Protein AF-A0A7S3DQ06-F1 (afdb_monomer)

Foldseek 3Di:
DDPPPDDPDVVCVDPVVVVVVVVVCVQAKDWDFDDDDDDDDDDDPPRRTAIDGNLHDDPLLVVVVVVVVVVVVVLVVVCVVDVDPDDAFEEEEEAADVVVLVLSVCCVVVNDPLSSLVVLLVVLCVLCVVVVVVQVVDPDHLVVDDPVNSNSPVVNVVSCCVNPNPPPDPPVPPVPPPPVPPDDPVLVVVLVVQLVVVVPDPDPCSVVSSVVSVVVVVVVVVVVVVVPDDDDDDDDDDDDDDDPPPCPVVVVVVVVVVVCVVPPPPPPSHHHYHYDYCVVCPPPLLVVCVVRVHLEYEYSADDPVNVVSVVVNQVVVVVPDPPRGRHYHYDDDPPDPRVVVVVVVVVVVVVVVVVVVVCVVVDDDPPPPDCPDPVVVVVCVVVPPDPDPDDDDQDPPPPPPPPPDDDDDDDDPPPPQQEKEFEPVCVVDCVVVVCVVNVHHYDHDHDPAAGIDRDQQEGEHEDELVRLLVCLVVVVVLVNLVVQCVRHPAEYEYEYEDDPVDPPDSDDPVVPDPDDDCSDSVNSVVVSCVVRVRYHYHYD

pLDDT: mean 70.98, std 19.49, range [27.73, 97.25]

Radius of gyration: 39.45 Å; Cα contacts (8 Å, |Δi|>4): 424; chains: 1; bounding box: 87×84×120 Å

Nearest PDB structures (foldseek):
  6sxb-assembly1_F  TM=3.901E-01  e=1.763E-18  Homo sapiens
  2bgw-assembly1_B  TM=8.725E-01  e=1.409E-08  Aeropyrum pernix
  1j24-assembly1_A  TM=8.579E-01  e=1.499E-08  Pyrococcus furiosus DSM 3638
  2bhn-assembly1_B-2  TM=8.561E-01  e=3.146E-08  Aeropyrum pernix
  2bhn-assembly1_A  TM=8.702E-01  e=3.095E-07  Aeropyrum pernix

InterPro domains:
  IPR006166 ERCC4 domain [PF02732] (422-539)
  IPR006166 ERCC4 domain [SM00891] (419-500)
  IPR011335 Restriction endonuclease type II-like [SSF52980] (419-513)
  IPR047520 DNA repair endonuclease XPF, nuclease domain [cd20078] (420-540)

Secondary structure (DSSP, 8-state):
--TT--PPPGGGGSHHHHHHHHHHHHHHEEEEEPPPPPS---S-----EEEEE--PPPHHHHHHHHHHHHHHHHHHHHHHH--S---PPEEEEEESSHHHHHHHHHHHHHHHHHHHHHHHHHHHHHHHHHHHHHHTT-SS-GGGS-HHHHHHHHHHHHHHHHHH-TT----------PPTT---HHHHHHHHHHHHHHTT--SS-HHHHHHHHHHHHHHHHHHHHHHTS---------------SSSSSSSHHHHHHHHHHHT-----SS-EEEEEETGGGSS-HHHHHHHH--SEEEESS--HHHHHHHHHHHHHHTTT-TT-PPEEEE---TTSHHHHHHHHHHHHHHHHHHHHHHHHHHSPPP-------HHHHHHHHHTT------SS--------------------------EEEEEGGGGGSSHHHHHHHTTPEEEEE--SS-SEE-SSSEEEEEEEHHHHHHHHHHSHHHHHHHHHHHH-SSEEEEEEEPPTTS-S-SS-GGG--SS--TTSHHHHHHHHHHH-TTPEEEE-

Solvent-accessible surface area (backbone atoms only — not comparable to full-atom values): 33315 Å² total; per-residue (Å²): 135,74,91,85,72,75,75,78,62,71,65,66,78,35,73,67,40,48,52,50,51,51,53,56,41,53,43,41,40,40,74,48,66,55,77,82,76,79,91,78,80,95,75,78,95,66,77,59,60,44,78,45,79,59,60,64,75,64,67,67,57,59,48,51,54,47,51,54,51,50,53,47,54,53,48,54,57,51,48,78,72,43,94,66,98,65,78,54,57,25,33,38,37,37,28,61,40,68,68,56,41,53,51,52,50,38,36,72,72,60,29,69,69,51,38,51,51,52,53,48,44,53,51,37,50,61,60,40,50,66,51,46,59,49,45,75,74,38,96,58,54,80,81,81,49,57,69,72,59,43,48,49,51,54,47,40,59,52,53,48,34,74,76,62,38,91,79,62,64,83,73,81,64,71,73,68,77,72,60,89,84,72,78,57,72,65,60,55,52,51,52,51,53,53,55,60,67,46,74,80,58,97,62,102,46,62,70,56,55,54,48,47,55,53,50,52,55,52,50,52,52,53,52,50,59,62,69,69,57,94,77,87,81,90,84,88,89,86,88,81,94,85,79,87,81,86,61,72,76,72,42,68,72,50,49,58,58,52,52,51,63,76,63,58,78,75,70,63,95,47,78,42,78,44,81,48,29,55,72,82,44,75,85,51,55,60,59,52,48,68,74,59,57,49,50,34,39,35,30,60,46,87,54,72,71,58,52,54,42,50,52,54,51,48,59,66,54,56,78,78,43,91,87,70,68,68,45,78,44,79,58,73,56,84,98,34,71,65,47,54,49,52,52,49,51,53,52,52,50,52,54,50,51,52,50,51,52,54,48,56,73,67,50,73,79,78,79,75,74,68,86,72,50,78,61,57,63,52,48,43,65,70,66,74,58,81,80,74,87,73,85,87,81,83,77,81,78,80,73,74,84,73,72,92,69,95,74,90,89,83,78,86,74,72,77,80,76,61,60,31,38,31,20,58,80,52,64,80,45,68,62,58,58,51,44,44,75,70,72,39,48,74,42,82,39,87,55,94,70,49,42,34,36,67,49,99,44,35,34,31,35,76,35,46,60,71,54,44,54,55,22,63,76,69,49,51,50,58,59,51,50,51,54,34,53,72,75,23,83,78,37,24,31,42,36,39,45,62,58,89,94,49,78,98,60,97,64,60,78,88,73,63,58,99,63,91,50,79,83,37,67,68,48,49,50,50,53,47,50,69,74,37,79,60,58,41,80,43,82,81

Sequence (540 aa):
MSAGTRSPSLWLLTPAADRLFRKAKERVYRIDFAAPPKASNTTMLTTGAKLVPVLEENPKWKLLRKVLKEVKQEYDKEQDARQDDDFPTSVLVMVKDDRTLNMVKSYLAGGKKETLSLTWLRFLEHKNDRSKSIITNGDEGVASLSEERRLLFEEEGRTRRILFGEGAKRGSKRKKKQKLNEVPSYLKKRRRVASEKGRGRLTHQSDDLEREGILDDAMEEVEHDLNSSPDSQDVETKPIRSRVADRLEKSRQRDDEVTNAMFHVTNPPELRIMLKSYESVLGDYTLLLQEIEPKYIVFYDVEISFIRSVEIYSALKHSSDKNNRIKSYFLIFDASAEEKTYMKALEKEKNAFERLIQHKMTMPPPMLQDNTTSQEMQEAVAQGSAASTYMDGTLPLAFDSTTTRKGQGKASDKGRRRDIAVDIREFRAALPSILHQGGMRLAPVTLTVGDFVLSNVHCVERKSISDLFGSFLSGRLAAQAESMCKYYKEAPCLLIEFDPSKSFCLQNPNELGADIKQDAICSRMAILTMNFSLLRILWA

Organism: NCBI:txid265537

Structure (mmCIF, N/CA/C/O backbone):
data_AF-A0A7S3DQ06-F1
#
_entry.id   AF-A0A7S3DQ06-F1
#
loop_
_atom_site.group_PDB
_atom_site.id
_atom_site.type_symbol
_atom_site.label_atom_id
_atom_site.label_alt_id
_atom_site.label_comp_id
_atom_site.label_asym_id
_atom_site.label_entity_id
_atom_site.label_seq_id
_atom_site.pdbx_PDB_ins_code
_atom_site.Cartn_x
_atom_site.Cartn_y
_atom_site.Cartn_z
_atom_site.occupancy
_atom_site.B_iso_or_equiv
_atom_site.auth_seq_id
_atom_site.auth_comp_id
_atom_site.auth_asym_id
_atom_site.auth_atom_id
_atom_site.pdbx_PDB_model_num
ATOM 1 N N . MET A 1 1 ? 11.378 15.249 -4.406 1.00 34.78 1 MET A N 1
ATOM 2 C CA . MET A 1 1 ? 10.271 16.207 -4.622 1.00 34.78 1 MET A CA 1
ATOM 3 C C . MET A 1 1 ? 9.839 16.781 -3.281 1.00 34.78 1 MET A C 1
ATOM 5 O O . MET A 1 1 ? 9.516 16.014 -2.384 1.00 34.78 1 MET A O 1
ATOM 9 N N . SER A 1 2 ? 9.908 18.104 -3.129 1.00 31.53 2 SER A N 1
ATOM 10 C CA . SER A 1 2 ? 9.477 18.835 -1.928 1.00 31.53 2 SER A CA 1
ATOM 11 C C . SER A 1 2 ? 7.949 18.791 -1.793 1.00 31.53 2 SER A C 1
ATOM 13 O O . SER A 1 2 ? 7.237 18.900 -2.788 1.00 31.53 2 SER A O 1
ATOM 15 N N . ALA A 1 3 ? 7.433 18.643 -0.571 1.00 39.00 3 ALA A N 1
ATOM 16 C CA . ALA A 1 3 ? 6.005 18.518 -0.255 1.00 39.00 3 ALA A CA 1
ATOM 17 C C . ALA A 1 3 ? 5.147 19.770 -0.577 1.00 39.00 3 ALA A C 1
ATOM 19 O O . ALA A 1 3 ? 3.951 19.775 -0.295 1.00 39.00 3 ALA A O 1
ATOM 20 N N . GLY A 1 4 ? 5.737 20.823 -1.158 1.00 41.56 4 GLY A N 1
ATOM 21 C CA . GLY A 1 4 ? 5.089 22.114 -1.413 1.00 41.56 4 GLY A CA 1
ATOM 22 C C . GLY A 1 4 ? 4.282 22.239 -2.712 1.00 41.56 4 GLY A C 1
ATOM 23 O O . GLY A 1 4 ? 3.557 23.215 -2.852 1.00 41.56 4 GLY A O 1
ATOM 24 N N . THR A 1 5 ? 4.366 21.291 -3.654 1.00 43.62 5 THR A N 1
ATOM 25 C CA . THR A 1 5 ? 3.768 21.437 -5.004 1.00 43.62 5 THR A CA 1
ATOM 26 C C . THR A 1 5 ? 2.747 20.359 -5.371 1.00 43.62 5 THR A C 1
ATOM 28 O O . THR A 1 5 ? 2.501 20.105 -6.549 1.00 43.62 5 THR A O 1
ATOM 31 N N . ARG A 1 6 ? 2.108 19.708 -4.392 1.00 51.88 6 ARG A N 1
ATOM 32 C CA . ARG A 1 6 ? 0.923 18.892 -4.694 1.00 51.88 6 ARG A CA 1
ATOM 33 C C . ARG A 1 6 ? -0.265 19.831 -4.863 1.00 51.88 6 ARG A C 1
ATOM 35 O O . ARG A 1 6 ? -0.843 20.269 -3.871 1.00 51.88 6 ARG A O 1
ATOM 42 N N . SER A 1 7 ? -0.602 20.156 -6.110 1.00 62.41 7 SER A N 1
ATOM 43 C CA . SER A 1 7 ? -1.891 20.763 -6.429 1.00 62.41 7 SER A CA 1
ATOM 44 C C . SER A 1 7 ? -2.997 19.913 -5.785 1.00 62.41 7 SER A C 1
ATOM 46 O O . SER A 1 7 ? -2.979 18.682 -5.910 1.00 62.41 7 SER A O 1
ATOM 48 N N . PRO A 1 8 ? -3.921 20.516 -5.015 1.00 72.56 8 PRO A N 1
ATOM 49 C CA . PRO A 1 8 ? -5.024 19.766 -4.438 1.00 72.56 8 PRO A CA 1
ATOM 50 C C . PRO A 1 8 ? -5.833 19.142 -5.577 1.00 72.56 8 PRO A C 1
ATOM 52 O O . PRO A 1 8 ? -6.105 19.793 -6.584 1.00 72.56 8 PRO A O 1
ATOM 55 N N . SER A 1 9 ? -6.196 17.866 -5.435 1.00 77.88 9 SER A N 1
ATOM 56 C CA . SER A 1 9 ? -7.013 17.169 -6.431 1.00 77.88 9 SER A CA 1
ATOM 57 C C . SER A 1 9 ? -8.291 17.964 -6.709 1.00 77.88 9 SER A C 1
ATOM 59 O O . SER A 1 9 ? -8.990 18.303 -5.753 1.00 77.88 9 SER A O 1
ATOM 61 N N . LEU A 1 10 ? -8.629 18.195 -7.982 1.00 83.12 10 LEU A N 1
ATOM 62 C CA . LEU A 1 10 ? -9.809 18.973 -8.403 1.00 83.12 10 LEU A CA 1
ATOM 63 C C . LEU A 1 10 ? -11.123 18.497 -7.756 1.00 83.12 10 LEU A C 1
ATOM 65 O O . LEU A 1 10 ? -12.012 19.303 -7.503 1.00 83.12 10 LEU A O 1
ATOM 69 N N . TRP A 1 11 ? -11.218 17.206 -7.417 1.00 86.06 11 TRP A N 1
ATOM 70 C CA . TRP A 1 11 ? -12.326 16.622 -6.651 1.00 86.06 11 TRP A CA 1
ATOM 71 C C . TRP A 1 11 ? -12.639 17.392 -5.354 1.00 86.06 11 TRP A C 1
ATOM 73 O O . TRP A 1 11 ? -13.809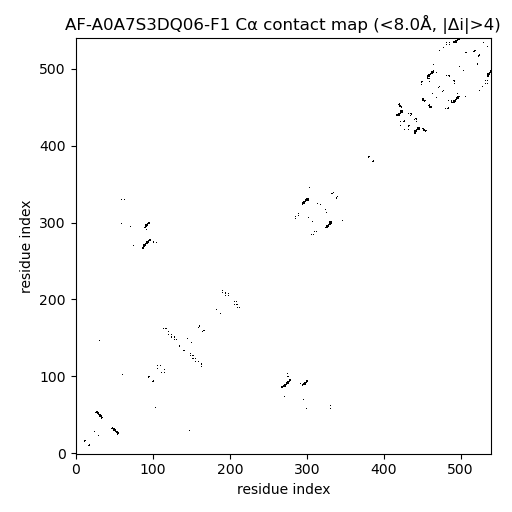 17.542 -5.011 1.00 86.06 11 TRP A O 1
ATOM 83 N N . LEU A 1 12 ? -11.625 17.919 -4.659 1.00 83.31 12 LEU A N 1
ATOM 84 C CA . LEU A 1 12 ? -11.787 18.655 -3.398 1.00 83.31 12 LEU A CA 1
ATOM 85 C C . LEU A 1 12 ? -12.582 19.956 -3.563 1.00 83.31 12 LEU A C 1
ATOM 87 O O . LEU A 1 12 ? -13.128 20.441 -2.582 1.00 83.31 12 LEU A O 1
ATOM 91 N N . LEU A 1 13 ? -12.645 20.505 -4.780 1.00 85.38 13 LEU A N 1
ATOM 92 C CA . LEU A 1 13 ? -13.391 21.724 -5.105 1.00 85.38 13 LEU A CA 1
ATOM 93 C C . LEU A 1 13 ? -14.844 21.432 -5.508 1.00 85.38 13 LEU A C 1
ATOM 95 O O . LEU A 1 13 ? -15.597 22.347 -5.830 1.00 85.38 13 LEU A O 1
ATOM 99 N N . THR A 1 14 ? -15.247 20.158 -5.542 1.00 89.75 14 THR A N 1
ATOM 100 C CA . THR A 1 14 ? -16.617 19.793 -5.905 1.00 89.75 14 THR A CA 1
ATOM 101 C C . THR A 1 14 ? -17.579 20.026 -4.732 1.00 89.75 14 THR A C 1
ATOM 103 O O . THR A 1 14 ? -17.226 19.758 -3.580 1.00 89.75 14 THR A O 1
ATOM 106 N N . PRO A 1 15 ? -18.847 20.403 -4.994 1.00 90.69 15 PRO A N 1
ATOM 107 C CA . PRO A 1 15 ? -19.859 20.538 -3.940 1.00 90.69 15 PRO A CA 1
ATOM 108 C C . PRO A 1 15 ? -20.088 19.246 -3.135 1.00 90.69 15 PRO A C 1
ATOM 110 O O . PRO A 1 15 ? -20.505 19.282 -1.975 1.00 90.69 15 PRO A O 1
ATOM 113 N N . ALA A 1 16 ? -19.822 18.087 -3.746 1.00 89.31 16 ALA A N 1
ATOM 114 C CA . ALA A 1 16 ? -19.892 16.787 -3.089 1.00 89.31 16 ALA A CA 1
ATOM 115 C C . ALA A 1 16 ? -18.789 16.619 -2.031 1.00 89.31 16 ALA A C 1
ATOM 117 O O . ALA A 1 16 ? -19.077 16.159 -0.923 1.00 89.31 16 ALA A O 1
ATOM 118 N N . ALA A 1 17 ? -17.556 17.035 -2.341 1.00 88.75 17 ALA A N 1
ATOM 119 C CA . ALA A 1 17 ? -16.455 17.034 -1.384 1.00 88.75 17 ALA A CA 1
ATOM 120 C C . ALA A 1 17 ? -16.741 17.975 -0.207 1.00 88.75 17 ALA A C 1
ATOM 122 O O . ALA A 1 17 ? -16.604 17.565 0.946 1.00 88.75 17 ALA A O 1
ATOM 123 N N . ASP A 1 18 ? -17.242 19.182 -0.473 1.00 87.88 18 ASP A N 1
ATOM 124 C CA . ASP A 1 18 ? -17.617 20.136 0.577 1.00 87.88 18 ASP A CA 1
ATOM 125 C C . ASP A 1 18 ? -18.683 19.581 1.527 1.00 87.88 18 ASP A C 1
ATOM 127 O O . ASP A 1 18 ? -18.556 19.690 2.750 1.00 87.88 18 ASP A O 1
ATOM 131 N N . ARG A 1 19 ? -19.727 18.937 0.987 1.00 89.06 19 ARG A N 1
ATOM 132 C CA . ARG A 1 19 ? -20.755 18.262 1.795 1.00 89.06 19 ARG A CA 1
ATOM 133 C C . ARG A 1 19 ? -20.156 17.168 2.676 1.00 89.06 19 ARG A C 1
ATOM 135 O O . ARG A 1 19 ? -20.510 17.081 3.853 1.00 89.06 19 ARG A O 1
ATOM 142 N N . LEU A 1 20 ? -19.246 16.366 2.125 1.00 87.94 20 LEU A N 1
ATOM 143 C CA . LEU A 1 20 ? -18.572 15.291 2.847 1.00 87.94 20 LEU A CA 1
ATOM 144 C C . LEU A 1 20 ? -17.702 15.839 3.984 1.00 87.94 20 LEU A C 1
ATOM 146 O O . LEU A 1 20 ? -17.822 15.364 5.112 1.00 87.94 20 LEU A O 1
ATOM 150 N N . PHE A 1 21 ? -16.888 16.869 3.735 1.00 86.69 21 PHE A N 1
ATOM 151 C CA . PHE A 1 21 ? -16.062 17.482 4.779 1.00 86.69 21 PHE A CA 1
ATOM 152 C C . PHE A 1 21 ? -16.885 18.199 5.837 1.00 86.69 21 PHE A C 1
ATOM 154 O O . PHE A 1 21 ? -16.554 18.105 7.016 1.00 86.69 21 PHE A O 1
ATOM 161 N N . ARG A 1 22 ? -17.964 18.887 5.452 1.00 86.44 22 ARG A N 1
ATOM 162 C CA . ARG A 1 22 ? -18.856 19.547 6.410 1.00 86.44 22 ARG A CA 1
ATOM 163 C C . ARG A 1 22 ? -19.505 18.525 7.337 1.00 86.44 22 ARG A C 1
ATOM 165 O O . ARG A 1 22 ? -19.409 18.672 8.550 1.00 86.44 22 ARG A O 1
ATOM 172 N N . LYS A 1 23 ? -20.060 17.442 6.781 1.00 87.50 23 LYS A N 1
ATOM 173 C CA . LYS A 1 23 ? -20.617 16.339 7.576 1.00 87.50 23 LYS A CA 1
ATOM 174 C C . LYS A 1 23 ? -19.553 15.667 8.438 1.00 87.50 23 LYS A C 1
ATOM 176 O O . LYS A 1 23 ? -19.807 15.418 9.605 1.00 87.50 23 LYS A O 1
ATOM 181 N N . ALA A 1 24 ? -18.354 15.424 7.912 1.00 86.31 24 ALA A N 1
ATOM 182 C CA . ALA A 1 24 ? -17.259 14.849 8.691 1.00 86.31 24 ALA A CA 1
ATOM 183 C C . ALA A 1 24 ? -16.821 15.761 9.850 1.00 86.31 24 ALA A C 1
ATOM 185 O O . ALA A 1 24 ? -16.576 15.263 10.944 1.00 86.31 24 ALA A O 1
ATOM 186 N N . LYS A 1 25 ? -16.765 17.085 9.643 1.00 85.81 25 LYS A N 1
ATOM 187 C CA . LYS A 1 25 ? -16.493 18.059 10.710 1.00 85.81 25 LYS A CA 1
ATOM 188 C C . LYS A 1 25 ? -17.586 18.032 11.776 1.00 85.81 25 LYS A C 1
ATOM 190 O O . LYS A 1 25 ? -17.248 17.892 12.943 1.00 85.81 25 LYS A O 1
ATOM 195 N N . GLU A 1 26 ? -18.860 18.068 11.375 1.00 85.94 26 GLU A N 1
ATOM 196 C CA . GLU A 1 26 ? -20.017 18.010 12.287 1.00 85.94 26 GLU A CA 1
ATOM 197 C C . GLU A 1 26 ? -19.991 16.778 13.213 1.00 85.94 26 GLU A C 1
ATOM 199 O O . GLU A 1 26 ? -20.437 16.867 14.355 1.00 85.94 26 GLU A O 1
ATOM 204 N N . ARG A 1 27 ? -19.432 15.646 12.759 1.00 83.50 27 ARG A N 1
ATOM 205 C CA . ARG A 1 27 ? -19.256 14.426 13.576 1.00 83.50 27 ARG A CA 1
ATOM 206 C C . ARG A 1 27 ? -18.183 14.554 14.662 1.00 83.50 27 ARG A C 1
ATOM 208 O O . ARG A 1 27 ? -18.184 13.792 15.628 1.00 83.50 27 ARG A O 1
ATOM 215 N N . VAL A 1 28 ? -17.251 15.492 14.507 1.00 82.69 28 VAL A N 1
ATOM 216 C CA . VAL A 1 28 ? -16.129 15.701 15.432 1.00 82.69 28 VAL A CA 1
ATOM 217 C C . VAL A 1 28 ? -16.403 16.895 16.339 1.00 82.69 28 VAL A C 1
ATOM 219 O O . VAL A 1 28 ? -16.393 16.747 17.562 1.00 82.69 28 VAL A O 1
ATOM 222 N N . TYR A 1 29 ? -16.680 18.061 15.755 1.00 84.56 29 TYR A N 1
ATOM 223 C CA . TYR A 1 29 ? -16.998 19.284 16.480 1.00 84.56 29 TYR A CA 1
ATOM 224 C C . TYR A 1 29 ? -18.008 20.146 15.723 1.00 84.56 29 TYR A C 1
ATOM 226 O O . TYR A 1 29 ? -18.009 20.221 14.493 1.00 84.56 29 TYR A O 1
ATOM 234 N N . ARG A 1 30 ? -18.845 20.851 16.480 1.00 83.44 30 ARG A N 1
ATOM 235 C CA . ARG A 1 30 ? -19.770 21.857 15.960 1.00 83.44 30 ARG A CA 1
ATOM 236 C C . ARG A 1 30 ? -19.399 23.217 16.530 1.00 83.44 30 ARG A C 1
ATOM 238 O O . ARG A 1 30 ? -19.010 23.314 17.690 1.00 83.44 30 ARG A O 1
ATOM 245 N N . ILE A 1 31 ? -19.485 24.252 15.705 1.00 79.50 31 ILE A N 1
ATOM 246 C CA . ILE A 1 31 ? -19.331 25.635 16.153 1.00 79.50 31 ILE A CA 1
ATOM 247 C C . ILE A 1 31 ? -20.743 26.188 16.285 1.00 79.50 31 ILE A C 1
ATOM 249 O O . ILE A 1 31 ? -21.423 26.398 15.282 1.00 79.50 31 ILE A O 1
ATOM 253 N N . ASP A 1 32 ? -21.192 26.353 17.523 1.00 76.56 32 ASP A N 1
ATOM 254 C CA . ASP A 1 32 ? -22.487 26.944 17.818 1.00 76.56 32 ASP A CA 1
ATOM 255 C C . ASP A 1 32 ? -22.301 28.457 17.857 1.00 76.56 32 ASP A C 1
ATOM 257 O O . ASP A 1 32 ? -21.661 28.990 18.762 1.00 76.56 32 ASP A O 1
ATOM 261 N N . PHE A 1 33 ? -22.832 29.145 16.850 1.00 69.12 33 PHE A N 1
ATOM 262 C CA . PHE A 1 33 ? -22.923 30.599 16.855 1.00 69.12 33 PHE A CA 1
ATOM 263 C C . PHE A 1 33 ? -24.105 30.997 17.739 1.00 69.12 33 PHE A C 1
ATOM 265 O O . PHE A 1 33 ? -25.246 30.632 17.449 1.00 69.12 33 PHE A O 1
ATOM 272 N N . ALA A 1 34 ? -23.849 31.723 18.829 1.00 58.25 34 ALA A N 1
ATOM 273 C CA . ALA A 1 34 ? -24.924 32.333 19.601 1.00 58.25 34 ALA A CA 1
ATOM 274 C C . ALA A 1 34 ? -25.775 33.240 18.693 1.00 58.25 34 ALA A C 1
ATOM 276 O O . ALA A 1 34 ? -25.240 33.959 17.845 1.00 58.25 34 ALA A O 1
ATOM 277 N N . ALA A 1 35 ? -27.100 33.204 18.873 1.00 51.22 35 ALA A N 1
ATOM 278 C CA . ALA A 1 35 ? -28.009 34.119 18.189 1.00 51.22 35 ALA A CA 1
ATOM 279 C C . ALA A 1 35 ? -27.583 35.577 18.456 1.00 51.22 35 ALA A C 1
ATOM 281 O O . ALA A 1 35 ? -27.135 35.872 19.571 1.00 51.22 35 ALA A O 1
ATOM 282 N N . PRO A 1 36 ? -27.705 36.492 17.473 1.00 48.94 36 PRO A N 1
ATOM 283 C CA . PRO A 1 36 ? -27.299 37.876 17.673 1.00 48.94 36 PRO A CA 1
ATOM 284 C C . PRO A 1 36 ? -28.068 38.469 18.864 1.00 48.94 36 PRO A C 1
ATOM 286 O O . PRO A 1 36 ? -29.296 38.322 18.926 1.00 48.94 36 PRO A O 1
ATOM 289 N N . PRO A 1 37 ? -27.384 39.113 19.829 1.00 48.47 37 PRO A N 1
ATOM 290 C CA . PRO A 1 37 ? -28.066 39.755 20.939 1.00 48.47 37 PRO A CA 1
ATOM 291 C C . PRO A 1 37 ? -28.985 40.854 20.394 1.00 48.47 37 PRO A C 1
ATOM 293 O O . PRO A 1 37 ? -28.574 41.670 19.567 1.00 48.47 37 PRO A O 1
ATOM 296 N N . LYS A 1 38 ? -30.242 40.882 20.856 1.00 48.31 38 LYS A N 1
ATOM 297 C CA . LYS A 1 38 ? -31.115 42.044 20.653 1.00 48.31 38 LYS A CA 1
ATOM 298 C C . LYS A 1 38 ? -30.415 43.254 21.277 1.00 48.31 38 LYS A C 1
ATOM 300 O O . LYS A 1 38 ? -29.927 43.170 22.399 1.00 48.31 38 LYS A O 1
ATOM 305 N N . ALA A 1 39 ? -30.317 44.324 20.498 1.00 48.59 39 ALA A N 1
ATOM 306 C CA . ALA A 1 39 ? -29.478 45.485 20.753 1.00 48.59 39 ALA A CA 1
ATOM 307 C C . ALA A 1 39 ? -29.588 46.036 22.187 1.00 48.59 39 ALA A C 1
ATOM 309 O O . ALA A 1 39 ? -30.603 46.625 22.540 1.00 48.59 39 ALA A O 1
ATOM 310 N N . SER A 1 40 ? -28.510 45.923 22.967 1.00 40.19 40 SER A N 1
ATOM 311 C CA . SER A 1 40 ? -28.047 47.000 23.848 1.00 40.19 40 SER A CA 1
ATOM 312 C C . SER A 1 40 ? -26.619 46.731 24.328 1.00 40.19 40 SER A C 1
ATOM 314 O O . SER A 1 40 ? -26.341 45.676 24.893 1.00 40.19 40 SER A O 1
ATOM 316 N N . ASN A 1 41 ? -25.778 47.751 24.165 1.00 39.81 41 ASN A N 1
ATOM 317 C CA . ASN A 1 41 ? -24.493 47.999 24.822 1.00 39.81 41 ASN A CA 1
ATOM 318 C C . ASN A 1 41 ? -23.239 47.321 24.247 1.00 39.81 41 ASN A C 1
ATOM 320 O O . ASN A 1 41 ? -22.797 46.245 24.634 1.00 39.81 41 ASN A O 1
ATOM 324 N N . THR A 1 42 ? -22.620 48.096 23.355 1.00 48.41 42 THR A N 1
ATOM 325 C CA . THR A 1 42 ? -21.200 48.169 23.009 1.00 48.41 42 THR A CA 1
ATOM 326 C C . THR A 1 42 ? -20.274 47.960 24.208 1.00 48.41 42 THR A C 1
ATOM 328 O O . THR A 1 42 ? -20.046 48.892 24.969 1.00 48.41 42 THR A O 1
ATOM 331 N N . THR A 1 43 ? -19.677 46.773 24.338 1.00 38.50 43 THR A N 1
ATOM 332 C CA . THR A 1 43 ? -18.230 46.562 24.556 1.00 38.50 43 THR A CA 1
ATOM 333 C C . THR A 1 43 ? -17.925 45.083 24.263 1.00 38.50 43 THR A C 1
ATOM 335 O O . THR A 1 43 ? -18.615 44.210 24.772 1.00 38.50 43 THR A O 1
ATOM 338 N N . MET A 1 44 ? -16.892 44.810 23.455 1.00 36.47 44 MET A N 1
ATOM 339 C CA . MET A 1 44 ? -16.411 43.484 23.014 1.00 36.47 44 MET A CA 1
ATOM 340 C C . MET A 1 44 ? -17.300 42.736 21.998 1.00 36.47 44 MET A C 1
ATOM 342 O O . MET A 1 44 ? -18.168 41.944 22.354 1.00 36.47 44 MET A O 1
ATOM 346 N N . LEU A 1 45 ? -16.985 42.874 20.702 1.00 42.44 45 LEU A N 1
ATOM 347 C CA . LEU A 1 45 ? -17.341 41.869 19.693 1.00 42.44 45 LEU A CA 1
ATOM 348 C C . LEU A 1 45 ? -16.495 40.602 19.914 1.00 42.44 45 LEU A C 1
ATOM 350 O O . LEU A 1 45 ? -15.554 40.324 19.176 1.00 42.44 45 LEU A O 1
ATOM 354 N N . THR A 1 46 ? -16.812 39.821 20.944 1.00 44.09 46 THR A N 1
ATOM 355 C CA . THR A 1 46 ? -16.560 38.382 20.879 1.00 44.09 46 THR A CA 1
ATOM 356 C C . THR A 1 46 ? -17.803 37.793 20.240 1.00 44.09 46 THR A C 1
ATOM 358 O O . THR A 1 46 ? -18.843 37.685 20.890 1.00 44.09 46 THR A O 1
ATOM 361 N N . THR A 1 47 ? -17.740 37.478 18.950 1.00 49.47 47 THR A N 1
ATOM 362 C CA . THR A 1 47 ? -18.729 36.601 18.325 1.00 49.47 47 THR A CA 1
ATOM 363 C C . THR A 1 47 ? -18.922 35.400 19.252 1.00 49.47 47 THR A C 1
ATOM 365 O O . THR A 1 47 ? -17.958 34.743 19.639 1.00 49.47 47 THR A O 1
ATOM 368 N N . GLY A 1 48 ? -20.153 35.176 19.721 1.00 55.47 48 GLY A N 1
ATOM 369 C CA . GLY A 1 48 ? -20.489 34.145 20.709 1.00 55.47 48 GLY A CA 1
ATOM 370 C C . GLY A 1 48 ? -20.416 32.726 20.140 1.00 55.47 48 GLY A C 1
ATOM 371 O O . GLY A 1 48 ? -21.314 31.924 20.377 1.00 55.47 48 GLY A O 1
ATOM 372 N N . ALA A 1 49 ? -19.402 32.436 19.327 1.00 62.62 49 ALA A N 1
ATOM 373 C CA . ALA A 1 49 ? -19.153 31.144 18.727 1.00 62.62 49 ALA A CA 1
ATOM 374 C C . ALA A 1 49 ? -18.471 30.235 19.754 1.00 62.62 49 ALA A C 1
ATOM 376 O O . ALA A 1 49 ? -17.336 30.475 20.166 1.00 62.62 49 ALA A O 1
ATOM 377 N N . LYS A 1 50 ? -19.162 29.179 20.188 1.00 73.25 50 LYS A N 1
ATOM 378 C CA . LYS A 1 50 ? -18.616 28.166 21.098 1.00 73.25 50 LYS A CA 1
ATOM 379 C C . LYS A 1 50 ? -18.385 26.870 20.333 1.00 73.25 50 LYS A C 1
ATOM 381 O O . LYS A 1 50 ? -19.288 26.367 19.670 1.00 73.25 50 LYS A O 1
ATOM 386 N N . LEU A 1 51 ? -17.185 26.306 20.449 1.00 78.06 51 LEU A N 1
ATOM 387 C CA . LEU A 1 51 ? -16.890 24.984 19.903 1.00 78.06 51 LEU A CA 1
ATOM 388 C C . LEU A 1 51 ? -17.392 23.908 20.872 1.00 78.06 51 LEU A C 1
ATOM 390 O O . LEU A 1 51 ? -17.044 23.910 22.051 1.00 78.06 51 LEU A O 1
ATOM 394 N N . VAL A 1 52 ? -18.226 23.001 20.371 1.00 78.31 52 VAL A N 1
ATOM 395 C CA . VAL A 1 52 ? -18.752 21.849 21.107 1.00 78.31 52 VAL A CA 1
ATOM 396 C C . VAL A 1 52 ? -18.167 20.568 20.500 1.00 78.31 52 VAL A C 1
ATOM 398 O O . VAL A 1 52 ? -18.445 20.276 19.331 1.00 78.31 52 VAL A O 1
ATOM 401 N N . PRO A 1 53 ? -17.360 19.793 21.249 1.00 78.44 53 PRO A N 1
ATOM 402 C CA . PRO A 1 53 ? -16.870 18.500 20.784 1.00 78.44 53 PRO A CA 1
ATOM 403 C C . PRO A 1 53 ? -18.005 17.465 20.837 1.00 78.44 53 PRO A C 1
ATOM 405 O O . PRO A 1 53 ? -18.551 17.183 21.902 1.00 78.44 53 PRO A O 1
ATOM 408 N N . VAL A 1 54 ? -18.367 16.899 19.684 1.00 79.81 54 VAL A N 1
ATOM 409 C CA . VAL A 1 54 ? -19.394 15.844 19.562 1.00 79.81 54 VAL A CA 1
ATOM 410 C C . VAL A 1 54 ? -18.753 14.457 19.674 1.00 79.81 54 VAL A C 1
ATOM 412 O O . VAL A 1 54 ? -19.339 13.570 20.290 1.00 79.81 54 VAL A O 1
ATOM 415 N N . LEU A 1 55 ? -17.538 14.299 19.126 1.00 80.94 55 LEU A N 1
ATOM 416 C CA . LEU A 1 55 ? -16.729 13.071 19.134 1.00 80.94 55 LEU A CA 1
ATOM 417 C C . LEU A 1 55 ? -17.569 11.800 18.918 1.00 80.94 55 LEU A C 1
ATOM 419 O O . LEU A 1 55 ? -17.715 10.964 19.815 1.00 80.94 55 LEU A O 1
ATOM 423 N N . GLU A 1 56 ? -18.141 11.662 17.720 1.00 82.38 56 GLU A N 1
ATOM 424 C CA . GLU A 1 56 ? -18.927 10.481 17.361 1.00 82.38 56 GLU A CA 1
ATOM 425 C C . GLU A 1 56 ? -18.097 9.189 17.486 1.00 82.38 56 GLU A C 1
ATOM 427 O O . GLU A 1 56 ? -16.946 9.101 17.056 1.00 82.38 56 GLU A O 1
ATOM 432 N N . GLU A 1 57 ? -18.693 8.163 18.096 1.00 81.38 57 GLU A N 1
ATOM 433 C CA . GLU A 1 57 ? -18.052 6.861 18.281 1.00 81.38 57 GLU A CA 1
ATOM 434 C C . GLU A 1 57 ? -18.106 6.034 17.002 1.00 81.38 57 GLU A C 1
ATOM 436 O O . GLU A 1 57 ? -19.145 5.972 16.344 1.00 81.38 57 GLU A O 1
ATOM 441 N N . ASN A 1 58 ? -17.032 5.295 16.718 1.00 84.56 58 ASN A N 1
ATOM 442 C CA . ASN A 1 58 ? -17.057 4.337 15.628 1.00 84.56 58 ASN A CA 1
ATOM 443 C C . ASN A 1 58 ? -18.028 3.172 15.944 1.00 84.56 58 ASN A C 1
ATOM 445 O O . ASN A 1 58 ? -17.819 2.454 16.928 1.00 84.56 58 ASN A O 1
ATOM 449 N N . PRO A 1 59 ? -19.060 2.924 15.118 1.00 84.75 59 PRO A N 1
ATOM 450 C CA . PRO A 1 59 ? -19.979 1.797 15.300 1.00 84.75 59 PRO A CA 1
ATOM 451 C C . PRO A 1 59 ? -19.291 0.422 15.364 1.00 84.75 59 PRO A C 1
ATOM 453 O O . PRO A 1 59 ? -19.750 -0.428 16.132 1.00 84.75 59 PRO A O 1
ATOM 456 N N . LYS A 1 60 ? -18.160 0.209 14.665 1.00 87.69 60 LYS A N 1
ATOM 457 C CA . LYS A 1 60 ? -17.385 -1.047 14.764 1.00 87.69 60 LYS A CA 1
ATOM 458 C C . LYS A 1 60 ? -16.912 -1.327 16.195 1.00 87.69 60 LYS A C 1
ATOM 460 O O . LYS A 1 60 ? -16.859 -2.482 16.596 1.00 87.69 60 LYS A O 1
ATOM 465 N N . TRP A 1 61 ? -16.623 -0.303 17.002 1.00 88.31 61 TRP A N 1
ATOM 466 C CA . TRP A 1 61 ? -16.175 -0.490 18.389 1.00 88.31 61 TRP A CA 1
ATOM 467 C C . TRP A 1 61 ? -17.283 -1.020 19.300 1.00 88.31 61 TRP A C 1
ATOM 469 O O . TRP A 1 61 ? -17.040 -1.892 20.137 1.00 88.31 61 TRP A O 1
ATOM 479 N N . LYS A 1 62 ? -18.517 -0.544 19.096 1.00 87.38 62 LYS A N 1
ATOM 480 C CA . LYS A 1 62 ? -19.697 -1.055 19.806 1.00 87.38 62 LYS A CA 1
ATOM 481 C C . LYS A 1 62 ? -19.939 -2.522 19.468 1.00 87.38 62 LYS A C 1
ATOM 483 O O . LYS A 1 62 ? -20.189 -3.319 20.371 1.00 87.38 62 LYS A O 1
ATOM 488 N N . LEU A 1 63 ? -19.841 -2.868 18.184 1.00 89.19 63 LEU A N 1
ATOM 489 C CA . LEU A 1 63 ? -20.043 -4.237 17.718 1.00 89.19 63 LEU A CA 1
ATOM 490 C C . LEU A 1 63 ? -18.918 -5.158 18.197 1.00 89.19 63 LEU A C 1
ATOM 492 O O . LEU A 1 63 ? -19.212 -6.219 18.728 1.00 89.19 63 LEU A O 1
ATOM 496 N N . LEU A 1 64 ? -17.659 -4.713 18.145 1.00 89.94 64 LEU A N 1
ATOM 497 C CA . LEU A 1 64 ? -16.520 -5.450 18.696 1.00 89.94 64 LEU A CA 1
ATOM 498 C C . LEU A 1 64 ? -16.725 -5.761 20.182 1.00 89.94 64 LEU A C 1
ATOM 500 O O . LEU A 1 64 ? -16.542 -6.894 20.607 1.00 89.94 64 LEU A O 1
ATOM 504 N N . ARG A 1 65 ? -17.171 -4.784 20.980 1.00 88.19 65 ARG A N 1
ATOM 505 C CA . ARG A 1 65 ? -17.484 -5.011 22.398 1.00 88.19 65 ARG A CA 1
ATOM 506 C C . ARG A 1 65 ? -18.637 -6.000 22.588 1.00 88.19 65 ARG A C 1
ATOM 508 O O . ARG A 1 65 ? -18.613 -6.759 23.551 1.00 88.19 65 ARG A O 1
ATOM 515 N N . LYS A 1 66 ? -19.647 -5.974 21.715 1.00 90.38 66 LYS A N 1
ATOM 516 C CA . LYS A 1 66 ? -20.759 -6.932 21.746 1.00 90.38 66 LYS A CA 1
ATOM 517 C C . LYS A 1 66 ? -20.262 -8.350 21.443 1.00 90.38 66 LYS A C 1
ATOM 519 O O . LYS A 1 66 ? -20.504 -9.233 22.251 1.00 90.38 66 LYS A O 1
ATOM 524 N N . VAL A 1 67 ? -19.482 -8.523 20.376 1.00 89.69 67 VAL A N 1
ATOM 525 C CA . VAL A 1 67 ? -18.878 -9.809 19.992 1.00 89.69 67 VAL A CA 1
ATOM 526 C C . VAL A 1 67 ? -17.957 -10.331 21.093 1.00 89.69 67 VAL A C 1
ATOM 528 O O . VAL A 1 67 ? -18.071 -11.481 21.483 1.00 89.69 67 VAL A O 1
ATOM 531 N N . LEU A 1 68 ? -17.099 -9.491 21.679 1.00 88.75 68 LEU A N 1
ATOM 532 C CA . LEU A 1 68 ? -16.231 -9.914 22.786 1.00 88.75 68 LEU A CA 1
ATOM 533 C C . LEU A 1 68 ? -17.024 -10.328 24.037 1.00 88.75 68 LEU A C 1
ATOM 535 O O . LEU A 1 68 ? -16.605 -11.234 24.750 1.00 88.75 68 LEU A O 1
ATOM 539 N N . LYS A 1 69 ? -18.176 -9.697 24.307 1.00 89.00 69 LYS A N 1
ATOM 540 C CA . LYS A 1 69 ? -19.085 -10.130 25.381 1.00 89.00 69 LYS A CA 1
ATOM 541 C C . LYS A 1 69 ? -19.760 -11.461 25.061 1.00 89.00 69 LYS A C 1
ATOM 543 O O . LYS A 1 69 ? -19.888 -12.278 25.962 1.00 89.00 69 LYS A O 1
ATOM 548 N N . GLU A 1 70 ? -20.183 -11.668 23.818 1.00 89.12 70 GLU A N 1
ATOM 549 C CA . GLU A 1 70 ? -20.761 -12.937 23.356 1.00 89.12 70 GLU A CA 1
ATOM 550 C C . GLU A 1 70 ? -19.731 -14.069 23.455 1.00 89.12 70 GLU A C 1
ATOM 552 O O . GLU A 1 70 ? -20.017 -15.095 24.061 1.00 89.12 70 GLU A O 1
ATOM 557 N N . VAL A 1 71 ? -18.501 -13.841 22.982 1.00 86.38 71 VAL A N 1
ATOM 558 C CA . VAL A 1 71 ? -17.385 -14.794 23.102 1.00 86.38 71 VAL A CA 1
ATOM 559 C C . VAL A 1 71 ? -17.082 -15.107 24.565 1.00 86.38 71 VAL A C 1
ATOM 561 O O . VAL A 1 71 ? -16.887 -16.268 24.906 1.00 86.38 71 VAL A O 1
ATOM 564 N N . LYS A 1 72 ? -17.097 -14.100 25.448 1.00 85.38 72 LYS A N 1
ATOM 565 C CA . LYS A 1 72 ? -16.929 -14.328 26.887 1.00 85.38 72 LYS A CA 1
ATOM 566 C C . LYS A 1 72 ? -18.059 -15.188 27.467 1.00 85.38 72 LYS A C 1
ATOM 568 O O . LYS A 1 72 ? -17.780 -16.124 28.194 1.00 85.38 72 LYS A O 1
ATOM 573 N N . GLN A 1 73 ? -19.316 -14.917 27.119 1.00 86.06 73 GLN A N 1
ATOM 574 C CA . GLN A 1 73 ? -20.452 -15.717 27.595 1.00 86.06 73 GLN A CA 1
ATOM 575 C C . GLN A 1 73 ? -20.421 -17.159 27.080 1.00 86.06 73 GLN A C 1
ATOM 577 O O . GLN A 1 73 ? -20.844 -18.067 27.790 1.00 86.06 73 GLN A O 1
ATOM 582 N N . GLU A 1 74 ? -19.976 -17.378 25.841 1.00 82.44 74 GLU A N 1
ATOM 583 C CA . GLU A 1 74 ? -19.767 -18.728 25.312 1.00 82.44 74 GLU A CA 1
ATOM 584 C C . GLU A 1 74 ? -18.623 -19.436 26.035 1.00 82.44 74 GLU A C 1
ATOM 586 O O . GLU A 1 74 ? -18.776 -20.599 26.394 1.00 82.44 74 GLU A O 1
ATOM 591 N N . TYR A 1 75 ? -17.524 -18.728 26.300 1.00 80.06 75 TYR A N 1
ATOM 592 C CA . TYR A 1 75 ? -16.402 -19.249 27.074 1.00 80.06 75 TYR A CA 1
ATOM 593 C C . TYR A 1 75 ? -16.821 -19.644 28.494 1.00 80.06 75 TYR A C 1
ATOM 595 O O . TYR A 1 75 ? -16.548 -20.767 28.897 1.00 80.06 75 TYR A O 1
ATOM 603 N N . ASP A 1 76 ? -17.543 -18.778 29.210 1.00 80.75 76 ASP A N 1
ATOM 604 C CA . ASP A 1 76 ? -17.997 -19.045 30.580 1.00 80.75 76 ASP A CA 1
ATOM 605 C C . ASP A 1 76 ? -18.902 -20.301 30.624 1.00 80.75 76 ASP A C 1
ATOM 607 O O . ASP A 1 76 ? -18.723 -21.172 31.468 1.00 80.75 76 ASP A O 1
ATOM 611 N N . LYS A 1 77 ? -19.803 -20.474 29.642 1.00 80.81 77 LYS A N 1
ATOM 612 C CA . LYS A 1 77 ? -20.642 -21.686 29.522 1.00 80.81 77 LYS A CA 1
ATOM 613 C C . LYS A 1 77 ? -19.848 -22.955 29.205 1.00 80.81 77 LYS A C 1
ATOM 615 O O . LYS A 1 77 ? -20.237 -24.041 29.623 1.00 80.81 77 LYS A O 1
ATOM 620 N N . GLU A 1 78 ? -18.806 -22.842 28.385 1.00 73.69 78 GLU A N 1
ATOM 621 C CA . GLU A 1 78 ? -17.940 -23.970 28.026 1.00 73.69 78 GLU A CA 1
ATOM 622 C C . GLU A 1 78 ? -17.010 -24.362 29.182 1.00 73.69 78 GLU A C 1
ATOM 624 O O . GLU A 1 78 ? -16.737 -25.549 29.339 1.00 73.69 78 GLU A O 1
ATOM 629 N N . GLN A 1 79 ? -16.566 -23.389 29.982 1.00 69.56 79 GLN A N 1
ATOM 630 C CA . GLN A 1 79 ? -15.804 -23.580 31.219 1.00 69.56 79 GLN A CA 1
ATOM 631 C C . GLN A 1 79 ? -16.654 -24.275 32.289 1.00 69.56 79 GLN A C 1
ATOM 633 O O . GLN A 1 79 ? -16.232 -25.286 32.834 1.00 69.56 79 GLN A O 1
ATOM 638 N N . ASP A 1 80 ? -17.904 -23.848 32.499 1.00 64.88 80 ASP A N 1
ATOM 639 C CA . ASP A 1 80 ? -18.824 -24.525 33.432 1.00 64.88 80 ASP A CA 1
ATOM 640 C C . ASP A 1 80 ? -19.075 -26.005 33.060 1.00 64.88 80 ASP A C 1
ATOM 642 O O . ASP A 1 80 ? -19.414 -26.826 33.914 1.00 64.88 80 ASP A O 1
ATOM 646 N N . ALA A 1 81 ? -18.912 -26.358 31.779 1.00 65.69 81 ALA A N 1
ATOM 647 C CA . ALA A 1 81 ? -19.077 -27.717 31.267 1.00 65.69 81 ALA A CA 1
ATOM 648 C C . ALA A 1 81 ? -17.778 -28.549 31.249 1.00 65.69 81 ALA A C 1
ATOM 650 O O . ALA A 1 81 ? -17.855 -29.773 31.122 1.00 65.69 81 ALA A O 1
ATOM 651 N N . ARG A 1 82 ? -16.598 -27.919 31.338 1.00 62.22 82 ARG A N 1
ATOM 652 C CA . ARG A 1 82 ? -15.280 -28.571 31.300 1.00 62.22 82 ARG A CA 1
ATOM 653 C C . ARG A 1 82 ? -14.560 -28.301 32.621 1.00 62.22 82 ARG A C 1
ATOM 655 O O . ARG A 1 82 ? -14.031 -27.223 32.821 1.00 62.22 82 ARG A O 1
ATOM 662 N N . GLN A 1 83 ? -14.519 -29.293 33.508 1.00 52.81 83 GLN A N 1
ATOM 663 C CA . GLN A 1 83 ? -13.825 -29.218 34.805 1.00 52.81 83 GLN A CA 1
ATOM 664 C C . GLN A 1 83 ? -12.283 -29.269 34.709 1.00 52.81 83 GLN A C 1
ATOM 666 O O . GLN A 1 83 ? -11.630 -29.411 35.739 1.00 52.81 83 GLN A O 1
ATOM 671 N N . ASP A 1 84 ? -11.700 -29.166 33.511 1.00 50.78 84 ASP A N 1
ATOM 672 C CA . ASP A 1 84 ? -10.258 -29.315 33.300 1.00 50.78 84 ASP A CA 1
ATOM 673 C C . ASP A 1 84 ? -9.561 -27.951 33.149 1.00 50.78 84 ASP A C 1
ATOM 675 O O . ASP A 1 84 ? -9.968 -27.116 32.336 1.00 50.78 84 ASP A O 1
ATOM 679 N N . ASP A 1 85 ? -8.478 -27.768 33.913 1.00 48.53 85 ASP A N 1
ATOM 680 C CA . ASP A 1 85 ? -7.541 -26.633 33.899 1.00 48.53 85 ASP A CA 1
ATOM 681 C C . ASP A 1 85 ? -6.698 -26.593 32.606 1.00 48.53 85 ASP A C 1
ATOM 683 O O . ASP A 1 85 ? -5.471 -26.707 32.636 1.00 48.53 85 ASP A O 1
ATOM 687 N N . ASP A 1 86 ? -7.340 -26.449 31.446 1.00 54.78 86 ASP A N 1
ATOM 688 C CA . ASP A 1 86 ? -6.637 -26.381 30.164 1.00 54.78 86 ASP A CA 1
ATOM 689 C C . ASP A 1 86 ? -6.494 -24.945 29.634 1.00 54.78 86 ASP A C 1
ATOM 691 O O . ASP A 1 86 ? -7.339 -24.074 29.846 1.00 54.78 86 ASP A O 1
ATOM 695 N N . PHE A 1 87 ? -5.365 -24.727 28.953 1.00 57.00 87 PHE A N 1
ATOM 696 C CA . PHE A 1 87 ? -4.795 -23.472 28.445 1.00 57.00 87 PHE A CA 1
ATOM 697 C C . PHE A 1 87 ? -5.773 -22.310 28.156 1.00 57.00 87 PHE A C 1
ATOM 699 O O . PHE A 1 87 ? -6.846 -22.504 27.575 1.00 57.00 87 PHE A O 1
ATOM 706 N N . PRO A 1 88 ? -5.364 -21.049 28.436 1.00 65.62 88 PRO A N 1
ATOM 707 C CA . PRO A 1 88 ? -6.216 -19.883 28.234 1.00 65.62 88 PRO A CA 1
ATOM 708 C C . PRO A 1 88 ? -6.670 -19.810 26.778 1.00 65.62 88 PRO A C 1
ATOM 710 O O . PRO A 1 88 ? -5.857 -19.726 25.854 1.00 65.62 88 PRO A O 1
ATOM 713 N N . THR A 1 89 ? -7.985 -19.812 26.567 1.00 72.06 89 THR A N 1
ATOM 714 C CA . THR A 1 89 ? -8.538 -19.703 25.219 1.00 72.06 89 THR A CA 1
ATOM 715 C C . THR A 1 89 ? -8.148 -18.355 24.617 1.00 72.06 89 THR A C 1
ATOM 717 O O . THR A 1 89 ? -8.472 -17.291 25.158 1.00 72.06 89 THR A O 1
ATOM 720 N N . SER A 1 90 ? -7.443 -18.397 23.487 1.00 82.06 90 SER A N 1
ATOM 721 C CA . SER A 1 90 ? -6.970 -17.209 22.787 1.00 82.06 90 SER A CA 1
ATOM 722 C C . SER A 1 90 ? -8.007 -16.709 21.773 1.00 82.06 90 SER A C 1
ATOM 724 O O . SER A 1 90 ? -8.584 -17.463 20.980 1.00 82.06 90 SER A O 1
ATOM 726 N N . VAL A 1 91 ? -8.251 -15.398 21.811 1.00 87.56 91 VAL A N 1
ATOM 727 C CA . VAL A 1 91 ? -9.069 -14.662 20.842 1.00 87.56 91 VAL A CA 1
ATOM 728 C C . VAL A 1 91 ? -8.144 -13.793 20.010 1.00 87.56 91 VAL A C 1
ATOM 730 O O . VAL A 1 91 ? -7.503 -12.885 20.540 1.00 87.56 91 VAL A O 1
ATOM 733 N N . LEU A 1 92 ? -8.086 -14.041 18.705 1.00 89.50 92 LEU A N 1
ATOM 734 C CA . LEU A 1 92 ? -7.274 -13.256 17.781 1.00 89.50 92 LEU A CA 1
ATOM 735 C C . LEU A 1 92 ? -8.132 -12.180 17.111 1.00 89.50 92 LEU A C 1
ATOM 737 O O . LEU A 1 92 ? -9.086 -12.492 16.405 1.00 89.50 92 LEU A O 1
ATOM 741 N N . VAL A 1 93 ? -7.778 -10.912 17.302 1.00 90.50 93 VAL A N 1
ATOM 742 C CA . VAL A 1 93 ? -8.409 -9.770 16.633 1.00 90.50 93 VAL A CA 1
ATOM 743 C C . VAL A 1 93 ? -7.436 -9.208 15.601 1.00 90.50 93 VAL A C 1
ATOM 745 O O . VAL A 1 93 ? -6.376 -8.685 15.958 1.00 90.50 93 VAL A O 1
ATOM 748 N N . MET A 1 94 ? -7.819 -9.290 14.328 1.00 90.81 94 MET A N 1
ATOM 749 C CA . MET A 1 94 ? -6.997 -8.846 13.201 1.00 90.81 94 MET A CA 1
ATOM 750 C C . MET A 1 94 ? -7.461 -7.495 12.672 1.00 90.81 94 MET A C 1
ATOM 752 O O . MET A 1 94 ? -8.649 -7.290 12.410 1.00 90.81 94 MET A O 1
ATOM 756 N N . VAL A 1 95 ? -6.511 -6.575 12.519 1.00 91.69 95 VAL A N 1
ATOM 757 C CA . VAL A 1 95 ? -6.738 -5.170 12.160 1.00 91.69 95 VAL A CA 1
ATOM 758 C C . VAL A 1 95 ? -5.853 -4.780 10.972 1.00 91.69 95 VAL A C 1
ATOM 760 O O . VAL A 1 95 ? -4.758 -5.313 10.829 1.00 91.69 95 VAL A O 1
ATOM 763 N N . LYS A 1 96 ? -6.281 -3.826 10.133 1.00 88.19 96 LYS A N 1
ATOM 764 C CA . LYS A 1 96 ? -5.488 -3.345 8.988 1.00 88.19 96 LYS A CA 1
ATOM 765 C C . LYS A 1 96 ? -4.121 -2.768 9.357 1.00 88.19 96 LYS A C 1
ATOM 767 O O . LYS A 1 96 ? -3.097 -3.379 9.066 1.00 88.19 96 LYS A O 1
ATOM 772 N N . ASP A 1 97 ? -4.130 -1.620 10.026 1.00 89.62 97 ASP A N 1
ATOM 773 C CA . ASP A 1 97 ? -2.931 -0.816 10.262 1.00 89.62 97 ASP A CA 1
ATOM 774 C C . ASP A 1 97 ? -2.546 -0.812 11.753 1.00 89.62 97 ASP A C 1
ATOM 776 O O . ASP A 1 97 ? -3.397 -0.921 12.651 1.00 89.62 97 ASP A O 1
ATOM 780 N N . ASP A 1 98 ? -1.278 -0.525 12.051 1.00 88.56 98 ASP A N 1
ATOM 781 C CA . ASP A 1 98 ? -0.803 -0.329 13.434 1.00 88.56 98 ASP A CA 1
ATOM 782 C C . ASP A 1 98 ? -1.486 0.852 14.139 1.00 88.56 98 ASP A C 1
ATOM 784 O O . ASP A 1 98 ? -1.648 0.892 15.365 1.00 88.56 98 ASP A O 1
ATOM 788 N N . ARG A 1 99 ? -1.920 1.852 13.366 1.00 87.62 99 ARG A N 1
ATOM 789 C CA . ARG A 1 99 ? -2.669 3.000 13.896 1.00 87.62 99 ARG A CA 1
ATOM 790 C C . ARG A 1 99 ? -4.017 2.557 14.446 1.00 87.62 99 ARG A C 1
ATOM 792 O O . ARG A 1 99 ? -4.373 2.921 15.565 1.00 87.62 99 ARG A O 1
ATOM 799 N N . THR A 1 100 ? -4.741 1.763 13.665 1.00 87.94 100 THR A N 1
ATOM 800 C CA . THR A 1 100 ? -6.024 1.185 14.061 1.00 87.94 100 THR A CA 1
ATOM 801 C C . THR A 1 100 ? -5.854 0.195 15.208 1.00 87.94 100 THR A C 1
ATOM 803 O O . THR A 1 100 ? -6.657 0.231 16.136 1.00 87.94 100 THR A O 1
ATOM 806 N N . LEU A 1 101 ? -4.768 -0.587 15.235 1.00 90.12 101 LEU A N 1
ATOM 807 C CA . LEU A 1 101 ? -4.436 -1.466 16.359 1.00 90.12 101 LEU A CA 1
ATOM 808 C C . LEU A 1 101 ? -4.285 -0.679 17.662 1.00 90.12 101 LEU A C 1
ATOM 810 O O . LEU A 1 101 ? -4.914 -1.016 18.663 1.00 90.12 101 LEU A O 1
ATOM 814 N N . ASN A 1 102 ? -3.509 0.407 17.649 1.00 87.50 102 ASN A N 1
ATOM 815 C CA . ASN A 1 102 ? -3.325 1.250 18.831 1.00 87.50 102 ASN A CA 1
ATOM 816 C C . ASN A 1 102 ? -4.636 1.900 19.293 1.00 87.50 102 ASN A C 1
ATOM 818 O O . ASN A 1 102 ? -4.866 2.008 20.495 1.00 87.50 102 ASN A O 1
ATOM 822 N N . MET A 1 103 ? -5.504 2.301 18.357 1.00 86.44 103 MET A N 1
ATOM 823 C CA . MET A 1 103 ? -6.827 2.855 18.672 1.00 86.44 103 MET A CA 1
ATOM 824 C C . MET A 1 103 ? -7.773 1.817 19.283 1.00 86.44 103 MET A C 1
ATOM 826 O O . MET A 1 103 ? -8.500 2.127 20.222 1.00 86.44 103 MET A O 1
ATOM 830 N N . VAL A 1 104 ? -7.778 0.585 18.769 1.00 88.00 104 VAL A N 1
ATOM 831 C CA . VAL A 1 104 ? -8.585 -0.504 19.338 1.00 88.00 104 VAL A CA 1
ATOM 832 C C . VAL A 1 104 ? -8.032 -0.912 20.704 1.00 88.00 104 VAL A C 1
ATOM 834 O O . VAL A 1 104 ? -8.803 -1.096 21.643 1.00 88.00 104 VAL A O 1
ATOM 837 N N . LYS A 1 105 ? -6.704 -0.964 20.859 1.00 88.56 105 LYS A N 1
ATOM 838 C CA . LYS A 1 105 ? -6.041 -1.241 22.139 1.00 88.56 105 LYS A CA 1
ATOM 839 C C . LYS A 1 105 ? -6.404 -0.205 23.202 1.00 88.56 105 LYS A C 1
ATOM 841 O O . LYS A 1 105 ? -6.785 -0.586 24.305 1.00 88.56 105 LYS A O 1
ATOM 846 N N . SER A 1 106 ? -6.336 1.089 22.883 1.00 84.81 106 SER A N 1
ATOM 847 C CA . SER A 1 106 ? -6.745 2.137 23.826 1.00 84.81 106 SER A CA 1
ATOM 848 C C . SER A 1 106 ? -8.242 2.084 24.128 1.00 84.81 106 SER A C 1
ATOM 850 O O . SER A 1 106 ? -8.623 2.237 25.286 1.00 84.81 106 SER A O 1
ATOM 852 N N . TYR A 1 107 ? -9.087 1.777 23.136 1.00 87.62 107 TYR A N 1
ATOM 853 C CA . TYR A 1 107 ? -10.526 1.603 23.352 1.00 87.62 107 TYR A CA 1
ATOM 854 C C . T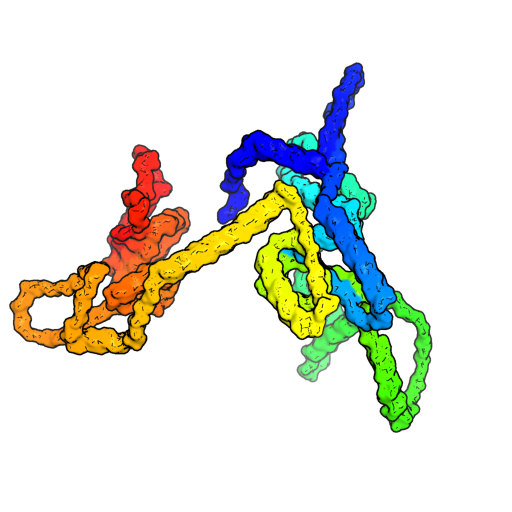YR A 1 107 ? -10.851 0.446 24.304 1.00 87.62 107 TYR A C 1
ATOM 856 O O . TYR A 1 107 ? -11.767 0.563 25.123 1.00 87.62 107 TYR A O 1
ATOM 864 N N . LEU A 1 108 ? -10.118 -0.664 24.203 1.00 84.94 108 LEU A N 1
ATOM 865 C CA . LEU A 1 108 ? -10.294 -1.823 25.076 1.00 84.94 108 LEU A CA 1
ATOM 866 C C . LEU A 1 108 ? -9.733 -1.578 26.487 1.00 84.94 108 LEU A C 1
ATOM 868 O O . LEU A 1 108 ? -10.341 -2.047 27.442 1.00 84.94 108 LEU A O 1
ATOM 872 N N . ALA A 1 109 ? -8.647 -0.806 26.624 1.00 84.44 109 ALA A N 1
ATOM 873 C CA . ALA A 1 109 ? -8.015 -0.509 27.914 1.00 84.44 109 ALA A CA 1
ATOM 874 C C . ALA A 1 109 ? -8.674 0.657 28.685 1.00 84.44 109 ALA A C 1
ATOM 876 O O . ALA A 1 109 ? -9.113 0.477 29.814 1.00 84.44 109 ALA A O 1
ATOM 877 N N . GLY A 1 110 ? -8.757 1.849 28.079 1.00 74.31 110 GLY A N 1
ATOM 878 C CA . GLY A 1 110 ? -9.255 3.089 28.709 1.00 74.31 110 GLY A CA 1
ATOM 879 C C . GLY A 1 110 ? -10.718 3.417 28.381 1.00 74.31 110 GLY A C 1
ATOM 880 O O . GLY A 1 110 ? -11.297 4.413 28.820 1.00 74.31 110 GLY A O 1
ATOM 881 N N . GLY A 1 111 ? -11.364 2.583 27.565 1.00 80.12 111 GLY A N 1
ATOM 882 C CA . GLY A 1 111 ? -12.751 2.781 27.175 1.00 80.12 111 GLY A CA 1
ATOM 883 C C . GLY A 1 111 ? -12.971 3.957 26.217 1.00 80.12 111 GLY A C 1
ATOM 884 O O . GLY A 1 111 ? -12.058 4.606 25.698 1.00 80.12 111 GLY A O 1
ATOM 885 N N . LYS A 1 112 ? -14.255 4.226 25.956 1.00 80.38 112 LYS A N 1
ATOM 886 C CA . LYS A 1 112 ? -14.716 5.171 24.930 1.00 80.38 112 LYS A CA 1
ATOM 887 C C . LYS A 1 112 ? -14.255 6.610 25.179 1.00 80.38 112 LYS A C 1
ATOM 889 O O . LYS A 1 112 ? -13.736 7.251 24.270 1.00 80.38 112 LYS A O 1
ATOM 894 N N . LYS A 1 113 ? -14.517 7.141 26.379 1.00 78.88 113 LYS A N 1
ATOM 895 C CA . LYS A 1 113 ? -14.355 8.575 26.676 1.00 78.88 113 LYS A CA 1
ATOM 896 C C . LYS A 1 113 ? -12.888 8.988 26.648 1.00 78.88 113 LYS A C 1
ATOM 898 O O . LYS A 1 113 ? -12.562 10.007 26.047 1.00 78.88 113 LYS A O 1
ATOM 903 N N . GLU A 1 114 ? -12.022 8.176 27.243 1.00 79.00 114 GLU A N 1
ATOM 904 C CA . GLU A 1 114 ? -10.589 8.445 27.306 1.00 79.00 114 GLU A CA 1
ATOM 905 C C . GLU A 1 114 ? -9.960 8.364 25.913 1.00 79.00 114 GLU A C 1
ATOM 907 O O . GLU A 1 114 ? -9.307 9.306 25.471 1.00 79.00 114 GLU A O 1
ATOM 912 N N . THR A 1 115 ? -10.265 7.305 25.157 1.00 81.69 115 THR A N 1
ATOM 913 C CA . THR A 1 115 ? -9.752 7.123 23.791 1.00 81.69 115 THR A CA 1
ATOM 914 C C . THR A 1 115 ? -10.171 8.253 22.853 1.00 81.69 115 THR A C 1
ATOM 916 O O . THR A 1 115 ? -9.345 8.788 22.109 1.00 81.69 115 THR A O 1
ATOM 919 N N . LEU A 1 116 ? -11.445 8.658 22.889 1.00 83.00 116 LEU A N 1
ATOM 920 C CA . LEU A 1 116 ? -11.940 9.768 22.071 1.00 83.00 116 LEU A CA 1
ATOM 921 C C . LEU A 1 116 ? -11.306 11.101 22.478 1.00 83.00 116 LEU A C 1
ATOM 923 O O . LEU A 1 116 ? -10.917 11.885 21.620 1.00 83.00 116 LEU A O 1
ATOM 927 N N . SER A 1 117 ? -11.128 11.338 23.775 1.00 82.50 117 SER A N 1
ATOM 928 C CA . SER A 1 117 ? -10.502 12.567 24.270 1.00 82.50 117 SER A CA 1
ATOM 929 C C . SER A 1 117 ? -9.010 12.635 23.917 1.00 82.50 117 SER A C 1
ATOM 931 O O . SER A 1 117 ? -8.522 13.682 23.498 1.00 82.50 117 SER A O 1
ATOM 933 N N . LEU A 1 118 ? -8.283 11.517 24.011 1.00 82.12 118 LEU A N 1
ATOM 934 C CA . LEU A 1 118 ? -6.869 11.427 23.629 1.00 82.12 118 LEU A CA 1
ATOM 935 C C . LEU A 1 118 ? -6.666 11.606 22.120 1.00 82.12 118 LEU A C 1
ATOM 937 O O . LEU A 1 118 ? -5.757 12.316 21.687 1.00 82.12 118 LEU A O 1
ATOM 941 N N . THR A 1 119 ? -7.516 10.978 21.304 1.00 82.62 119 THR A N 1
ATOM 942 C CA . THR A 1 119 ? -7.473 11.145 19.842 1.00 82.62 119 THR A CA 1
ATOM 943 C C . THR A 1 119 ? -7.847 12.567 19.431 1.00 82.62 119 THR A C 1
ATOM 945 O O . THR A 1 119 ? -7.188 13.133 18.555 1.00 82.62 119 THR A O 1
ATOM 948 N N . TRP A 1 120 ? -8.824 13.178 20.107 1.00 86.44 120 TRP A N 1
ATOM 949 C CA . TRP A 1 120 ? -9.177 14.586 19.937 1.00 86.44 120 TRP A CA 1
ATOM 950 C C . TRP A 1 120 ? -8.010 15.512 20.275 1.00 86.44 120 TRP A C 1
ATOM 952 O O . TRP A 1 120 ? -7.658 16.372 19.469 1.00 86.44 120 TRP A O 1
ATOM 962 N N . LEU A 1 121 ? -7.335 15.284 21.403 1.00 85.12 121 LEU A N 1
ATOM 963 C CA . LEU A 1 121 ? -6.154 16.054 21.775 1.00 85.12 121 LEU A CA 1
ATOM 964 C C . LEU A 1 121 ? -5.041 15.929 20.726 1.00 85.12 121 LEU A C 1
ATOM 966 O O . LEU A 1 121 ? -4.498 16.943 20.301 1.00 85.12 121 LEU A O 1
ATOM 970 N N . ARG A 1 122 ? -4.739 14.714 20.250 1.00 84.94 122 ARG A N 1
ATOM 971 C CA . ARG A 1 122 ? -3.725 14.499 19.201 1.00 84.94 122 ARG A CA 1
ATOM 972 C C . ARG A 1 122 ? -4.091 15.218 17.895 1.00 84.94 122 ARG A C 1
ATOM 974 O O . ARG A 1 122 ? -3.214 15.755 17.219 1.00 84.94 122 ARG A O 1
ATOM 981 N N . PHE A 1 123 ? -5.374 15.236 17.528 1.00 84.69 123 PHE A N 1
ATOM 982 C CA . PHE A 1 123 ? -5.855 15.989 16.368 1.00 84.69 123 PHE A CA 1
ATOM 983 C C . PHE A 1 123 ? -5.657 17.499 16.551 1.00 84.69 123 PHE A C 1
ATOM 985 O O . PHE A 1 123 ? -5.142 18.161 15.645 1.00 84.69 123 PHE A O 1
ATOM 992 N N . LEU A 1 124 ? -6.033 18.030 17.718 1.00 84.38 124 LEU A N 1
ATOM 993 C CA . LEU A 1 124 ? -5.859 19.440 18.055 1.00 84.38 124 LEU A CA 1
ATOM 994 C C . LEU A 1 124 ? -4.386 19.839 18.053 1.00 84.38 124 LEU A C 1
ATOM 996 O O . LEU A 1 124 ? -4.042 20.845 17.444 1.00 84.38 124 LEU A O 1
ATOM 1000 N N . GLU A 1 125 ? -3.506 19.026 18.635 1.00 82.69 125 GLU A N 1
ATOM 1001 C CA . GLU A 1 125 ? -2.059 19.249 18.611 1.00 82.69 125 GLU A CA 1
ATOM 1002 C C . GLU A 1 125 ? -1.536 19.347 17.177 1.00 82.69 125 GLU A C 1
ATOM 1004 O O . GLU A 1 125 ? -0.901 20.337 16.827 1.00 82.69 125 GLU A O 1
ATOM 1009 N N . HIS A 1 126 ? -1.888 18.393 16.311 1.00 82.81 126 HIS A N 1
ATOM 1010 C CA . HIS A 1 126 ? -1.435 18.400 14.921 1.00 82.81 126 HIS A CA 1
ATOM 1011 C C . HIS A 1 126 ? -1.947 19.615 14.125 1.00 82.81 126 HIS A C 1
ATOM 1013 O O . HIS A 1 126 ? -1.209 20.215 13.338 1.00 82.81 126 HIS A O 1
ATOM 1019 N N . LYS A 1 127 ? -3.214 20.005 14.317 1.00 78.62 127 LYS A N 1
ATOM 1020 C CA . LYS A 1 127 ? -3.795 21.195 13.670 1.00 78.62 127 LYS A CA 1
ATOM 1021 C C . LYS A 1 127 ? -3.188 22.488 14.204 1.00 78.62 127 LYS A C 1
ATOM 1023 O O . LYS A 1 127 ? -2.917 23.411 13.429 1.00 78.62 127 LYS A O 1
ATOM 1028 N N . ASN A 1 128 ? -2.960 22.546 15.509 1.00 79.62 128 ASN A N 1
ATOM 1029 C CA . ASN A 1 128 ? -2.433 23.721 16.171 1.00 79.62 128 ASN A CA 1
ATOM 1030 C C . ASN A 1 128 ? -0.928 23.848 15.994 1.00 79.62 128 ASN A C 1
ATOM 1032 O O . ASN A 1 128 ? -0.461 24.970 16.027 1.00 79.62 128 ASN A O 1
ATOM 1036 N N . ASP A 1 129 ? -0.168 22.789 15.719 1.00 76.75 129 ASP A N 1
ATOM 1037 C CA . ASP A 1 129 ? 1.267 22.891 15.421 1.00 76.75 129 ASP A CA 1
ATOM 1038 C C . ASP A 1 129 ? 1.538 23.773 14.195 1.00 76.75 129 ASP A C 1
ATOM 1040 O O . ASP A 1 129 ? 2.425 24.627 14.226 1.00 76.75 129 ASP A O 1
ATOM 1044 N N . ARG A 1 130 ? 0.699 23.665 13.156 1.00 69.25 130 ARG A N 1
ATOM 1045 C CA . ARG A 1 130 ? 0.765 24.537 11.970 1.00 69.25 130 ARG A CA 1
ATOM 1046 C C . ARG A 1 130 ? 0.378 25.986 12.276 1.00 69.25 130 ARG A C 1
ATOM 1048 O O . ARG A 1 130 ? 0.870 26.906 11.631 1.00 69.25 130 ARG A O 1
ATOM 1055 N N . SER A 1 131 ? -0.511 26.195 13.243 1.00 68.75 131 SER A N 1
ATOM 1056 C CA . SER A 1 131 ? -0.907 27.536 13.690 1.00 68.75 131 SER A CA 1
ATOM 1057 C C . SER A 1 131 ? 0.146 28.132 14.631 1.00 68.75 131 SER A C 1
ATOM 1059 O O . SER A 1 131 ? 0.484 29.301 14.512 1.00 68.75 131 SER A O 1
ATOM 1061 N N . LYS A 1 132 ? 0.751 27.311 15.495 1.00 69.00 132 LYS A N 1
ATOM 1062 C CA . LYS A 1 132 ? 1.837 27.664 16.413 1.00 69.00 132 LYS A CA 1
ATOM 1063 C C . LYS A 1 132 ? 3.063 28.134 15.642 1.00 69.00 132 LYS A C 1
ATOM 1065 O O . LYS A 1 132 ? 3.604 29.159 16.013 1.00 69.00 132 LYS A O 1
ATOM 1070 N N . SER A 1 133 ? 3.445 27.477 14.541 1.00 63.94 133 SER A N 1
ATOM 1071 C CA . SER A 1 133 ? 4.557 27.952 13.699 1.00 63.94 133 SER A CA 1
ATOM 1072 C C . SER A 1 133 ? 4.314 29.330 13.075 1.00 63.94 133 SER A C 1
ATOM 1074 O O . SER A 1 133 ? 5.266 30.040 12.781 1.00 63.94 133 SER A O 1
ATOM 1076 N N . ILE A 1 134 ? 3.051 29.705 12.850 1.00 65.12 134 ILE A N 1
ATOM 1077 C CA . ILE A 1 134 ? 2.687 31.030 12.327 1.00 65.12 134 ILE A CA 1
ATOM 1078 C C . ILE A 1 134 ? 2.753 32.063 13.459 1.00 65.12 134 ILE A C 1
ATOM 1080 O O . ILE A 1 134 ? 3.362 33.109 13.285 1.00 65.12 134 ILE A O 1
ATOM 1084 N N . ILE A 1 135 ? 2.215 31.726 14.636 1.00 65.12 135 ILE A N 1
ATOM 1085 C CA . ILE A 1 135 ? 2.230 32.591 15.828 1.00 65.12 135 ILE A CA 1
ATOM 1086 C C . ILE A 1 135 ? 3.658 32.811 16.358 1.00 65.12 135 ILE A C 1
ATOM 1088 O O . ILE A 1 135 ? 3.955 33.876 16.873 1.00 65.12 135 ILE A O 1
ATOM 1092 N N . THR A 1 136 ? 4.559 31.825 16.263 1.00 61.25 136 THR A N 1
ATOM 1093 C CA . THR A 1 136 ? 5.945 31.971 16.750 1.00 61.25 136 THR A CA 1
ATOM 1094 C C . THR A 1 136 ? 6.839 32.782 15.820 1.00 61.25 136 THR A C 1
ATOM 1096 O O . THR A 1 136 ? 7.896 33.227 16.254 1.00 61.25 136 THR A O 1
ATOM 1099 N N . ASN A 1 137 ? 6.456 32.921 14.548 1.00 59.25 137 ASN A N 1
ATOM 1100 C CA . ASN A 1 137 ? 7.255 33.592 13.521 1.00 59.25 137 ASN A CA 1
ATOM 1101 C C . ASN A 1 137 ? 6.698 34.974 13.138 1.00 59.25 137 ASN A C 1
ATOM 1103 O O . ASN A 1 137 ? 7.376 35.707 12.424 1.00 59.25 137 ASN A O 1
ATOM 1107 N N . GLY A 1 138 ? 5.478 35.314 13.566 1.00 53.22 138 GLY A N 1
ATOM 1108 C CA . GLY A 1 138 ? 4.842 36.611 13.342 1.00 53.22 138 GLY A CA 1
ATOM 1109 C C . GLY A 1 138 ? 4.675 37.388 14.647 1.00 53.22 138 GLY A C 1
ATOM 1110 O O . GLY A 1 138 ? 4.340 36.807 15.673 1.00 53.22 138 GLY A O 1
ATOM 1111 N N . ASP A 1 139 ? 4.878 38.704 14.589 1.00 48.22 139 ASP A N 1
ATOM 1112 C CA . ASP A 1 139 ? 4.707 39.634 15.722 1.00 48.22 139 ASP A CA 1
ATOM 1113 C C . ASP A 1 139 ? 3.216 39.888 16.057 1.00 48.22 139 ASP A C 1
ATOM 1115 O O . ASP A 1 139 ? 2.859 40.465 17.082 1.00 48.22 139 ASP A O 1
ATOM 1119 N N . GLU A 1 140 ? 2.308 39.407 15.200 1.00 54.97 140 GLU A N 1
ATOM 1120 C CA . GLU A 1 140 ? 0.861 39.470 15.391 1.00 54.97 140 GLU A CA 1
ATOM 1121 C C . GLU A 1 140 ? 0.351 38.184 16.057 1.00 54.97 140 GLU A C 1
ATOM 1123 O O . GLU A 1 140 ? 0.320 37.112 15.449 1.00 54.97 140 GLU A O 1
ATOM 1128 N N . GLY A 1 141 ? -0.061 38.292 17.324 1.00 60.00 141 GLY A N 1
ATOM 1129 C CA . GLY A 1 141 ? -0.533 37.171 18.144 1.00 60.00 141 GLY A CA 1
ATOM 1130 C C . GLY A 1 141 ? -1.828 36.487 17.664 1.00 60.00 141 GLY A C 1
ATOM 1131 O O . GLY A 1 141 ? -2.235 36.550 16.509 1.00 60.00 141 GLY A O 1
ATOM 1132 N N . VAL A 1 142 ? -2.537 35.833 18.594 1.00 60.28 142 VAL A N 1
ATOM 1133 C CA . VAL A 1 142 ? -3.736 34.982 18.362 1.00 60.28 142 VAL A CA 1
ATOM 1134 C C . VAL A 1 142 ? -4.894 35.688 17.611 1.00 60.28 142 VAL A C 1
ATOM 1136 O O . VAL A 1 142 ? -5.838 35.033 17.173 1.00 60.28 142 VAL A O 1
ATOM 1139 N N . ALA A 1 143 ? -4.827 37.011 17.436 1.00 58.38 143 ALA A N 1
ATOM 1140 C CA . ALA A 1 143 ? -5.817 37.839 16.749 1.00 58.38 143 ALA A CA 1
ATOM 1141 C C . ALA A 1 143 ? -5.777 37.762 15.206 1.00 58.38 143 ALA A C 1
ATOM 1143 O O . ALA A 1 143 ? -6.794 38.043 14.582 1.00 58.38 143 ALA A O 1
ATOM 1144 N N . SER A 1 144 ? -4.663 37.343 14.589 1.00 61.69 144 SER A N 1
ATOM 1145 C CA . SER A 1 144 ? -4.544 37.183 13.121 1.00 61.69 144 SER A CA 1
ATOM 1146 C C . SER A 1 144 ? -5.151 35.867 12.597 1.00 61.69 144 SER A C 1
ATOM 1148 O O . SER A 1 144 ? -5.242 35.625 11.390 1.00 61.69 144 SER A O 1
ATOM 1150 N N . LEU A 1 145 ? -5.575 34.978 13.501 1.00 65.94 145 LEU A N 1
ATOM 1151 C CA . LEU A 1 145 ? -6.121 33.664 13.172 1.00 65.94 145 LEU A CA 1
ATOM 1152 C C . LEU A 1 145 ? -7.625 33.737 12.890 1.00 65.94 145 LEU A C 1
ATOM 1154 O O . LEU A 1 145 ? -8.381 34.373 13.618 1.00 65.94 145 LEU A O 1
ATOM 1158 N N . SER A 1 146 ? -8.069 32.984 11.880 1.00 73.69 146 SER A N 1
ATOM 1159 C CA . SER A 1 146 ? -9.495 32.730 11.635 1.00 73.69 146 SER A CA 1
ATOM 1160 C C . SER A 1 146 ? -10.193 32.229 12.909 1.00 73.69 146 SER A C 1
ATOM 1162 O O . SER A 1 146 ? -9.621 31.433 13.658 1.00 73.69 146 SER A O 1
ATOM 1164 N N . GLU A 1 147 ? -11.435 32.661 13.126 1.00 72.19 147 GLU A N 1
ATOM 1165 C CA . GLU A 1 147 ? -12.253 32.350 14.306 1.00 72.19 147 GLU A CA 1
ATOM 1166 C C . GLU A 1 147 ? -12.294 30.844 14.629 1.00 72.19 147 GLU A C 1
ATOM 1168 O O . GLU A 1 147 ? -12.059 30.447 15.770 1.00 72.19 147 GLU A O 1
ATOM 1173 N N . GLU A 1 148 ? -12.449 29.984 13.612 1.00 73.38 148 GLU A N 1
ATOM 1174 C CA . GLU A 1 148 ? -12.411 28.520 13.770 1.00 73.38 148 GLU A CA 1
ATOM 1175 C C . GLU A 1 148 ? -11.069 28.038 14.353 1.00 73.38 148 GLU A C 1
ATOM 1177 O O . GLU A 1 148 ? -11.035 27.162 15.217 1.00 73.38 148 GLU A O 1
ATOM 1182 N N . ARG A 1 149 ? -9.944 28.624 13.925 1.00 74.94 149 ARG A N 1
ATOM 1183 C CA . ARG A 1 149 ? -8.607 28.242 14.412 1.00 74.94 149 ARG A CA 1
ATOM 1184 C C . ARG A 1 149 ? -8.365 28.706 15.843 1.00 74.94 149 ARG A C 1
ATOM 1186 O O . ARG A 1 149 ? -7.729 27.987 16.608 1.00 74.94 149 ARG A O 1
ATOM 1193 N N . ARG A 1 150 ? -8.878 29.881 16.211 1.00 77.00 150 ARG A N 1
ATOM 1194 C CA . ARG A 1 150 ? -8.783 30.402 17.579 1.00 77.00 150 ARG A CA 1
ATOM 1195 C C . ARG A 1 150 ? -9.550 29.517 18.563 1.00 77.00 150 ARG A C 1
ATOM 1197 O O . ARG A 1 150 ? -9.008 29.168 19.608 1.00 77.00 150 ARG A O 1
ATOM 1204 N N . LEU A 1 151 ? -10.761 29.097 18.198 1.00 79.00 151 LEU A N 1
ATOM 1205 C CA . LEU A 1 151 ? -11.575 28.199 19.021 1.00 79.00 151 LEU A CA 1
ATOM 1206 C C . LEU A 1 151 ? -10.928 26.815 19.190 1.00 79.00 151 LEU A C 1
ATOM 1208 O O . LEU A 1 151 ? -10.893 26.287 20.298 1.00 79.00 151 LEU A O 1
ATOM 1212 N N . LEU A 1 152 ? -10.337 26.252 18.129 1.00 81.06 152 LEU A N 1
ATOM 1213 C CA . LEU A 1 152 ? -9.583 24.990 18.217 1.00 81.06 152 LEU A CA 1
ATOM 1214 C C . LEU A 1 152 ? -8.347 25.096 19.131 1.00 81.06 152 LEU A C 1
ATOM 1216 O O . LEU A 1 152 ? -7.975 24.123 19.789 1.00 81.06 152 LEU A O 1
ATOM 1220 N N . PHE A 1 153 ? -7.706 26.265 19.193 1.00 77.88 153 PHE A N 1
ATOM 1221 C CA . PHE A 1 153 ? -6.577 26.505 20.094 1.00 77.88 153 PHE A CA 1
ATOM 1222 C C . PHE A 1 153 ? -6.997 26.560 21.567 1.00 77.88 153 PHE A C 1
ATOM 1224 O O . PHE A 1 153 ? -6.349 25.952 22.419 1.00 77.88 153 PHE A O 1
ATOM 1231 N N . GLU A 1 154 ? -8.104 27.235 21.876 1.00 78.75 154 GLU A N 1
ATOM 1232 C CA . GLU A 1 154 ? -8.636 27.293 23.241 1.00 78.75 154 GLU A CA 1
ATOM 1233 C C . GLU A 1 154 ? -9.073 25.908 23.754 1.00 78.75 154 GLU A C 1
ATOM 1235 O O . GLU A 1 154 ? -8.803 25.531 24.901 1.00 78.75 154 GLU A O 1
ATOM 1240 N N . GLU A 1 155 ? -9.687 25.112 22.881 1.00 79.44 155 GLU A N 1
ATOM 1241 C CA . GLU A 1 155 ? -10.157 23.762 23.193 1.00 79.44 155 GLU A CA 1
ATOM 1242 C C . GLU A 1 155 ? -9.018 22.761 23.432 1.00 79.44 155 GLU A C 1
ATOM 1244 O O . GLU A 1 155 ? -9.185 21.829 24.223 1.00 79.44 155 GLU A O 1
ATOM 1249 N N . GLU A 1 156 ? -7.827 22.977 22.855 1.00 78.69 156 GLU A N 1
ATOM 1250 C CA . GLU A 1 156 ? -6.625 22.185 23.177 1.00 78.69 156 GLU A CA 1
ATOM 1251 C C . GLU A 1 156 ? -6.280 22.329 24.665 1.00 78.69 156 GLU A C 1
ATOM 1253 O O . GLU A 1 156 ? -6.069 21.336 25.368 1.00 78.69 156 GLU A O 1
ATOM 1258 N N . GLY A 1 157 ? -6.286 23.567 25.167 1.00 75.19 157 GLY A N 1
ATOM 1259 C CA . GLY A 1 157 ? -6.009 23.867 26.571 1.00 75.19 157 GLY A CA 1
ATOM 1260 C C . GLY A 1 157 ? -7.086 23.345 27.524 1.00 75.19 157 GLY A C 1
ATOM 1261 O O . GLY A 1 157 ? -6.773 22.927 28.641 1.00 75.19 157 GLY A O 1
ATOM 1262 N N . ARG A 1 158 ? -8.356 23.335 27.104 1.00 79.50 158 ARG A N 1
ATOM 1263 C CA . ARG A 1 158 ? -9.460 22.749 27.887 1.00 79.50 158 ARG A CA 1
ATOM 1264 C C . ARG A 1 158 ? -9.364 21.224 27.940 1.00 79.50 158 ARG A C 1
ATOM 1266 O O . ARG A 1 158 ? -9.334 20.660 29.031 1.00 79.50 158 ARG A O 1
ATOM 1273 N N . THR A 1 159 ? -9.224 20.566 26.791 1.00 79.62 159 THR A N 1
ATOM 1274 C CA . THR A 1 159 ? -9.151 19.097 26.689 1.00 79.62 159 THR A CA 1
ATOM 1275 C C . THR A 1 159 ? -7.951 18.539 27.455 1.00 79.62 159 THR A C 1
ATOM 1277 O O . THR A 1 159 ? -8.071 17.556 28.182 1.00 79.62 159 THR A O 1
ATOM 1280 N N . ARG A 1 160 ? -6.789 19.197 27.356 1.00 78.12 160 ARG A N 1
ATOM 1281 C CA . ARG A 1 160 ? -5.577 18.794 28.082 1.00 78.12 160 ARG A CA 1
ATOM 1282 C C . ARG A 1 160 ? -5.740 18.895 29.601 1.00 78.12 160 ARG A C 1
ATOM 1284 O O . ARG A 1 160 ? -5.282 17.998 30.302 1.00 78.12 160 ARG A O 1
ATOM 1291 N N . ARG A 1 161 ? -6.401 19.945 30.104 1.00 79.94 161 ARG A N 1
ATOM 1292 C CA . ARG A 1 161 ? -6.704 20.081 31.541 1.00 79.94 161 ARG A CA 1
ATOM 1293 C C . ARG A 1 161 ? -7.641 18.981 32.034 1.00 79.94 161 ARG A C 1
ATOM 1295 O O . ARG A 1 161 ? -7.426 18.463 33.120 1.00 79.94 161 ARG A O 1
ATOM 1302 N N . ILE A 1 162 ? -8.631 18.600 31.225 1.00 80.50 162 ILE A N 1
ATOM 1303 C CA . ILE A 1 162 ? -9.566 17.514 31.555 1.00 80.50 162 ILE A CA 1
ATOM 1304 C C . ILE A 1 162 ? -8.848 16.156 31.613 1.00 80.50 162 ILE A C 1
ATOM 1306 O O . ILE A 1 162 ? -9.152 15.349 32.482 1.00 80.50 162 ILE A O 1
ATOM 1310 N N . LEU A 1 163 ? -7.891 15.907 30.713 1.00 75.69 163 LEU A N 1
ATOM 1311 C CA . LEU A 1 163 ? -7.179 14.626 30.631 1.00 75.69 163 LEU A CA 1
ATOM 1312 C C . LEU A 1 163 ? -6.030 14.470 31.636 1.00 75.69 163 LEU A C 1
ATOM 1314 O O . LEU A 1 163 ? -5.831 13.380 32.157 1.00 75.69 163 LEU A O 1
ATOM 1318 N N . PHE A 1 164 ? -5.251 15.529 31.878 1.00 79.62 164 PHE A N 1
ATOM 1319 C CA . PHE A 1 164 ? -3.998 15.452 32.647 1.00 79.62 164 PHE A CA 1
ATOM 1320 C C . PHE A 1 164 ? -3.985 16.326 33.915 1.00 79.62 164 PHE A C 1
ATOM 1322 O O . PHE A 1 164 ? -2.959 16.402 34.590 1.00 79.62 164 PHE A O 1
ATOM 1329 N N . GLY A 1 165 ? -5.095 16.995 34.245 1.00 74.19 165 GLY A N 1
ATOM 1330 C CA . GLY A 1 165 ? -5.212 17.879 35.407 1.00 74.19 165 GLY A CA 1
ATOM 1331 C C . GLY A 1 165 ? -4.617 19.281 35.206 1.00 74.19 165 GLY A C 1
ATOM 1332 O O . GLY A 1 165 ? -3.888 19.564 34.252 1.00 74.19 165 GLY A O 1
ATOM 1333 N N . GLU A 1 166 ? -4.936 20.192 36.132 1.00 49.81 166 GLU A N 1
ATOM 1334 C CA . GLU A 1 166 ? -4.611 21.630 36.062 1.00 49.81 166 GLU A CA 1
ATOM 1335 C C . GLU A 1 166 ? -3.100 21.951 36.105 1.00 49.81 166 GLU A C 1
ATOM 1337 O O . GLU A 1 166 ? -2.678 23.041 35.720 1.00 49.81 166 GLU A O 1
ATOM 1342 N N . GLY A 1 167 ? -2.265 20.982 36.502 1.00 47.97 167 GLY A N 1
ATOM 1343 C CA . GLY A 1 167 ? -0.806 21.110 36.599 1.00 47.97 167 GLY A CA 1
ATOM 1344 C C . GLY A 1 167 ? -0.018 20.718 35.342 1.00 47.97 167 GLY A C 1
ATOM 1345 O O . GLY A 1 167 ? 1.197 20.922 35.294 1.00 47.97 167 GLY A O 1
ATOM 1346 N N . ALA A 1 168 ? -0.662 20.184 34.300 1.00 44.81 168 ALA A N 1
ATOM 1347 C CA . ALA A 1 168 ? 0.020 19.677 33.108 1.00 44.81 168 ALA A CA 1
ATOM 1348 C C . ALA A 1 168 ? 0.381 20.791 32.101 1.00 44.81 168 ALA A C 1
ATOM 1350 O O . ALA A 1 168 ? -0.026 20.769 30.933 1.00 44.81 168 ALA A O 1
ATOM 1351 N N . LYS A 1 169 ? 1.189 21.779 32.518 1.00 44.50 169 LYS A N 1
ATOM 1352 C CA . LYS A 1 169 ? 1.906 22.637 31.555 1.00 44.50 169 LYS A CA 1
ATOM 1353 C C . LYS A 1 169 ? 2.737 21.729 30.646 1.00 44.50 169 LYS A C 1
ATOM 1355 O O . LYS A 1 169 ? 3.327 20.762 31.126 1.00 44.50 169 LYS A O 1
ATOM 1360 N N . ARG A 1 170 ? 2.799 22.030 29.334 1.00 44.66 170 ARG A N 1
ATOM 1361 C CA . ARG A 1 170 ? 3.731 21.361 28.404 1.00 44.66 170 ARG A CA 1
ATOM 1362 C C . ARG A 1 170 ? 5.079 21.304 29.105 1.00 44.66 170 ARG A C 1
ATOM 1364 O O . ARG A 1 170 ? 5.682 22.349 29.341 1.00 44.66 170 ARG A O 1
ATOM 1371 N N . GLY A 1 171 ? 5.541 20.101 29.431 1.00 38.88 171 GLY A N 1
ATOM 1372 C CA . GLY A 1 171 ? 6.918 19.885 29.813 1.00 38.88 171 GLY A CA 1
ATOM 1373 C C . GLY A 1 171 ? 7.781 20.308 28.634 1.00 38.88 171 GLY A C 1
ATOM 1374 O O . GLY A 1 171 ? 8.166 19.487 27.815 1.00 38.88 171 GLY A O 1
ATOM 1375 N N . SER A 1 172 ? 8.130 21.592 28.559 1.00 37.25 172 SER A N 1
ATOM 1376 C CA . SER A 1 172 ? 9.241 22.097 27.759 1.00 37.25 172 SER A CA 1
ATOM 1377 C C . SER A 1 172 ? 10.572 21.695 28.405 1.00 37.25 172 SER A C 1
ATOM 1379 O O . SER A 1 172 ? 11.577 22.389 28.293 1.00 37.25 172 SER A O 1
ATOM 1381 N N . LYS A 1 173 ? 10.623 20.529 29.054 1.00 36.19 173 LYS A N 1
ATOM 1382 C CA . LYS A 1 173 ? 11.843 19.749 29.075 1.00 36.19 173 LYS A CA 1
ATOM 1383 C C . LYS A 1 173 ? 11.903 19.103 27.700 1.00 36.19 173 LYS A C 1
ATOM 1385 O O . LYS A 1 173 ? 11.460 17.975 27.504 1.00 36.19 173 LYS A O 1
ATOM 1390 N N . ARG A 1 174 ? 12.492 19.825 26.737 1.00 37.97 174 ARG A N 1
ATOM 1391 C CA . ARG A 1 174 ? 13.325 19.153 25.738 1.00 37.97 174 ARG A CA 1
ATOM 1392 C C . ARG A 1 174 ? 14.174 18.195 26.570 1.00 37.97 174 ARG A C 1
ATOM 1394 O O . ARG A 1 174 ? 15.064 18.658 27.281 1.00 37.97 174 ARG A O 1
ATOM 1401 N N . LYS A 1 175 ? 13.868 16.892 26.563 1.00 35.81 175 LYS A N 1
ATOM 1402 C CA . LYS A 1 175 ? 14.878 15.898 26.903 1.00 35.81 175 LYS A CA 1
ATOM 1403 C C . LYS A 1 175 ? 15.984 16.217 25.907 1.00 35.81 175 LYS A C 1
ATOM 1405 O O . LYS A 1 175 ? 15.853 15.914 24.721 1.00 35.81 175 LYS A O 1
ATOM 1410 N N . LYS A 1 176 ? 17.007 16.965 26.349 1.00 35.28 176 LYS A N 1
ATOM 1411 C CA . LYS A 1 176 ? 18.310 16.967 25.690 1.00 35.28 176 LYS A CA 1
ATOM 1412 C C . LYS A 1 176 ? 18.538 15.488 25.436 1.00 35.28 176 LYS A C 1
ATOM 1414 O O . LYS A 1 176 ? 18.480 14.726 26.399 1.00 35.28 176 LYS A O 1
ATOM 1419 N N . LYS A 1 177 ? 18.632 15.081 24.168 1.00 37.22 177 LYS A N 1
ATOM 1420 C CA . LYS A 1 177 ? 19.057 13.724 23.833 1.00 37.22 177 LYS A CA 1
ATOM 1421 C C . LYS A 1 177 ? 20.327 13.526 24.652 1.00 37.22 177 LYS A C 1
ATOM 1423 O O . LYS A 1 177 ? 21.317 14.197 24.364 1.00 37.22 177 LYS A O 1
ATOM 1428 N N . GLN A 1 178 ? 20.248 12.759 25.741 1.00 43.34 178 GLN A N 1
ATOM 1429 C CA . GLN A 1 178 ? 21.440 12.354 26.462 1.00 43.34 178 GLN A CA 1
ATOM 1430 C C . GLN A 1 178 ? 22.259 11.658 25.390 1.00 43.34 178 GLN A C 1
ATOM 1432 O O . GLN A 1 178 ? 21.764 10.744 24.726 1.00 43.34 178 GLN A O 1
ATOM 1437 N N . LYS A 1 179 ? 23.440 12.202 25.103 1.00 42.16 179 LYS A N 1
ATOM 1438 C CA . LYS A 1 179 ? 24.379 11.492 24.254 1.00 42.16 179 LYS A CA 1
ATOM 1439 C C . LYS A 1 179 ? 24.623 10.181 24.986 1.00 42.16 179 LYS A C 1
ATOM 1441 O O . LYS A 1 179 ? 25.059 10.201 26.136 1.00 42.16 179 LYS A O 1
ATOM 1446 N N . LEU A 1 180 ? 24.236 9.077 24.356 1.00 42.41 180 LEU A N 1
ATOM 1447 C CA . LEU A 1 180 ? 24.567 7.745 24.833 1.00 42.41 180 LEU A CA 1
ATOM 1448 C C . LEU A 1 180 ? 26.085 7.766 25.106 1.00 42.41 180 LEU A C 1
ATOM 1450 O O . LEU A 1 180 ? 26.840 8.148 24.210 1.00 42.41 180 LEU A O 1
ATOM 1454 N N . ASN A 1 181 ? 26.490 7.467 26.346 1.00 55.97 181 ASN A N 1
ATOM 1455 C CA . ASN A 1 181 ? 27.876 7.423 26.857 1.00 55.97 181 ASN A CA 1
ATOM 1456 C C . ASN A 1 181 ? 28.470 8.689 27.517 1.00 55.97 181 ASN A C 1
ATOM 1458 O O . ASN A 1 181 ? 29.680 8.738 27.747 1.00 55.97 181 ASN A O 1
ATOM 1462 N N . GLU A 1 182 ? 27.687 9.707 27.888 1.00 62.47 182 GLU A N 1
ATOM 1463 C CA . GLU A 1 182 ? 28.239 10.828 28.671 1.00 62.47 182 GLU A CA 1
ATOM 1464 C C . GLU A 1 182 ? 28.274 10.507 30.181 1.00 62.47 182 GLU A C 1
ATOM 1466 O O . GLU A 1 182 ? 27.309 10.742 30.903 1.00 62.47 182 GLU A O 1
ATOM 1471 N N . VAL A 1 183 ? 29.402 9.961 30.660 1.00 63.94 183 VAL A N 1
ATOM 1472 C CA . VAL A 1 183 ? 29.617 9.641 32.088 1.00 63.94 183 VAL A CA 1
ATOM 1473 C C . VAL A 1 183 ? 29.488 10.916 32.949 1.00 63.94 183 VAL A C 1
ATOM 1475 O O . VAL A 1 183 ? 30.180 11.907 32.652 1.00 63.94 183 VAL A O 1
ATOM 1478 N N . PRO A 1 184 ? 28.653 10.915 34.010 1.00 66.88 184 PRO A N 1
ATOM 1479 C CA . PRO A 1 184 ? 28.483 12.049 34.917 1.00 66.88 184 PRO A CA 1
ATOM 1480 C C . PRO A 1 184 ? 29.804 12.560 35.516 1.00 66.88 184 PRO A C 1
ATOM 1482 O O . PRO A 1 184 ? 30.750 11.810 35.763 1.00 66.88 184 PRO A O 1
ATOM 1485 N N . SER A 1 185 ? 29.887 13.867 35.772 1.00 59.50 185 SER A N 1
ATOM 1486 C CA . SER A 1 185 ? 31.127 14.537 36.198 1.00 59.50 185 SER A CA 1
ATOM 1487 C C . SER A 1 185 ? 31.677 14.054 37.548 1.00 59.50 185 SER A C 1
ATOM 1489 O O . SER A 1 185 ? 32.891 14.099 37.751 1.00 59.50 185 SER A O 1
ATOM 1491 N N . TYR A 1 186 ? 30.822 13.560 38.450 1.00 67.62 186 TYR A N 1
ATOM 1492 C CA . TYR A 1 186 ? 31.248 13.025 39.748 1.00 67.62 186 TYR A CA 1
ATOM 1493 C C . TYR A 1 186 ? 31.980 11.679 39.609 1.00 67.62 186 TYR A C 1
ATOM 1495 O O . TYR A 1 186 ? 33.038 11.508 40.211 1.00 67.62 186 TYR A O 1
ATOM 1503 N N . LEU A 1 187 ? 31.505 10.791 38.726 1.00 65.31 187 LEU A N 1
ATOM 1504 C CA . LEU A 1 187 ? 32.166 9.525 38.375 1.00 65.31 187 LEU A CA 1
ATOM 1505 C C . LEU A 1 187 ? 33.537 9.773 37.728 1.00 65.31 187 LEU A C 1
ATOM 1507 O O . LEU A 1 187 ? 34.526 9.142 38.091 1.00 65.31 187 LEU A O 1
ATOM 1511 N N . LYS A 1 188 ? 33.649 10.781 36.850 1.00 69.25 188 LYS A N 1
ATOM 1512 C CA . LYS A 1 188 ? 34.945 11.194 36.270 1.00 69.25 188 LYS A CA 1
ATOM 1513 C C . LYS A 1 188 ? 35.934 11.691 37.329 1.00 69.25 188 LYS A C 1
ATOM 1515 O O . LYS A 1 188 ? 37.124 11.401 37.235 1.00 69.25 188 LYS A O 1
ATOM 1520 N N . LYS A 1 189 ? 35.459 12.431 38.338 1.00 69.88 189 LYS A N 1
ATOM 1521 C CA . LYS A 1 189 ? 36.298 12.909 39.448 1.00 69.88 189 LYS A CA 1
ATOM 1522 C C . LYS A 1 189 ? 36.760 11.745 40.333 1.00 69.88 189 LYS A C 1
ATOM 1524 O O . LYS A 1 189 ? 37.929 11.717 40.702 1.00 69.88 189 LYS A O 1
ATOM 1529 N N . ARG A 1 190 ? 35.886 10.769 40.605 1.00 64.94 190 ARG A N 1
ATOM 1530 C CA . ARG A 1 190 ? 36.194 9.563 41.398 1.00 64.94 190 ARG A CA 1
ATOM 1531 C C . ARG A 1 190 ? 37.226 8.670 40.693 1.00 64.94 190 ARG A C 1
ATOM 1533 O O . ARG A 1 190 ? 38.245 8.342 41.294 1.00 64.94 190 ARG A O 1
ATOM 1540 N N . ARG A 1 191 ? 37.052 8.413 39.389 1.00 69.81 191 ARG A N 1
ATOM 1541 C CA . ARG A 1 191 ? 38.018 7.663 38.555 1.00 69.81 191 ARG A CA 1
ATOM 1542 C C . ARG A 1 191 ? 39.386 8.340 38.469 1.00 69.81 191 ARG A C 1
ATOM 1544 O O . ARG A 1 191 ? 40.411 7.671 38.530 1.00 69.81 191 ARG A O 1
ATOM 1551 N N . ARG A 1 192 ? 39.419 9.675 38.411 1.00 68.81 192 ARG A N 1
ATOM 1552 C CA . ARG A 1 192 ? 40.675 10.440 38.432 1.00 68.81 192 ARG A CA 1
ATOM 1553 C C . ARG A 1 192 ? 41.428 10.292 39.758 1.00 68.81 192 ARG A C 1
ATOM 1555 O O . ARG A 1 192 ? 42.642 10.144 39.737 1.00 68.81 192 ARG A O 1
ATOM 1562 N N . VAL A 1 193 ? 40.712 10.272 40.885 1.00 67.50 193 VAL A N 1
ATOM 1563 C CA . VAL A 1 193 ? 41.299 10.054 42.221 1.00 67.50 193 VAL A CA 1
ATOM 1564 C C . VAL A 1 193 ? 41.821 8.620 42.381 1.00 67.50 193 VAL A C 1
ATOM 1566 O O . VAL A 1 193 ? 42.877 8.421 42.980 1.00 67.50 193 VAL A O 1
ATOM 1569 N N . ALA A 1 194 ? 41.125 7.625 41.821 1.00 63.47 194 ALA A N 1
ATOM 1570 C CA . ALA A 1 194 ? 41.584 6.234 41.809 1.00 63.47 194 ALA A CA 1
ATOM 1571 C C . ALA A 1 194 ? 42.858 6.055 40.958 1.00 63.47 194 ALA A C 1
ATOM 1573 O O . ALA A 1 194 ? 43.835 5.471 41.427 1.00 63.47 194 ALA A O 1
ATOM 1574 N N . SER A 1 195 ? 42.896 6.655 39.763 1.00 62.75 195 SER A N 1
ATOM 1575 C CA . SER A 1 195 ? 44.074 6.650 38.881 1.00 62.75 195 SER A CA 1
ATOM 1576 C C . SER A 1 195 ? 45.267 7.411 39.497 1.00 62.75 195 SER A C 1
ATOM 1578 O O . SER A 1 195 ? 46.409 6.955 39.430 1.00 62.75 195 SER A O 1
ATOM 1580 N N . GLU A 1 196 ? 45.028 8.525 40.207 1.00 66.12 196 GLU A N 1
ATOM 1581 C CA . GLU A 1 196 ? 46.079 9.253 40.942 1.00 66.12 196 GLU A CA 1
ATOM 1582 C C . GLU A 1 196 ? 46.654 8.456 42.123 1.00 66.12 196 GLU A C 1
ATOM 1584 O O . GLU A 1 196 ? 47.864 8.508 42.346 1.00 66.12 196 GLU A O 1
ATOM 1589 N N . LYS A 1 197 ? 45.842 7.659 42.832 1.00 63.91 197 LYS A N 1
ATOM 1590 C CA . LYS A 1 197 ? 46.335 6.734 43.871 1.00 63.91 197 LYS A CA 1
ATOM 1591 C C . LYS A 1 197 ? 47.192 5.593 43.302 1.00 63.91 197 LYS A C 1
ATOM 1593 O O . LYS A 1 197 ? 48.082 5.110 43.999 1.00 63.91 197 LYS A O 1
ATOM 1598 N N . GLY A 1 198 ? 46.966 5.187 42.050 1.00 59.47 198 GLY A N 1
ATOM 1599 C CA . GLY A 1 198 ? 47.719 4.122 41.374 1.00 59.47 198 GLY A CA 1
ATOM 1600 C C . GLY A 1 198 ? 49.129 4.518 40.912 1.00 59.47 198 GLY A C 1
ATOM 1601 O O . GLY A 1 198 ? 49.986 3.653 40.742 1.00 59.47 198 GLY A O 1
ATOM 1602 N N . ARG A 1 199 ? 49.426 5.818 40.772 1.00 58.69 199 ARG A N 1
ATOM 1603 C CA . ARG A 1 199 ? 50.704 6.324 40.224 1.00 58.69 199 ARG A CA 1
ATOM 1604 C C . ARG A 1 199 ? 51.952 6.091 41.091 1.00 58.69 199 ARG A C 1
ATOM 1606 O O . ARG A 1 199 ? 53.053 6.396 40.644 1.00 58.69 199 ARG A O 1
ATOM 1613 N N . GLY A 1 200 ? 51.806 5.551 42.302 1.00 57.91 200 GLY A N 1
ATOM 1614 C CA . GLY A 1 200 ? 52.918 5.255 43.216 1.00 57.91 200 GLY A CA 1
ATOM 1615 C C . GLY A 1 200 ? 53.441 3.812 43.188 1.00 57.91 200 GLY A C 1
ATOM 1616 O O . GLY A 1 200 ? 54.423 3.523 43.868 1.00 57.91 200 GLY A O 1
ATOM 1617 N N . ARG A 1 201 ? 52.813 2.892 42.441 1.00 54.56 201 ARG A N 1
ATOM 1618 C CA . ARG A 1 201 ? 53.226 1.478 42.364 1.00 54.56 201 ARG A CA 1
ATOM 1619 C C . ARG A 1 201 ? 53.804 1.162 40.984 1.00 54.56 201 ARG A C 1
ATOM 1621 O O . ARG A 1 201 ? 53.094 1.142 39.988 1.00 54.56 201 ARG A O 1
ATOM 1628 N N . LEU A 1 202 ? 55.110 0.905 40.932 1.00 50.03 202 LEU A N 1
ATOM 1629 C CA . LEU A 1 202 ? 55.807 0.429 39.736 1.00 50.03 202 LEU A CA 1
ATOM 1630 C C . LEU A 1 202 ? 55.512 -1.060 39.531 1.00 50.03 202 LEU A C 1
ATOM 1632 O O . LEU A 1 202 ? 56.170 -1.899 40.131 1.00 50.03 202 LEU A O 1
ATOM 1636 N N . THR A 1 203 ? 54.491 -1.380 38.742 1.00 49.56 203 THR A N 1
ATOM 1637 C CA . THR A 1 203 ? 54.318 -2.613 37.943 1.00 49.56 203 THR A CA 1
ATOM 1638 C C . THR A 1 203 ? 52.986 -2.502 37.189 1.00 49.56 203 THR A C 1
ATOM 1640 O O . THR A 1 203 ? 52.114 -1.748 37.606 1.00 49.56 203 THR A O 1
ATOM 1643 N N . HIS A 1 204 ? 52.854 -3.192 36.052 1.00 51.31 204 HIS A N 1
ATOM 1644 C CA . HIS A 1 204 ? 51.714 -3.216 35.113 1.00 51.31 204 HIS A CA 1
ATOM 1645 C C . HIS A 1 204 ? 50.333 -3.564 35.744 1.00 51.31 204 HIS A C 1
ATOM 1647 O O . HIS A 1 204 ? 49.738 -4.577 35.407 1.00 51.31 204 HIS A O 1
ATOM 1653 N N . GLN A 1 205 ? 49.813 -2.742 36.659 1.00 56.56 205 GLN A N 1
ATOM 1654 C CA . GLN A 1 205 ? 48.523 -2.925 37.351 1.00 56.56 205 GLN A CA 1
ATOM 1655 C C . GLN A 1 205 ? 47.615 -1.685 37.287 1.00 56.56 205 GLN A C 1
ATOM 1657 O O . GLN A 1 205 ? 46.532 -1.687 37.869 1.00 56.56 205 GLN A O 1
ATOM 1662 N N . SER A 1 206 ? 48.017 -0.615 36.589 1.00 57.00 206 SER A N 1
ATOM 1663 C CA . SER A 1 206 ? 47.177 0.585 36.439 1.00 57.00 206 SER A CA 1
ATOM 1664 C C . SER A 1 206 ? 45.845 0.271 35.759 1.00 57.00 206 SER A C 1
ATOM 1666 O O . SER A 1 206 ? 44.803 0.743 36.203 1.00 57.00 206 SER A O 1
ATOM 1668 N N . ASP A 1 207 ? 45.883 -0.570 34.727 1.00 58.16 207 ASP A N 1
ATOM 1669 C CA . ASP A 1 207 ? 44.713 -0.895 33.909 1.00 58.16 207 ASP A CA 1
ATOM 1670 C C . ASP A 1 207 ? 43.732 -1.809 34.654 1.00 58.16 207 ASP A C 1
ATOM 1672 O O . ASP A 1 207 ? 42.524 -1.729 34.441 1.00 58.16 207 ASP A O 1
ATOM 1676 N N . ASP A 1 208 ? 44.232 -2.647 35.565 1.00 62.50 208 ASP A N 1
ATOM 1677 C CA . ASP A 1 208 ? 43.398 -3.541 36.371 1.00 62.50 208 ASP A CA 1
ATOM 1678 C C . ASP A 1 208 ? 42.705 -2.788 37.512 1.00 62.50 208 ASP A C 1
ATOM 1680 O O . ASP A 1 208 ? 41.534 -3.039 37.781 1.00 62.50 208 ASP A O 1
ATOM 1684 N N . LEU A 1 209 ? 43.361 -1.780 38.100 1.00 62.28 209 LEU A N 1
ATOM 1685 C CA . LEU A 1 209 ? 42.736 -0.882 39.081 1.00 62.28 209 LEU A CA 1
ATOM 1686 C C . LEU A 1 209 ? 41.653 0.006 38.452 1.00 62.28 209 LEU A C 1
ATOM 1688 O O . LEU A 1 209 ? 40.644 0.308 39.090 1.00 62.28 209 LEU A O 1
ATOM 1692 N N . GLU A 1 210 ? 41.834 0.425 37.196 1.00 60.53 210 GLU A N 1
ATOM 1693 C CA . GLU A 1 210 ? 40.791 1.148 36.461 1.00 60.53 210 GLU A CA 1
ATOM 1694 C C . GLU A 1 210 ? 39.606 0.239 36.112 1.00 60.53 210 GLU A C 1
ATOM 1696 O O . GLU A 1 210 ? 38.459 0.681 36.206 1.00 60.53 210 GLU A O 1
ATOM 1701 N N . ARG A 1 211 ? 39.854 -1.034 35.769 1.00 63.47 211 ARG A N 1
ATOM 1702 C CA . ARG A 1 211 ? 38.793 -2.032 35.558 1.00 63.47 211 ARG A CA 1
ATOM 1703 C C . ARG A 1 211 ? 38.038 -2.357 36.839 1.00 63.47 211 ARG A C 1
ATOM 1705 O O . ARG A 1 211 ? 36.814 -2.397 36.783 1.00 63.47 211 ARG A O 1
ATOM 1712 N N . GLU A 1 212 ? 38.725 -2.529 37.968 1.00 62.69 212 GLU A N 1
ATOM 1713 C CA . GLU A 1 212 ? 38.067 -2.726 39.265 1.00 62.69 212 GLU A CA 1
ATOM 1714 C C . GLU A 1 212 ? 37.228 -1.513 39.657 1.00 62.69 212 GLU A C 1
ATOM 1716 O O . GLU A 1 212 ? 36.075 -1.681 40.029 1.00 62.69 212 GLU A O 1
ATOM 1721 N N . GLY A 1 213 ? 37.724 -0.286 39.461 1.00 64.25 213 GLY A N 1
ATOM 1722 C CA . GLY A 1 213 ? 36.923 0.913 39.724 1.00 64.25 213 GLY A CA 1
ATOM 1723 C C . GLY A 1 213 ? 35.663 1.015 38.852 1.00 64.25 213 GLY A C 1
ATOM 1724 O O . GLY A 1 213 ? 34.653 1.557 39.291 1.00 64.25 213 GLY A O 1
ATOM 1725 N N . ILE A 1 214 ? 35.696 0.488 37.622 1.00 69.38 214 ILE A N 1
ATOM 1726 C CA . ILE A 1 214 ? 34.515 0.402 36.747 1.00 69.38 214 ILE A CA 1
ATOM 1727 C C . ILE A 1 214 ? 33.563 -0.712 37.207 1.00 69.38 214 ILE A C 1
ATOM 1729 O O . ILE A 1 214 ? 32.350 -0.539 37.102 1.00 69.38 214 ILE A O 1
ATOM 1733 N N . LEU A 1 215 ? 34.096 -1.838 37.690 1.00 64.25 215 LEU A N 1
ATOM 1734 C CA . LEU A 1 215 ? 33.311 -2.967 38.192 1.00 64.25 215 LEU A CA 1
ATOM 1735 C C . LEU A 1 215 ? 32.602 -2.629 39.509 1.00 64.25 215 LEU A C 1
ATOM 1737 O O . LEU A 1 215 ? 31.415 -2.915 39.627 1.00 64.25 215 LEU A O 1
ATOM 1741 N N . ASP A 1 216 ? 33.289 -1.961 40.438 1.00 65.19 216 ASP A N 1
ATOM 1742 C CA . ASP A 1 216 ? 32.714 -1.465 41.696 1.00 65.19 216 ASP A CA 1
ATOM 1743 C C . ASP A 1 216 ? 31.614 -0.429 41.433 1.00 65.19 216 ASP A C 1
ATOM 1745 O O . ASP A 1 216 ? 30.536 -0.516 42.016 1.00 65.19 216 ASP A O 1
ATOM 1749 N N . ASP A 1 217 ? 31.841 0.514 40.504 1.00 66.75 217 ASP A N 1
ATOM 1750 C CA . ASP A 1 217 ? 30.813 1.482 40.089 1.00 66.75 217 ASP A CA 1
ATOM 1751 C C . ASP A 1 217 ? 29.554 0.757 39.551 1.00 66.75 217 ASP A C 1
ATOM 1753 O O . ASP A 1 217 ? 28.431 1.179 39.822 1.00 66.75 217 ASP A O 1
ATOM 1757 N N . ALA A 1 218 ? 29.730 -0.329 38.785 1.00 66.62 218 ALA A N 1
ATOM 1758 C CA . ALA A 1 218 ? 28.626 -1.104 38.215 1.00 66.62 218 ALA A CA 1
ATOM 1759 C C . ALA A 1 218 ? 27.915 -1.988 39.255 1.00 66.62 218 ALA A C 1
ATOM 1761 O O . ALA A 1 218 ? 26.700 -2.161 39.178 1.00 66.62 218 ALA A O 1
ATOM 1762 N N . MET A 1 219 ? 28.646 -2.532 40.232 1.00 64.25 219 MET A N 1
ATOM 1763 C CA . MET A 1 219 ? 28.062 -3.282 41.347 1.00 64.25 219 MET A CA 1
ATOM 1764 C C . MET A 1 219 ? 27.241 -2.373 42.268 1.00 64.25 219 MET A C 1
ATOM 1766 O O . MET A 1 219 ? 26.127 -2.748 42.621 1.00 64.25 219 MET A O 1
ATOM 1770 N N . GLU A 1 220 ? 27.721 -1.163 42.581 1.00 62.50 220 GLU A N 1
ATOM 1771 C CA . GLU A 1 220 ? 26.965 -0.183 43.382 1.00 62.50 220 GLU A CA 1
ATOM 1772 C C . GLU A 1 220 ? 25.659 0.252 42.688 1.00 62.50 220 GLU A C 1
ATOM 1774 O O . GLU A 1 220 ? 24.642 0.424 43.360 1.00 62.50 220 GLU A O 1
ATOM 1779 N N . GLU A 1 221 ? 25.644 0.411 41.356 1.00 64.88 221 GLU A N 1
ATOM 1780 C CA . GLU A 1 221 ? 24.404 0.714 40.614 1.00 64.88 221 GLU A CA 1
ATOM 1781 C C . GLU A 1 221 ? 23.392 -0.438 40.704 1.00 64.88 221 GLU A C 1
ATOM 1783 O O . GLU A 1 221 ? 22.209 -0.198 40.950 1.00 64.88 221 GLU A O 1
ATOM 1788 N N . VAL A 1 222 ? 23.852 -1.687 40.586 1.00 61.66 222 VAL A N 1
ATOM 1789 C CA . VAL A 1 222 ? 22.991 -2.871 40.730 1.00 61.66 222 VAL A CA 1
ATOM 1790 C C . VAL A 1 222 ? 22.473 -3.008 42.166 1.00 61.66 222 VAL A C 1
ATOM 1792 O O . VAL A 1 222 ? 21.296 -3.299 42.364 1.00 61.66 222 VAL A O 1
ATOM 1795 N N . GLU A 1 223 ? 23.304 -2.750 43.178 1.00 61.41 223 GLU A N 1
ATOM 1796 C CA . GLU A 1 223 ? 22.886 -2.766 44.586 1.00 61.41 223 GLU A CA 1
ATOM 1797 C C . GLU A 1 223 ? 21.888 -1.649 44.918 1.00 61.41 223 GLU A C 1
ATOM 1799 O O . GLU A 1 223 ? 20.943 -1.866 45.679 1.00 61.41 223 GLU A O 1
ATOM 1804 N N . HIS A 1 224 ? 22.049 -0.460 44.334 1.00 61.03 224 HIS A N 1
ATOM 1805 C CA . HIS A 1 224 ? 21.106 0.643 44.511 1.00 61.03 224 HIS A CA 1
ATOM 1806 C C . HIS A 1 224 ? 19.760 0.362 43.820 1.00 61.03 224 HIS A C 1
ATOM 1808 O O . HIS A 1 224 ? 18.702 0.691 44.362 1.00 61.03 224 HIS A O 1
ATOM 1814 N N . ASP A 1 225 ? 19.775 -0.287 42.654 1.00 57.91 225 ASP A N 1
ATOM 1815 C CA . ASP A 1 225 ? 18.554 -0.716 41.969 1.00 57.91 225 ASP A CA 1
ATOM 1816 C C . ASP A 1 225 ? 17.830 -1.831 42.743 1.00 57.91 225 ASP A C 1
ATOM 1818 O O . ASP A 1 225 ? 16.604 -1.795 42.859 1.00 57.91 225 ASP A O 1
ATOM 1822 N N . LEU A 1 226 ? 18.567 -2.753 43.371 1.00 54.75 226 LEU A N 1
ATOM 1823 C CA . LEU A 1 226 ? 18.003 -3.794 44.240 1.00 54.75 226 LEU A CA 1
ATOM 1824 C C . LEU A 1 226 ? 17.418 -3.227 45.547 1.00 54.75 226 LEU A C 1
ATOM 1826 O O . LEU A 1 226 ? 16.358 -3.671 45.981 1.00 54.75 226 LEU A O 1
ATOM 1830 N N . ASN A 1 227 ? 18.052 -2.209 46.138 1.00 48.78 227 ASN A N 1
ATOM 1831 C CA . ASN A 1 227 ? 17.599 -1.569 47.381 1.00 48.78 227 ASN A CA 1
ATOM 1832 C C . ASN A 1 227 ? 16.496 -0.508 47.193 1.00 48.78 227 ASN A C 1
ATOM 1834 O O . ASN A 1 227 ? 15.960 -0.004 48.180 1.00 48.78 227 ASN A O 1
ATOM 1838 N N . SER A 1 228 ? 16.146 -0.144 45.955 1.00 49.81 228 SER A N 1
ATOM 1839 C CA . SER A 1 228 ? 15.099 0.853 45.665 1.00 49.81 228 SER A CA 1
ATOM 1840 C C . SER A 1 228 ? 13.714 0.254 45.373 1.00 49.81 228 SER A C 1
ATOM 1842 O O . SER A 1 228 ? 12.765 0.997 45.107 1.00 49.81 228 SER A O 1
ATOM 1844 N N . SER A 1 229 ? 13.567 -1.070 45.486 1.00 37.38 229 SER A N 1
ATOM 1845 C CA . SER A 1 229 ? 12.270 -1.753 45.447 1.00 37.38 229 SER A CA 1
ATOM 1846 C C . SER A 1 229 ? 11.680 -1.858 46.865 1.00 37.38 229 SER A C 1
ATOM 1848 O O . SER A 1 229 ? 12.356 -2.370 47.757 1.00 37.38 229 SER A O 1
ATOM 1850 N N . PRO A 1 230 ? 10.452 -1.373 47.132 1.00 39.75 230 PRO A N 1
ATOM 1851 C CA . PRO A 1 230 ? 9.896 -1.353 48.476 1.00 39.75 230 PRO A CA 1
ATOM 1852 C C . PRO A 1 230 ? 9.098 -2.633 48.735 1.00 39.75 230 PRO A C 1
ATOM 1854 O O . PRO A 1 230 ? 7.898 -2.652 48.476 1.00 39.75 230 PRO A O 1
ATOM 1857 N N . ASP A 1 231 ? 9.727 -3.686 49.262 1.00 30.89 231 ASP A N 1
ATOM 1858 C CA . ASP A 1 231 ? 8.969 -4.679 50.030 1.00 30.89 231 ASP A CA 1
ATOM 1859 C C . ASP A 1 231 ? 9.826 -5.506 51.001 1.00 30.89 231 ASP A C 1
ATOM 1861 O O . ASP A 1 231 ? 10.915 -5.967 50.670 1.00 30.89 231 ASP A O 1
ATOM 1865 N N . SER A 1 232 ? 9.244 -5.747 52.177 1.00 32.97 232 SER A N 1
ATOM 1866 C CA . SER A 1 232 ? 9.645 -6.627 53.291 1.00 32.97 232 SER A CA 1
ATOM 1867 C C . SER A 1 232 ? 10.790 -6.225 54.250 1.00 32.97 232 SER A C 1
ATOM 1869 O O . SER A 1 232 ? 11.947 -6.016 53.898 1.00 32.97 232 SER A O 1
ATOM 1871 N N . GLN A 1 233 ? 10.382 -6.151 55.521 1.00 30.30 233 GLN A N 1
ATOM 1872 C CA . GLN A 1 233 ? 11.104 -5.834 56.752 1.00 30.30 233 GLN A CA 1
ATOM 1873 C C . GLN A 1 233 ? 11.799 -7.067 57.371 1.00 30.30 233 GLN A C 1
ATOM 1875 O O . GLN A 1 233 ? 11.348 -8.190 57.171 1.00 30.30 233 GLN A O 1
ATOM 1880 N N . ASP A 1 234 ? 12.821 -6.784 58.190 1.00 29.66 234 ASP A N 1
ATOM 1881 C CA . ASP A 1 234 ? 13.365 -7.529 59.342 1.00 29.66 234 ASP A CA 1
ATOM 1882 C C . ASP A 1 234 ? 13.830 -8.996 59.182 1.00 29.66 234 ASP A C 1
ATOM 1884 O O . ASP A 1 234 ? 13.039 -9.896 58.934 1.00 29.66 234 ASP A O 1
ATOM 1888 N N . VAL A 1 235 ? 15.120 -9.260 59.468 1.00 31.27 235 VAL A N 1
ATOM 1889 C CA . VAL A 1 235 ? 15.605 -10.130 60.575 1.00 31.27 235 VAL A CA 1
ATOM 1890 C C . VAL A 1 235 ? 17.148 -10.160 60.606 1.00 31.27 235 VAL A C 1
ATOM 1892 O O . VAL A 1 235 ? 17.834 -10.239 59.590 1.00 31.27 235 VAL A O 1
ATOM 1895 N N . GLU A 1 236 ? 17.667 -10.078 61.832 1.00 28.34 236 GLU A N 1
ATOM 1896 C CA . GLU A 1 236 ? 19.063 -10.037 62.272 1.00 28.34 236 GLU A CA 1
ATOM 1897 C C . GLU A 1 236 ? 19.990 -11.157 61.761 1.00 28.34 236 GLU A C 1
ATOM 1899 O O . GLU A 1 236 ? 19.621 -12.313 61.559 1.00 28.34 236 GLU A O 1
ATOM 1904 N N . THR A 1 237 ? 21.273 -10.803 61.671 1.00 30.50 237 THR A N 1
ATOM 1905 C CA . THR A 1 237 ? 22.413 -11.684 61.404 1.00 30.50 237 THR A CA 1
ATOM 1906 C C . THR A 1 237 ? 22.939 -12.358 62.679 1.00 30.50 237 THR A C 1
ATOM 1908 O O . THR A 1 237 ? 23.021 -11.717 63.724 1.00 30.50 237 THR A O 1
ATOM 1911 N N . LYS A 1 238 ? 23.395 -13.622 62.578 1.00 27.73 238 LYS A N 1
ATOM 1912 C CA . LYS A 1 238 ? 24.603 -14.197 63.233 1.00 27.73 238 LYS A CA 1
ATOM 1913 C C . LYS A 1 238 ? 24.884 -15.635 62.722 1.00 27.73 238 LYS A C 1
ATOM 1915 O O . LYS A 1 238 ? 23.992 -16.252 62.149 1.00 27.73 238 LYS A O 1
ATOM 1920 N N . PRO A 1 239 ? 26.128 -16.153 62.834 1.00 34.06 239 PRO A N 1
ATOM 1921 C CA . PRO A 1 239 ? 26.755 -16.965 61.790 1.00 34.06 239 PRO A CA 1
ATOM 1922 C C . PRO A 1 239 ? 27.128 -18.393 62.245 1.00 34.06 239 PRO A C 1
ATOM 1924 O O . PRO A 1 239 ? 26.881 -18.792 63.376 1.00 34.06 239 PRO A O 1
ATOM 1927 N N . ILE A 1 240 ? 27.865 -19.079 61.359 1.00 29.70 240 ILE A N 1
ATOM 1928 C CA . ILE A 1 240 ? 28.861 -20.149 61.597 1.00 29.70 240 ILE A CA 1
ATOM 1929 C C . ILE A 1 240 ? 28.472 -21.540 61.068 1.00 29.70 240 ILE A C 1
ATOM 1931 O O . ILE A 1 240 ? 27.764 -22.330 61.682 1.00 29.70 240 ILE A O 1
ATOM 1935 N N . ARG A 1 241 ? 29.077 -21.836 59.908 1.00 30.80 241 ARG A N 1
ATOM 1936 C CA . ARG A 1 241 ? 29.782 -23.078 59.543 1.00 30.80 241 ARG A CA 1
ATOM 1937 C C . ARG A 1 241 ? 29.746 -24.200 60.593 1.00 30.80 241 ARG A C 1
ATOM 1939 O O . ARG A 1 241 ? 30.535 -24.205 61.530 1.00 30.80 241 ARG A O 1
ATOM 1946 N N . SER A 1 242 ? 28.965 -25.238 60.327 1.00 33.09 242 SER A N 1
ATOM 1947 C CA . SER A 1 242 ? 29.417 -26.641 60.265 1.00 33.09 242 SER A CA 1
ATOM 1948 C C . SER A 1 242 ? 28.197 -27.560 60.211 1.00 33.09 242 SER A C 1
ATOM 1950 O O . SER A 1 242 ? 27.267 -27.385 60.988 1.00 33.09 242 SER A O 1
ATOM 1952 N N . ARG A 1 243 ? 28.249 -28.540 59.293 1.00 32.06 243 ARG A N 1
ATOM 1953 C CA . ARG A 1 243 ? 27.306 -29.655 59.007 1.00 32.06 243 ARG A CA 1
ATOM 1954 C C . ARG A 1 243 ? 26.769 -29.632 57.572 1.00 32.06 243 ARG A C 1
ATOM 1956 O O . ARG A 1 243 ? 25.571 -29.668 57.326 1.00 32.06 243 ARG A O 1
ATOM 1963 N N . VAL A 1 244 ? 27.708 -29.606 56.625 1.00 39.09 244 VAL A N 1
ATOM 1964 C CA . VAL A 1 244 ? 27.474 -29.663 55.168 1.00 39.09 244 VAL A CA 1
ATOM 1965 C C . VAL A 1 244 ? 27.494 -31.108 54.629 1.00 39.09 244 VAL A C 1
ATOM 1967 O O . VAL A 1 244 ? 27.354 -31.310 53.435 1.00 39.09 244 VAL A O 1
ATOM 1970 N N . ALA A 1 245 ? 27.607 -32.143 55.468 1.00 35.94 245 ALA A N 1
ATOM 1971 C CA . ALA A 1 245 ? 27.774 -33.514 54.962 1.00 35.94 245 ALA A CA 1
ATOM 1972 C C . ALA A 1 245 ? 26.529 -34.423 55.039 1.00 35.94 245 ALA A C 1
ATOM 1974 O O . ALA A 1 245 ? 26.477 -35.385 54.290 1.00 35.94 245 ALA A O 1
ATOM 1975 N N . ASP A 1 246 ? 25.504 -34.104 55.842 1.00 34.06 246 ASP A N 1
ATOM 1976 C CA . ASP A 1 246 ? 24.363 -35.023 56.084 1.00 34.06 246 ASP A CA 1
ATOM 1977 C C . ASP A 1 246 ? 22.985 -34.470 55.667 1.00 34.06 246 ASP A C 1
ATOM 1979 O O . ASP A 1 246 ? 21.935 -35.015 56.008 1.00 34.06 246 ASP A O 1
ATOM 1983 N N . ARG A 1 247 ? 22.954 -33.368 54.905 1.00 36.09 247 ARG A N 1
ATOM 1984 C CA . ARG A 1 247 ? 21.705 -32.753 54.411 1.00 36.09 247 ARG A CA 1
ATOM 1985 C C . ARG A 1 247 ? 21.635 -32.641 52.887 1.00 36.09 247 ARG A C 1
ATOM 1987 O O . ARG A 1 247 ? 20.912 -31.789 52.388 1.00 36.09 247 ARG A O 1
ATOM 1994 N N . LEU A 1 248 ? 22.373 -33.486 52.164 1.00 39.34 248 LEU A N 1
ATOM 1995 C CA . LEU A 1 248 ? 22.411 -33.473 50.696 1.00 39.34 248 LEU A CA 1
ATOM 1996 C C . LEU A 1 248 ? 21.439 -34.471 50.033 1.00 39.34 248 LEU A C 1
ATOM 1998 O O . LEU A 1 248 ? 21.174 -34.360 48.842 1.00 39.34 248 LEU A O 1
ATOM 2002 N N . GLU A 1 249 ? 20.860 -35.412 50.788 1.00 40.72 249 GLU A N 1
ATOM 2003 C CA . GLU A 1 249 ? 19.887 -36.381 50.241 1.00 40.72 249 GLU A CA 1
ATOM 2004 C C . GLU A 1 249 ? 18.424 -36.046 50.570 1.00 40.72 249 GLU A C 1
ATOM 2006 O O . GLU A 1 249 ? 17.514 -36.508 49.892 1.00 40.72 249 GLU A O 1
ATOM 2011 N N . LYS A 1 250 ? 18.176 -35.162 51.548 1.00 35.75 250 LYS A N 1
ATOM 2012 C CA . LYS A 1 250 ? 16.827 -34.663 51.893 1.00 35.75 250 LYS A CA 1
ATOM 2013 C C . LYS A 1 250 ? 16.452 -33.327 51.235 1.00 35.75 250 LYS A C 1
ATOM 2015 O O . LYS A 1 250 ? 15.336 -32.857 51.462 1.00 35.75 250 LYS A O 1
ATOM 2020 N N . SER A 1 251 ? 17.361 -32.717 50.469 1.00 37.91 251 SER A N 1
ATOM 2021 C CA . SER A 1 251 ? 17.101 -31.514 49.661 1.00 37.91 251 SER A CA 1
ATOM 2022 C C . SER A 1 251 ? 16.588 -31.859 48.262 1.00 37.91 251 SER A C 1
ATOM 2024 O O . SER A 1 251 ? 15.689 -31.191 47.778 1.00 37.91 251 SER A O 1
ATOM 2026 N N . ARG A 1 252 ? 17.004 -32.987 47.668 1.00 40.00 252 ARG A N 1
ATOM 2027 C CA . ARG A 1 252 ? 16.560 -33.380 46.317 1.00 40.00 252 ARG A CA 1
ATOM 2028 C C . ARG A 1 252 ? 15.057 -33.629 46.163 1.00 40.00 252 ARG A C 1
ATOM 2030 O O . ARG A 1 252 ? 14.546 -33.421 45.082 1.00 40.00 252 ARG A O 1
ATOM 2037 N N . GLN A 1 253 ? 14.347 -34.030 47.218 1.00 39.59 253 GLN A N 1
ATOM 2038 C CA . GLN A 1 253 ? 12.884 -34.206 47.159 1.00 39.59 253 GLN A CA 1
ATOM 2039 C C . GLN A 1 253 ? 12.091 -32.951 47.547 1.00 39.59 253 GLN A C 1
ATOM 2041 O O . GLN A 1 253 ? 10.908 -32.876 47.247 1.00 39.59 253 GLN A O 1
ATOM 2046 N N . ARG A 1 254 ? 12.714 -31.968 48.212 1.00 39.81 254 ARG A N 1
ATOM 2047 C CA . ARG A 1 254 ? 12.055 -30.698 48.573 1.00 39.81 254 ARG A CA 1
ATOM 2048 C C . ARG A 1 254 ? 12.324 -29.584 47.568 1.00 39.81 254 ARG A C 1
ATOM 2050 O O . ARG A 1 254 ? 11.508 -28.677 47.447 1.00 39.81 254 ARG A O 1
ATOM 2057 N N . ASP A 1 255 ? 13.424 -29.675 46.829 1.00 41.16 255 ASP A N 1
ATOM 2058 C CA . ASP A 1 255 ? 13.740 -28.720 45.774 1.00 41.16 255 ASP A CA 1
ATOM 2059 C C . ASP A 1 255 ? 12.828 -28.927 44.549 1.00 41.16 255 ASP A C 1
ATOM 2061 O O . ASP A 1 255 ? 12.503 -27.948 43.889 1.00 41.16 255 ASP A O 1
ATOM 2065 N N . ASP A 1 256 ? 12.298 -30.132 44.303 1.00 45.28 256 ASP A N 1
ATOM 2066 C CA . ASP A 1 256 ? 11.342 -30.385 43.208 1.00 45.28 256 ASP A CA 1
ATOM 2067 C C . ASP A 1 256 ? 9.936 -29.800 43.477 1.00 45.28 256 ASP A C 1
ATOM 2069 O O . ASP A 1 256 ? 9.251 -29.385 42.544 1.00 45.28 256 ASP A O 1
ATOM 2073 N N . GLU A 1 257 ? 9.498 -29.690 44.738 1.00 47.31 257 GLU A N 1
ATOM 2074 C CA . GLU A 1 257 ? 8.227 -29.027 45.093 1.00 47.31 257 GLU A CA 1
ATOM 2075 C C . GLU A 1 257 ? 8.362 -27.497 45.126 1.00 47.31 257 GLU A C 1
ATOM 2077 O O . GLU A 1 257 ? 7.463 -26.782 44.682 1.00 47.31 257 GLU A O 1
ATOM 2082 N N . VAL A 1 258 ? 9.497 -26.971 45.601 1.00 49.12 258 VAL A N 1
ATOM 2083 C CA . VAL A 1 258 ? 9.726 -25.518 45.701 1.00 49.12 258 VAL A CA 1
ATOM 2084 C C . VAL A 1 258 ? 10.106 -24.905 44.347 1.00 49.12 258 VAL A C 1
ATOM 2086 O O . VAL A 1 258 ? 9.681 -23.789 44.048 1.00 49.12 258 VAL A O 1
ATOM 2089 N N . THR A 1 259 ? 10.827 -25.624 43.479 1.00 45.41 259 THR A N 1
ATOM 2090 C CA . THR A 1 259 ? 11.098 -25.155 42.106 1.00 45.41 259 THR A CA 1
ATOM 2091 C C . THR A 1 259 ? 9.858 -25.228 41.212 1.00 45.41 259 THR A C 1
ATOM 2093 O O . THR A 1 259 ? 9.631 -24.295 40.440 1.00 45.41 259 THR A O 1
ATOM 2096 N N . ASN A 1 260 ? 8.992 -26.239 41.376 1.00 47.84 260 ASN A N 1
ATOM 2097 C CA . ASN A 1 260 ? 7.690 -26.281 40.695 1.00 47.84 260 ASN A CA 1
ATOM 2098 C C . ASN A 1 260 ? 6.711 -25.208 41.203 1.00 47.84 260 ASN A C 1
ATOM 2100 O O . ASN A 1 260 ? 5.905 -24.707 40.423 1.00 47.84 260 ASN A O 1
ATOM 2104 N N . ALA A 1 261 ? 6.796 -24.795 42.473 1.00 46.97 261 ALA A N 1
ATOM 2105 C CA . ALA A 1 261 ? 6.002 -23.682 42.999 1.00 46.97 261 ALA A CA 1
ATOM 2106 C C . ALA A 1 261 ? 6.525 -22.299 42.558 1.00 46.97 261 ALA A C 1
ATOM 2108 O O . ALA A 1 261 ? 5.739 -21.367 42.404 1.00 46.97 261 ALA A O 1
ATOM 2109 N N . MET A 1 262 ? 7.834 -22.154 42.317 1.00 46.38 262 MET A N 1
ATOM 2110 C CA . MET A 1 262 ? 8.457 -20.887 41.902 1.00 46.38 262 MET A CA 1
ATOM 2111 C C . MET A 1 262 ? 8.323 -20.605 40.393 1.00 46.38 262 MET A C 1
ATOM 2113 O O . MET A 1 262 ? 8.410 -19.451 39.977 1.00 46.38 262 MET A O 1
ATOM 2117 N N . PHE A 1 263 ? 8.045 -21.638 39.587 1.00 45.56 263 PHE A N 1
ATOM 2118 C CA . PHE A 1 263 ? 7.741 -21.541 38.152 1.00 45.56 263 PHE A CA 1
ATOM 2119 C C . PHE A 1 263 ? 6.359 -22.092 37.784 1.00 45.56 263 PHE A C 1
ATOM 2121 O O . PHE A 1 263 ? 6.139 -22.486 36.636 1.00 45.56 263 PHE A O 1
ATOM 2128 N N . HIS A 1 264 ? 5.398 -22.087 38.711 1.00 38.22 264 HIS A N 1
ATOM 2129 C CA . HIS A 1 264 ? 4.018 -22.303 38.303 1.00 38.22 264 HIS A CA 1
ATOM 2130 C C . HIS A 1 264 ? 3.593 -21.082 37.484 1.00 38.22 264 HIS A C 1
ATOM 2132 O O . HIS A 1 264 ? 3.269 -20.025 38.026 1.00 38.22 264 HIS A O 1
ATOM 2138 N N . VAL A 1 265 ? 3.620 -21.210 36.156 1.00 43.62 265 VAL A N 1
ATOM 2139 C CA . VAL A 1 265 ? 2.902 -20.298 35.270 1.00 43.62 265 VAL A CA 1
ATOM 2140 C C . VAL A 1 265 ? 1.430 -20.550 35.561 1.00 43.62 265 VAL A C 1
ATOM 2142 O O . VAL A 1 265 ? 0.780 -21.383 34.936 1.00 43.62 265 VAL A O 1
ATOM 2145 N N . THR A 1 266 ? 0.909 -19.883 36.587 1.00 37.22 266 THR A N 1
ATOM 2146 C CA . THR A 1 266 ? -0.521 -19.706 36.779 1.00 37.22 266 THR A CA 1
ATOM 2147 C C . THR A 1 266 ? -0.984 -18.855 35.610 1.00 37.22 266 THR A C 1
ATOM 2149 O O . THR A 1 266 ? -1.018 -17.629 35.658 1.00 37.22 266 THR A O 1
ATOM 2152 N N . ASN A 1 267 ? -1.265 -19.514 34.488 1.00 48.69 267 ASN A N 1
ATOM 2153 C CA . ASN A 1 267 ? -2.061 -18.892 33.455 1.00 48.69 267 ASN A CA 1
ATOM 2154 C C . ASN A 1 267 ? -3.412 -18.638 34.117 1.00 48.69 267 ASN A C 1
ATOM 2156 O O . ASN A 1 267 ? -4.070 -19.610 34.495 1.00 48.69 267 ASN A O 1
ATOM 2160 N N . PRO A 1 268 ? -3.822 -17.376 34.327 1.00 55.53 268 PRO A N 1
ATOM 2161 C CA . PRO A 1 268 ? -5.180 -17.146 34.771 1.00 55.53 268 PRO A CA 1
ATOM 2162 C C . PRO A 1 268 ? -6.100 -17.828 33.743 1.00 55.53 268 PRO A C 1
ATOM 2164 O O . PRO A 1 268 ? -5.804 -17.743 32.542 1.00 55.53 268 PRO A O 1
ATOM 2167 N N . PRO A 1 269 ? -7.191 -18.494 34.163 1.00 57.62 269 PRO A N 1
ATOM 2168 C CA . PRO A 1 269 ? -8.193 -19.088 33.271 1.00 57.62 269 PRO A CA 1
ATOM 2169 C C . PRO A 1 269 ? -9.019 -17.994 32.568 1.00 57.62 269 PRO A C 1
ATOM 2171 O O . PRO A 1 269 ? -10.237 -18.071 32.409 1.00 57.62 269 PRO A O 1
ATOM 2174 N N . GLU A 1 270 ? -8.353 -16.916 32.171 1.00 65.62 270 GLU A N 1
ATOM 2175 C CA . GLU A 1 270 ? -8.913 -15.730 31.573 1.00 65.62 270 GLU A CA 1
ATOM 2176 C C . GLU A 1 270 ? -8.711 -15.764 30.061 1.00 65.62 270 GLU A C 1
ATOM 2178 O O . GLU A 1 270 ? -7.664 -16.135 29.525 1.00 65.62 270 GLU A O 1
ATOM 2183 N N . LEU A 1 271 ? -9.747 -15.313 29.365 1.00 73.88 271 LEU A N 1
ATOM 2184 C CA . LEU A 1 271 ? -9.770 -15.128 27.925 1.00 73.88 271 LEU A CA 1
ATOM 2185 C C . LEU A 1 271 ? -8.619 -14.204 27.475 1.00 73.88 271 LEU A C 1
ATOM 2187 O O . LEU A 1 271 ? -8.648 -12.993 27.717 1.00 73.88 271 LEU A O 1
ATOM 2191 N N . ARG A 1 272 ? -7.622 -14.744 26.764 1.00 82.38 272 ARG A N 1
ATOM 2192 C CA . ARG A 1 272 ? -6.489 -13.954 26.256 1.00 82.38 272 ARG A CA 1
ATOM 2193 C C . ARG A 1 272 ? -6.859 -13.300 24.925 1.00 82.38 272 ARG A C 1
ATOM 2195 O O . ARG A 1 272 ? -6.963 -13.973 23.903 1.00 82.38 272 ARG A O 1
ATOM 2202 N N . ILE A 1 273 ? -6.993 -11.974 24.908 1.00 85.88 273 ILE A N 1
ATOM 2203 C CA . ILE A 1 273 ? -7.254 -11.209 23.677 1.00 85.88 273 ILE A CA 1
ATOM 2204 C C . ILE A 1 273 ? -5.929 -10.756 23.053 1.00 85.88 273 ILE A C 1
ATOM 2206 O O . ILE A 1 273 ? -5.210 -9.931 23.616 1.00 85.88 273 ILE A O 1
ATOM 2210 N N . MET A 1 274 ? -5.636 -11.255 21.854 1.00 87.00 274 MET A N 1
ATOM 2211 C CA . MET A 1 274 ? -4.456 -10.912 21.063 1.00 87.00 274 MET A CA 1
ATOM 2212 C C . MET A 1 274 ? -4.849 -9.988 19.909 1.00 87.00 274 MET A C 1
ATOM 2214 O O . MET A 1 274 ? -5.615 -10.367 19.030 1.00 87.00 274 MET A O 1
ATOM 2218 N N . LEU A 1 275 ? -4.308 -8.768 19.896 1.00 88.50 275 LEU A N 1
ATOM 2219 C CA . LEU A 1 275 ? -4.493 -7.799 18.810 1.00 88.50 275 LEU A CA 1
ATOM 2220 C C . LEU A 1 275 ? -3.266 -7.820 17.899 1.00 88.50 275 LEU A C 1
ATOM 2222 O O . LEU A 1 275 ? -2.150 -7.591 18.374 1.00 88.50 275 LEU A O 1
ATOM 2226 N N . LYS A 1 276 ? -3.465 -8.057 16.601 1.00 89.06 276 LYS A N 1
ATOM 2227 C CA . LYS A 1 276 ? -2.396 -8.047 15.592 1.00 89.06 276 LYS A CA 1
ATOM 2228 C C . LYS A 1 276 ? -2.825 -7.251 14.360 1.00 89.06 276 LYS A C 1
ATOM 2230 O O . LYS A 1 276 ? -4.011 -7.178 14.036 1.00 89.06 276 LYS A O 1
ATOM 2235 N N . SER A 1 277 ? -1.858 -6.607 13.711 1.00 90.94 277 SER A N 1
ATOM 2236 C CA . SER A 1 277 ? -2.058 -5.885 12.455 1.00 90.94 277 SER A CA 1
ATOM 2237 C C . SER A 1 277 ? -1.591 -6.737 11.279 1.00 90.94 277 SER A C 1
ATOM 2239 O O . SER A 1 277 ? -0.627 -7.490 11.417 1.00 90.94 277 SER A O 1
ATOM 2241 N N . TYR A 1 278 ? -2.231 -6.615 10.115 1.00 86.00 278 TYR A N 1
ATOM 2242 C CA . TYR A 1 278 ? -1.754 -7.313 8.916 1.00 86.00 278 TYR A CA 1
ATOM 2243 C C . TYR A 1 278 ? -0.384 -6.780 8.456 1.00 86.00 278 TYR A C 1
ATOM 2245 O O . TYR A 1 278 ? 0.436 -7.560 7.980 1.00 86.00 278 TYR A O 1
ATOM 2253 N N . GLU A 1 279 ? -0.093 -5.488 8.672 1.00 83.69 279 GLU A N 1
ATOM 2254 C CA . GLU A 1 279 ? 1.221 -4.880 8.385 1.00 83.69 279 GLU A CA 1
ATOM 2255 C C . GLU A 1 279 ? 2.362 -5.475 9.225 1.00 83.69 279 GLU A C 1
ATOM 2257 O O . GLU A 1 279 ? 3.482 -5.607 8.739 1.00 83.69 279 GLU A O 1
ATOM 2262 N N . SER A 1 280 ? 2.100 -5.855 10.478 1.00 78.56 280 SER A N 1
ATOM 2263 C CA . SER A 1 280 ? 3.129 -6.440 11.344 1.00 78.56 280 SER A CA 1
ATOM 2264 C C . SER A 1 280 ? 3.443 -7.901 11.006 1.00 78.56 280 SER A C 1
ATOM 2266 O O . SER A 1 280 ? 4.449 -8.413 11.489 1.00 78.56 280 SER A O 1
ATOM 2268 N N . VAL A 1 281 ? 2.589 -8.584 10.238 1.00 74.69 281 VAL A N 1
ATOM 2269 C CA . VAL A 1 281 ? 2.634 -10.045 10.023 1.00 74.69 281 VAL A CA 1
ATOM 2270 C C . VAL A 1 281 ? 2.898 -10.364 8.544 1.00 74.69 281 VAL A C 1
ATOM 2272 O O . VAL A 1 281 ? 2.428 -11.367 8.036 1.00 74.69 281 VAL A O 1
ATOM 2275 N N . LEU A 1 282 ? 3.615 -9.492 7.824 1.00 65.88 282 LEU A N 1
ATOM 2276 C CA . LEU A 1 282 ? 3.904 -9.595 6.382 1.00 65.88 282 LEU A CA 1
ATOM 2277 C C . LEU A 1 282 ? 4.213 -11.037 5.909 1.00 65.88 282 LEU A C 1
ATOM 2279 O O . LEU A 1 282 ? 5.359 -11.470 5.939 1.00 65.88 282 LEU A O 1
ATOM 2283 N N . GLY A 1 283 ? 3.193 -11.756 5.428 1.00 63.91 283 GLY A N 1
ATOM 2284 C CA . GLY A 1 283 ? 3.304 -13.065 4.771 1.00 63.91 283 GLY A CA 1
ATOM 2285 C C . GLY A 1 283 ? 3.233 -14.307 5.672 1.00 63.91 283 GLY A C 1
ATOM 2286 O O . GLY A 1 283 ? 2.724 -15.330 5.220 1.00 63.91 283 GLY A O 1
ATOM 2287 N N . ASP A 1 284 ? 3.638 -14.230 6.940 1.00 79.38 284 ASP A N 1
ATOM 2288 C CA . ASP A 1 284 ? 3.769 -15.410 7.817 1.00 79.38 284 ASP A CA 1
ATOM 2289 C C . ASP A 1 284 ? 2.513 -15.687 8.665 1.00 79.38 284 ASP A C 1
ATOM 2291 O O . ASP A 1 284 ? 2.575 -16.003 9.856 1.00 79.38 284 ASP A O 1
ATOM 2295 N N . TYR A 1 285 ? 1.331 -15.591 8.051 1.00 83.25 285 TYR A N 1
ATOM 2296 C CA . TYR A 1 285 ? 0.060 -15.819 8.749 1.00 83.25 285 TYR A CA 1
ATOM 2297 C C . TYR A 1 285 ? -0.069 -17.245 9.294 1.00 83.25 285 TYR A C 1
ATOM 2299 O O . TYR A 1 285 ? -0.632 -17.444 10.368 1.00 83.25 285 TYR A O 1
ATOM 2307 N N . THR A 1 286 ? 0.467 -18.238 8.582 1.00 82.81 286 THR A N 1
ATOM 2308 C CA . THR A 1 286 ? 0.403 -19.648 8.994 1.00 82.81 286 THR A CA 1
ATOM 2309 C C . THR A 1 286 ? 1.175 -19.896 10.286 1.00 82.81 286 THR A C 1
ATOM 2311 O O . THR A 1 286 ? 0.654 -20.559 11.179 1.00 82.81 286 THR A O 1
ATOM 2314 N N . LEU A 1 287 ? 2.379 -19.326 10.414 1.00 83.69 287 LEU A N 1
ATOM 2315 C CA . LEU A 1 287 ? 3.204 -19.458 11.618 1.00 83.69 287 LEU A CA 1
ATOM 2316 C C . LEU A 1 287 ? 2.543 -18.765 12.809 1.00 83.69 287 LEU A C 1
ATOM 2318 O O . LEU A 1 287 ? 2.453 -19.349 13.883 1.00 83.69 287 LEU A O 1
ATOM 2322 N N . LEU A 1 288 ? 1.991 -17.566 12.600 1.00 84.56 288 LEU A N 1
ATOM 2323 C CA . LEU A 1 288 ? 1.251 -16.854 13.642 1.00 84.56 288 LEU A CA 1
ATOM 2324 C C . LEU A 1 288 ? 0.049 -17.666 14.148 1.00 84.56 288 LEU A C 1
ATOM 2326 O O . LEU A 1 288 ? -0.208 -17.720 15.349 1.00 84.56 288 LEU A O 1
ATOM 2330 N N . LEU A 1 289 ? -0.708 -18.280 13.236 1.00 85.00 289 LEU A N 1
ATOM 2331 C CA . LEU A 1 289 ? -1.862 -19.104 13.595 1.00 85.00 289 LEU A CA 1
ATOM 2332 C C . LEU A 1 289 ? -1.437 -20.383 14.332 1.00 85.00 289 LEU A C 1
ATOM 2334 O O . LEU A 1 289 ? -2.130 -20.794 15.260 1.00 85.00 289 LEU A O 1
ATOM 2338 N N . GLN A 1 290 ? -0.299 -20.980 13.968 1.00 84.19 290 GLN A N 1
ATOM 2339 C CA . GLN A 1 290 ? 0.293 -22.115 14.687 1.00 84.19 290 GLN A CA 1
ATOM 2340 C C . GLN A 1 290 ? 0.815 -21.733 16.078 1.00 84.19 290 GLN A C 1
ATOM 2342 O O . GLN A 1 290 ? 0.687 -22.525 16.998 1.00 84.19 290 GLN A O 1
ATOM 2347 N N . GLU A 1 291 ? 1.365 -20.532 16.254 1.00 84.75 291 GLU A N 1
ATOM 2348 C CA . GLU A 1 291 ? 1.875 -20.069 17.550 1.00 84.75 291 GLU A CA 1
ATOM 2349 C C . GLU A 1 291 ? 0.745 -19.677 18.516 1.00 84.75 291 GLU A C 1
ATOM 2351 O O . GLU A 1 291 ? 0.787 -19.998 19.701 1.00 84.75 291 GLU A O 1
ATOM 2356 N N . ILE A 1 292 ? -0.269 -18.956 18.024 1.00 83.31 292 ILE A N 1
ATOM 2357 C CA . ILE A 1 292 ? -1.343 -18.400 18.867 1.00 83.31 292 ILE A CA 1
ATOM 2358 C C . ILE A 1 292 ? -2.465 -19.410 19.118 1.00 83.31 292 ILE A C 1
ATOM 2360 O O . ILE A 1 292 ? -3.178 -19.305 20.118 1.00 83.31 292 ILE A O 1
ATOM 2364 N N . GLU A 1 293 ? -2.655 -20.339 18.186 1.00 84.12 293 GLU A N 1
ATOM 2365 C CA . GLU A 1 293 ? -3.711 -21.343 18.207 1.00 84.12 293 GLU A CA 1
ATOM 2366 C C . GLU A 1 293 ? -5.114 -20.829 18.595 1.00 84.12 293 GLU A C 1
ATOM 2368 O O . GLU A 1 293 ? -5.742 -21.356 19.514 1.00 84.12 293 GLU A O 1
ATOM 2373 N N . PRO A 1 294 ? -5.650 -19.806 17.901 1.00 86.62 294 PRO A N 1
ATOM 2374 C CA . PRO A 1 294 ? -6.895 -19.168 18.311 1.00 86.62 294 PRO A CA 1
ATOM 2375 C C . PRO A 1 294 ? -8.123 -20.054 18.092 1.00 86.62 294 PRO A C 1
ATOM 2377 O O . PRO A 1 294 ? -8.357 -20.562 16.994 1.00 86.62 294 PRO A O 1
ATOM 2380 N N . LYS A 1 295 ? -8.978 -20.148 19.119 1.00 83.69 295 LYS A N 1
ATOM 2381 C CA . LYS A 1 295 ? -10.321 -20.751 19.009 1.00 83.69 295 LYS A CA 1
ATOM 2382 C C . LYS A 1 295 ? -11.322 -19.783 18.374 1.00 83.69 295 LYS A C 1
ATOM 2384 O O . LYS A 1 295 ? -12.198 -20.191 17.609 1.00 83.69 295 LYS A O 1
ATOM 2389 N N . TYR A 1 296 ? -11.172 -18.495 18.679 1.00 88.44 296 TYR A N 1
ATOM 2390 C CA . TYR A 1 296 ? -12.024 -17.421 18.178 1.00 88.44 296 TYR A CA 1
ATOM 2391 C C . TYR A 1 296 ? -11.185 -16.414 17.387 1.00 88.44 296 TYR A C 1
ATOM 2393 O O . TYR A 1 296 ? -10.179 -15.905 17.884 1.00 88.44 296 TYR A O 1
ATOM 2401 N N . ILE A 1 297 ? -11.617 -16.093 16.168 1.00 91.06 297 ILE A N 1
ATOM 2402 C CA . ILE A 1 297 ? -10.978 -15.090 15.310 1.00 91.06 297 ILE A CA 1
ATOM 2403 C C . ILE A 1 297 ? -11.991 -13.993 14.995 1.00 91.06 297 ILE A C 1
ATOM 2405 O O . ILE A 1 297 ? -13.087 -14.255 14.504 1.00 91.06 297 ILE A O 1
ATOM 2409 N N . VAL A 1 298 ? -11.620 -12.744 15.252 1.00 91.81 298 VAL A N 1
ATOM 2410 C CA . VAL A 1 298 ? -12.429 -11.565 14.953 1.00 91.81 298 VAL A CA 1
ATOM 2411 C C . VAL A 1 298 ? -11.716 -10.732 13.894 1.00 91.81 298 VAL A C 1
ATOM 2413 O O . VAL A 1 298 ? -10.652 -10.159 14.131 1.00 91.81 298 VAL A O 1
ATOM 2416 N N . PHE A 1 299 ? -12.326 -10.637 12.720 1.00 92.00 299 PHE A N 1
ATOM 2417 C CA . PHE A 1 299 ? -11.843 -9.834 11.605 1.00 92.00 299 PHE A CA 1
ATOM 2418 C C . PHE A 1 299 ? -12.411 -8.424 11.747 1.00 92.00 299 PHE A C 1
ATOM 2420 O O . PHE A 1 299 ? -13.572 -8.181 11.408 1.00 92.00 299 PHE A O 1
ATOM 2427 N N . TYR A 1 300 ? -11.607 -7.498 12.277 1.00 90.75 300 TYR A N 1
ATOM 2428 C CA . TYR A 1 300 ? -11.998 -6.090 12.350 1.00 90.75 300 TYR A CA 1
ATOM 2429 C C . TYR A 1 300 ? -11.988 -5.446 10.963 1.00 90.75 300 TYR A C 1
ATOM 2431 O O . TYR A 1 300 ? -12.920 -4.718 10.626 1.00 90.75 300 TYR A O 1
ATOM 2439 N N . ASP A 1 301 ? -10.963 -5.751 10.167 1.00 89.00 301 ASP A N 1
ATOM 2440 C CA . ASP A 1 301 ? -10.907 -5.451 8.739 1.00 89.00 301 ASP A CA 1
ATOM 2441 C C . ASP A 1 301 ? -10.703 -6.759 7.970 1.00 89.00 301 ASP A C 1
ATOM 2443 O O . ASP A 1 301 ? -9.940 -7.636 8.393 1.00 89.00 301 ASP A O 1
ATOM 2447 N N . VAL A 1 302 ? -11.412 -6.899 6.853 1.00 87.94 302 VAL A N 1
ATOM 2448 C CA . VAL A 1 302 ? -11.464 -8.151 6.094 1.00 87.94 302 VAL A CA 1
ATOM 2449 C C . VAL A 1 302 ? -10.393 -8.160 5.004 1.00 87.94 302 VAL A C 1
ATOM 2451 O O . VAL A 1 302 ? -10.427 -7.343 4.084 1.00 87.94 302 VAL A O 1
ATOM 2454 N N . GLU A 1 303 ? -9.467 -9.117 5.081 1.00 86.94 303 GLU A N 1
ATOM 2455 C CA . GLU A 1 303 ? -8.457 -9.370 4.051 1.00 86.94 303 GLU A CA 1
ATOM 2456 C C . GLU A 1 303 ? -8.578 -10.802 3.510 1.00 86.94 303 GLU A C 1
ATOM 2458 O O . GLU A 1 303 ? -8.660 -11.768 4.268 1.00 86.94 303 GLU A O 1
ATOM 2463 N N . ILE A 1 304 ? -8.579 -10.947 2.182 1.00 88.25 304 ILE A N 1
ATOM 2464 C CA . ILE A 1 304 ? -8.797 -12.235 1.505 1.00 88.25 304 ILE A CA 1
ATOM 2465 C C . ILE A 1 304 ? -7.624 -13.208 1.736 1.00 88.25 304 ILE A C 1
ATOM 2467 O O . ILE A 1 304 ? -7.846 -14.400 1.944 1.00 88.25 304 ILE A O 1
ATOM 2471 N N . SER A 1 305 ? -6.382 -12.716 1.718 1.00 88.56 305 SER A N 1
ATOM 2472 C CA . SER A 1 305 ? -5.167 -13.529 1.909 1.00 88.56 305 SER A CA 1
ATOM 2473 C C . SER A 1 305 ? -5.164 -14.236 3.274 1.00 88.56 305 SER A C 1
ATOM 2475 O O . SER A 1 305 ? -4.892 -15.437 3.367 1.00 88.56 305 SER A O 1
ATOM 2477 N N . PHE A 1 306 ? -5.543 -13.512 4.329 1.00 89.88 306 PHE A N 1
ATOM 2478 C CA . PHE A 1 306 ? -5.612 -14.038 5.680 1.00 89.88 306 PHE A CA 1
ATOM 2479 C C . PHE A 1 306 ? -6.777 -15.017 5.853 1.00 89.88 306 PHE A C 1
ATOM 2481 O O . PHE A 1 306 ? -6.577 -16.064 6.459 1.00 89.88 306 PHE A O 1
ATOM 2488 N N . ILE A 1 307 ? -7.952 -14.761 5.258 1.00 90.38 307 ILE A N 1
ATOM 2489 C CA . ILE A 1 307 ? -9.065 -15.733 5.268 1.00 90.38 307 ILE A CA 1
ATOM 2490 C C . ILE A 1 307 ? -8.622 -17.074 4.675 1.00 90.38 307 ILE A C 1
ATOM 2492 O O . ILE A 1 307 ? -8.818 -18.106 5.308 1.00 90.38 307 ILE A O 1
ATOM 2496 N N . ARG A 1 308 ? -7.950 -17.066 3.517 1.00 89.75 308 ARG A N 1
ATOM 2497 C CA . ARG A 1 308 ? -7.420 -18.297 2.900 1.00 89.75 308 ARG A CA 1
ATOM 2498 C C . ARG A 1 308 ? -6.399 -19.002 3.785 1.00 89.75 308 ARG A C 1
ATOM 2500 O O . ARG A 1 308 ? -6.383 -20.225 3.863 1.00 89.75 308 ARG A O 1
ATOM 2507 N N . SER A 1 309 ? -5.563 -18.235 4.480 1.00 89.38 309 SER A N 1
ATOM 2508 C CA . SER A 1 309 ? -4.596 -18.786 5.436 1.00 89.38 309 SER A CA 1
ATOM 2509 C C . SER A 1 309 ? -5.302 -19.440 6.630 1.00 89.38 309 SER A C 1
ATOM 2511 O O . SER A 1 309 ? -4.908 -20.521 7.061 1.00 89.38 309 SER A O 1
ATOM 2513 N N . VAL A 1 310 ? -6.389 -18.834 7.120 1.00 89.38 310 VAL A N 1
ATOM 2514 C CA . VAL A 1 310 ? -7.248 -19.406 8.166 1.00 89.38 310 VAL A CA 1
ATOM 2515 C C . VAL A 1 310 ? -7.965 -20.662 7.673 1.00 89.38 310 VAL A C 1
ATOM 2517 O O . VAL A 1 310 ? -8.061 -21.620 8.428 1.00 89.38 310 VAL A O 1
ATOM 2520 N N . GLU A 1 311 ? -8.425 -20.713 6.421 1.00 88.62 311 GLU A N 1
ATOM 2521 C CA . GLU A 1 311 ? -9.022 -21.918 5.827 1.00 88.62 311 GLU A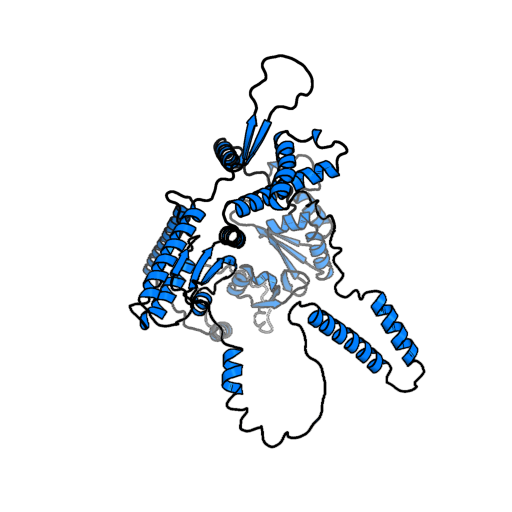 CA 1
ATOM 2522 C C . GLU A 1 311 ? -8.020 -23.079 5.774 1.00 88.62 311 GLU A C 1
ATOM 2524 O O . GLU A 1 311 ? -8.339 -24.186 6.214 1.00 88.62 311 GLU A O 1
ATOM 2529 N N . ILE A 1 312 ? -6.792 -22.818 5.308 1.00 88.12 312 ILE A N 1
ATOM 2530 C CA . ILE A 1 312 ? -5.699 -23.803 5.291 1.00 88.12 312 ILE A CA 1
ATOM 2531 C C . ILE A 1 312 ? -5.383 -24.269 6.715 1.00 88.12 312 ILE A C 1
ATOM 2533 O O . ILE A 1 312 ? -5.283 -25.466 6.975 1.00 88.12 312 ILE A O 1
ATOM 2537 N N . TYR A 1 313 ? -5.269 -23.333 7.656 1.00 86.44 313 TYR A N 1
ATOM 2538 C CA . TYR A 1 313 ? -5.014 -23.639 9.060 1.00 86.44 313 TYR A CA 1
ATOM 2539 C C . TYR A 1 313 ? -6.137 -24.477 9.690 1.00 86.44 313 TYR A C 1
ATOM 2541 O O . TYR A 1 313 ? -5.874 -25.469 10.372 1.00 86.44 313 TYR A O 1
ATOM 2549 N N . SER A 1 314 ? -7.393 -24.129 9.407 1.00 84.31 314 SER A N 1
ATOM 2550 C CA . SER A 1 314 ? -8.562 -24.888 9.846 1.00 84.31 314 SER A CA 1
ATOM 2551 C C . SER A 1 314 ? -8.516 -26.308 9.283 1.00 84.31 314 SER A C 1
ATOM 2553 O O . SER A 1 314 ? -8.741 -27.261 10.023 1.00 84.31 314 SER A O 1
ATOM 2555 N N . ALA A 1 315 ? -8.163 -26.476 8.005 1.00 83.81 315 ALA A N 1
ATOM 2556 C CA . ALA A 1 315 ? -8.017 -27.790 7.381 1.00 83.81 315 ALA A CA 1
ATOM 2557 C C . ALA A 1 315 ? -6.918 -28.642 8.043 1.00 83.81 315 ALA A C 1
ATOM 2559 O O . ALA A 1 315 ? -7.134 -29.832 8.261 1.00 83.81 315 ALA A O 1
ATOM 2560 N N . LEU A 1 316 ? -5.786 -28.038 8.425 1.00 82.00 316 LEU A N 1
ATOM 2561 C CA . LEU A 1 316 ? -4.707 -28.729 9.142 1.00 82.00 316 LEU A CA 1
ATOM 2562 C C . LEU A 1 316 ? -5.152 -29.206 10.535 1.00 82.00 316 LEU A C 1
ATOM 2564 O O . LEU A 1 316 ? -4.877 -30.344 10.912 1.00 82.00 316 LEU A O 1
ATOM 2568 N N . LYS A 1 317 ? -5.888 -28.376 11.286 1.00 75.56 317 LYS A N 1
ATOM 2569 C CA . LYS A 1 317 ? -6.385 -28.733 12.628 1.00 75.56 317 LYS A CA 1
ATOM 2570 C C . LYS A 1 317 ? -7.567 -29.703 12.626 1.00 75.56 317 LYS A C 1
ATOM 2572 O O . LYS A 1 317 ? -7.714 -30.501 13.551 1.00 75.56 317 LYS A O 1
ATOM 2577 N N . HIS A 1 318 ? -8.402 -29.680 11.587 1.00 65.19 318 HIS A N 1
ATOM 2578 C CA . HIS A 1 318 ? -9.580 -30.546 11.476 1.00 65.19 318 HIS A CA 1
ATOM 2579 C C . HIS A 1 318 ? -9.271 -32.046 11.382 1.00 65.19 318 HIS A C 1
ATOM 2581 O O . HIS A 1 318 ? -10.194 -32.846 11.527 1.00 65.19 318 HIS A O 1
ATOM 2587 N N . SER A 1 319 ? -8.008 -32.446 11.200 1.00 58.44 319 SER A N 1
ATOM 2588 C CA . SER A 1 319 ? -7.623 -33.858 11.271 1.00 58.44 319 SER A CA 1
ATOM 2589 C C . SER A 1 319 ? -7.704 -34.449 12.689 1.00 58.44 319 SER A C 1
ATOM 2591 O O . SER A 1 319 ? -7.721 -35.672 12.801 1.00 58.44 319 SER A O 1
ATOM 2593 N N . SER A 1 320 ? -7.750 -33.627 13.751 1.00 58.09 320 SER A N 1
ATOM 2594 C CA . SER A 1 320 ? -7.642 -34.106 15.141 1.00 58.09 320 SER A CA 1
ATOM 2595 C C . SER A 1 320 ? -8.957 -34.112 15.934 1.00 58.09 320 SER A C 1
ATOM 2597 O O . SER A 1 320 ? -9.157 -35.049 16.691 1.00 58.09 320 SER A O 1
ATOM 2599 N N . ASP A 1 321 ? -9.871 -33.138 15.774 1.00 57.59 321 ASP A N 1
ATOM 2600 C CA . ASP A 1 321 ? -11.099 -33.072 16.596 1.00 57.59 321 ASP A CA 1
ATOM 2601 C C . ASP A 1 321 ? -12.291 -32.375 15.915 1.00 57.59 321 ASP A C 1
ATOM 2603 O O . ASP A 1 321 ? -12.233 -31.203 15.531 1.00 57.59 321 ASP A O 1
ATOM 2607 N N . LYS A 1 322 ? -13.443 -33.061 15.842 1.00 58.62 322 LYS A N 1
ATOM 2608 C CA . LYS A 1 322 ? -14.708 -32.495 15.320 1.00 58.62 322 LYS A CA 1
ATOM 2609 C C . LYS A 1 322 ? -15.309 -31.409 16.225 1.00 58.62 322 LYS A C 1
ATOM 2611 O O . LYS A 1 322 ? -16.092 -30.594 15.739 1.00 58.62 322 LYS A O 1
ATOM 2616 N N . ASN A 1 323 ? -14.932 -31.380 17.507 1.00 58.12 323 ASN A N 1
ATOM 2617 C CA . ASN A 1 323 ? -15.481 -30.466 18.514 1.00 58.12 323 ASN A CA 1
ATOM 2618 C C . ASN A 1 323 ? -14.722 -29.133 18.652 1.00 58.12 323 ASN A C 1
ATOM 2620 O O . ASN A 1 323 ? -15.167 -28.268 19.404 1.00 58.12 323 ASN A O 1
ATOM 2624 N N . ASN A 1 324 ? -13.610 -28.935 17.933 1.00 66.88 324 ASN A N 1
ATOM 2625 C CA . ASN A 1 324 ? -12.784 -27.728 18.039 1.00 66.88 324 ASN A CA 1
ATOM 2626 C C . ASN A 1 324 ? -12.726 -26.955 16.710 1.00 66.88 324 ASN A C 1
ATOM 2628 O O . ASN A 1 324 ? -11.669 -26.780 16.106 1.00 66.88 324 ASN A O 1
ATOM 2632 N N . ARG A 1 325 ? -13.894 -26.530 16.202 1.00 76.44 325 ARG A N 1
ATOM 2633 C CA . ARG A 1 325 ? -13.949 -25.660 15.017 1.00 76.44 325 ARG A CA 1
ATOM 2634 C C . ARG A 1 325 ? -13.629 -24.223 15.416 1.00 76.44 325 ARG A C 1
ATOM 2636 O O . ARG A 1 325 ? -14.224 -23.691 16.350 1.00 76.44 325 ARG A O 1
ATOM 2643 N N . ILE A 1 326 ? -12.745 -23.592 14.652 1.00 83.75 326 ILE A N 1
ATOM 2644 C CA . ILE A 1 326 ? -12.424 -22.173 14.796 1.00 83.75 326 ILE A CA 1
ATOM 2645 C C . ILE A 1 326 ? -13.667 -21.358 14.434 1.00 83.75 326 ILE A C 1
ATOM 2647 O O . ILE A 1 326 ? -14.231 -21.524 13.348 1.00 83.75 326 ILE A O 1
ATOM 2651 N N . LYS A 1 327 ? -14.103 -20.477 15.336 1.00 87.56 327 LYS A N 1
ATOM 2652 C CA . LYS A 1 327 ? -15.227 -19.565 15.092 1.00 87.56 327 LYS A CA 1
ATOM 2653 C C . LYS A 1 327 ? -14.699 -18.223 14.596 1.00 87.56 327 LYS A C 1
ATOM 2655 O O . LYS A 1 327 ? -13.890 -17.583 15.267 1.00 87.56 327 LYS A O 1
ATOM 2660 N N . SER A 1 328 ? -15.161 -17.799 13.424 1.00 90.25 328 SER A N 1
ATOM 2661 C CA . SER A 1 328 ? -14.785 -16.535 12.790 1.00 90.25 328 SER A CA 1
ATOM 2662 C C . SER A 1 328 ? -15.933 -15.524 12.830 1.00 90.25 328 SER A C 1
ATOM 2664 O O . SER A 1 328 ? -17.068 -15.841 12.482 1.00 90.25 328 SER A O 1
ATOM 2666 N N . TYR A 1 329 ? -15.634 -14.288 13.231 1.00 92.06 329 TYR A N 1
ATOM 2667 C CA . TYR A 1 329 ? -16.578 -13.167 13.227 1.00 92.06 329 TYR A CA 1
ATOM 2668 C C . TYR A 1 329 ? -16.090 -12.072 12.283 1.00 92.06 329 TYR A C 1
ATOM 2670 O O . TYR A 1 329 ? -14.976 -11.572 12.436 1.00 92.06 329 TYR A O 1
ATOM 2678 N N . PHE A 1 330 ? -16.938 -11.658 11.342 1.00 91.19 330 PHE A N 1
ATOM 2679 C CA . PHE A 1 330 ? -16.631 -10.602 10.378 1.00 91.19 330 PHE A CA 1
ATOM 2680 C C . PHE A 1 330 ? -17.318 -9.291 10.770 1.00 91.19 330 PHE A C 1
ATOM 2682 O O . PHE A 1 330 ? -18.540 -9.240 10.904 1.00 91.19 330 PHE A O 1
ATOM 2689 N N . LEU A 1 331 ? -16.543 -8.214 10.929 1.00 90.62 331 LEU A N 1
ATOM 2690 C CA . LEU A 1 331 ? -17.072 -6.862 11.120 1.00 90.62 331 LEU A CA 1
ATOM 2691 C C . LEU A 1 331 ? -17.093 -6.105 9.789 1.00 90.62 331 LEU A C 1
ATOM 2693 O O . LEU A 1 331 ? -16.137 -5.411 9.448 1.00 90.62 331 LEU A O 1
ATOM 2697 N N . ILE A 1 332 ? -18.205 -6.193 9.059 1.00 88.75 332 ILE A N 1
ATOM 2698 C CA . ILE A 1 332 ? -18.392 -5.493 7.780 1.00 88.75 332 ILE A CA 1
ATOM 2699 C C . ILE A 1 332 ? -19.456 -4.407 7.933 1.00 88.75 332 ILE A C 1
ATOM 2701 O O . ILE A 1 332 ? -20.488 -4.604 8.574 1.00 88.75 332 ILE A O 1
ATOM 2705 N N . PHE A 1 333 ? -19.198 -3.243 7.339 1.00 86.94 333 PHE A N 1
ATOM 2706 C CA . PHE A 1 333 ? -20.220 -2.219 7.168 1.00 86.94 333 PHE A CA 1
ATOM 2707 C C . PHE A 1 333 ? -21.079 -2.512 5.944 1.00 86.94 333 PHE A C 1
ATOM 2709 O O . PHE A 1 333 ? -20.561 -2.511 4.827 1.00 86.94 333 PHE A O 1
ATOM 2716 N N . ASP A 1 334 ? -22.379 -2.665 6.168 1.00 85.62 334 ASP A N 1
ATOM 2717 C CA . ASP A 1 334 ? -23.366 -2.792 5.100 1.00 85.62 334 ASP A CA 1
ATOM 2718 C C . ASP A 1 334 ? -23.386 -1.536 4.208 1.00 85.62 334 ASP A C 1
ATOM 2720 O O . ASP A 1 334 ? -23.252 -0.402 4.692 1.00 85.62 334 ASP A O 1
ATOM 2724 N N . ALA A 1 335 ? -23.499 -1.744 2.897 1.00 84.62 335 ALA A N 1
ATOM 2725 C CA . ALA A 1 335 ? -23.509 -0.722 1.853 1.00 84.62 335 ALA A CA 1
ATOM 2726 C C . ALA A 1 335 ? -22.288 0.226 1.859 1.00 84.62 335 ALA A C 1
ATOM 2728 O O . ALA A 1 335 ? -22.356 1.360 1.364 1.00 84.62 335 ALA A O 1
ATOM 2729 N N . SER A 1 336 ? -21.146 -0.222 2.389 1.00 88.69 336 SER A N 1
ATOM 2730 C CA . SER A 1 336 ? -19.935 0.594 2.532 1.00 88.69 336 SER A CA 1
ATOM 2731 C C . SER A 1 336 ? -18.932 0.416 1.389 1.00 88.69 336 SER A C 1
ATOM 2733 O O . SER A 1 336 ? -18.988 -0.510 0.579 1.00 88.69 336 SER A O 1
ATOM 2735 N N . ALA A 1 337 ? -17.958 1.326 1.328 1.00 86.00 337 ALA A N 1
ATOM 2736 C CA . ALA A 1 337 ? -16.811 1.206 0.435 1.00 86.00 337 ALA A CA 1
ATOM 2737 C C . ALA A 1 337 ? -15.945 -0.021 0.767 1.00 86.00 337 ALA A C 1
ATOM 2739 O O . ALA A 1 337 ? -15.340 -0.591 -0.137 1.00 86.00 337 ALA A O 1
ATOM 2740 N N . GLU A 1 338 ? -15.896 -0.431 2.036 1.00 84.75 338 GLU A N 1
ATOM 2741 C CA . GLU A 1 338 ? -15.148 -1.609 2.491 1.00 84.75 338 GLU A CA 1
ATOM 2742 C C . GLU A 1 338 ? -15.695 -2.893 1.858 1.00 84.75 338 GLU A C 1
ATOM 2744 O O . GLU A 1 338 ? -14.962 -3.592 1.161 1.00 84.75 338 GLU A O 1
ATOM 2749 N N . GLU A 1 339 ? -17.000 -3.132 2.000 1.00 87.88 339 GLU A N 1
ATOM 2750 C CA . GLU A 1 339 ? -17.704 -4.262 1.389 1.00 87.88 339 GLU A CA 1
ATOM 2751 C C . GLU A 1 339 ? -17.519 -4.275 -0.133 1.00 87.88 339 GLU A C 1
ATOM 2753 O O . GLU A 1 339 ? -17.099 -5.275 -0.710 1.00 87.88 339 GLU A O 1
ATOM 2758 N N . LYS A 1 340 ? -17.734 -3.132 -0.798 1.00 90.81 340 LYS A N 1
ATOM 2759 C CA . LYS A 1 340 ? -17.541 -3.024 -2.253 1.00 90.81 340 LYS A CA 1
ATOM 2760 C C . LYS A 1 340 ? -16.106 -3.305 -2.680 1.00 90.81 340 LYS A C 1
ATOM 2762 O O . LYS A 1 340 ? -15.896 -3.847 -3.761 1.00 90.81 340 LYS A O 1
ATOM 2767 N N . THR A 1 341 ? -15.119 -2.911 -1.880 1.00 90.38 341 THR A N 1
ATOM 2768 C CA . THR A 1 341 ? -13.707 -3.182 -2.178 1.00 90.38 341 THR A CA 1
ATOM 2769 C C . THR A 1 341 ? -13.415 -4.671 -2.051 1.00 90.38 341 THR A C 1
ATOM 2771 O O . THR A 1 341 ? -12.781 -5.234 -2.940 1.00 90.38 341 THR A O 1
ATOM 2774 N N . TYR A 1 342 ? -13.932 -5.312 -1.001 1.00 88.94 342 TYR A N 1
ATOM 2775 C CA . TYR A 1 342 ? -13.817 -6.752 -0.788 1.00 88.94 342 TYR A CA 1
ATOM 2776 C C . TYR A 1 342 ? -14.484 -7.555 -1.918 1.00 88.94 342 TYR A C 1
ATOM 2778 O O . TYR A 1 342 ? -13.831 -8.382 -2.554 1.00 88.94 342 TYR A O 1
ATOM 2786 N N . MET A 1 343 ? -15.736 -7.233 -2.259 1.00 90.75 343 MET A N 1
ATOM 2787 C CA . MET A 1 343 ? -16.477 -7.892 -3.342 1.00 90.75 343 MET A CA 1
ATOM 2788 C C . MET A 1 343 ? -15.795 -7.714 -4.700 1.00 90.75 343 MET A C 1
ATOM 2790 O O . MET A 1 343 ? -15.591 -8.686 -5.423 1.00 90.75 343 MET A O 1
ATOM 2794 N N . LYS A 1 344 ? -15.345 -6.495 -5.030 1.00 92.62 344 LYS A N 1
ATOM 2795 C CA . LYS A 1 344 ? -14.603 -6.246 -6.276 1.00 92.62 344 LYS A CA 1
ATOM 2796 C C . LYS A 1 344 ? -13.269 -6.982 -6.331 1.00 92.62 344 LYS A C 1
ATOM 2798 O O . LYS A 1 344 ? -12.846 -7.371 -7.416 1.00 92.62 344 LYS A O 1
ATOM 2803 N N . ALA A 1 345 ? -12.578 -7.135 -5.201 1.00 92.12 345 ALA A N 1
ATOM 2804 C CA . ALA A 1 345 ? -11.329 -7.884 -5.151 1.00 92.12 345 ALA A CA 1
ATOM 2805 C C . ALA A 1 345 ? -11.569 -9.375 -5.443 1.00 92.12 345 ALA A C 1
ATOM 2807 O O . ALA A 1 345 ? -10.858 -9.938 -6.276 1.00 92.12 345 ALA A O 1
ATOM 2808 N N . LEU A 1 346 ? -12.618 -9.970 -4.862 1.00 92.94 346 LEU A N 1
ATOM 2809 C CA . LEU A 1 346 ? -13.038 -11.344 -5.158 1.00 92.94 346 LEU A CA 1
ATOM 2810 C C . LEU A 1 346 ? -13.475 -11.526 -6.617 1.00 92.94 346 LEU A C 1
ATOM 2812 O O . LEU A 1 346 ? -13.032 -12.461 -7.280 1.00 92.94 346 LEU A O 1
ATOM 2816 N N . GLU A 1 347 ? -14.298 -10.619 -7.147 1.00 95.31 347 GLU A N 1
ATOM 2817 C CA . GLU A 1 347 ? -14.722 -10.653 -8.553 1.00 95.31 347 GLU A CA 1
ATOM 2818 C C . GLU A 1 347 ? -13.531 -10.531 -9.507 1.00 95.31 347 GLU A C 1
ATOM 2820 O O . GLU A 1 347 ? -13.435 -11.270 -10.485 1.00 95.31 347 GLU A O 1
ATOM 2825 N N . LYS A 1 348 ? -12.593 -9.619 -9.224 1.00 95.12 348 LYS A N 1
ATOM 2826 C CA . LYS A 1 348 ? -11.385 -9.440 -10.036 1.00 95.12 348 LYS A CA 1
ATOM 2827 C C . LYS A 1 348 ? -10.534 -10.705 -10.048 1.00 95.12 348 LYS A C 1
ATOM 2829 O O . LYS A 1 348 ? -10.030 -11.074 -11.107 1.00 95.12 348 LYS A O 1
ATOM 2834 N N . GLU A 1 349 ? -10.364 -11.344 -8.897 1.00 93.75 349 GLU A N 1
ATOM 2835 C CA . GLU A 1 349 ? -9.608 -12.585 -8.784 1.00 93.75 349 GLU A CA 1
ATOM 2836 C C . GLU A 1 349 ? -10.285 -13.730 -9.541 1.00 93.75 349 GLU A C 1
ATOM 2838 O O . GLU A 1 349 ? -9.643 -14.377 -10.368 1.00 93.75 349 GLU A O 1
ATOM 2843 N N . LYS A 1 350 ? -11.595 -13.919 -9.350 1.00 95.88 350 LYS A N 1
ATOM 2844 C CA . LYS A 1 350 ? -12.385 -14.911 -10.089 1.00 95.88 350 LYS A CA 1
ATOM 2845 C C . LYS A 1 350 ? -12.263 -14.711 -11.602 1.00 95.88 350 LYS A C 1
ATOM 2847 O O . LYS A 1 350 ? -11.900 -15.640 -12.319 1.00 95.88 350 LYS A O 1
ATOM 2852 N N . ASN A 1 351 ? -12.481 -13.486 -12.074 1.00 97.25 351 ASN A N 1
ATOM 2853 C CA . ASN A 1 351 ? -12.385 -13.151 -13.494 1.00 97.25 351 ASN A CA 1
ATOM 2854 C C . ASN A 1 351 ? -10.965 -13.368 -14.044 1.00 97.25 351 ASN A C 1
ATOM 2856 O O . ASN A 1 351 ? -10.800 -13.736 -15.206 1.00 97.25 351 ASN A O 1
ATOM 2860 N N . ALA A 1 352 ? -9.925 -13.137 -13.236 1.00 96.12 352 ALA A N 1
ATOM 2861 C CA . ALA A 1 352 ? -8.548 -13.407 -13.638 1.00 96.12 352 ALA A CA 1
ATOM 2862 C C . ALA A 1 352 ? -8.300 -14.912 -13.825 1.00 96.12 352 ALA A C 1
ATOM 2864 O O . ALA A 1 352 ? -7.712 -15.304 -14.833 1.00 96.12 352 ALA A O 1
ATOM 2865 N N . PHE A 1 353 ? -8.793 -15.754 -12.913 1.00 95.69 353 PHE A N 1
ATOM 2866 C CA . PHE A 1 353 ? -8.693 -17.208 -13.050 1.00 95.69 353 PHE A CA 1
ATOM 2867 C C . PHE A 1 353 ? -9.484 -17.741 -14.243 1.00 95.69 353 PHE A C 1
ATOM 2869 O O . PHE A 1 353 ? -8.958 -18.558 -14.995 1.00 95.69 353 PHE A O 1
ATOM 2876 N N . GLU A 1 354 ? -10.699 -17.248 -14.478 1.00 96.44 354 GLU A N 1
ATOM 2877 C CA . GLU A 1 354 ? -11.493 -17.636 -15.650 1.00 96.44 354 GLU A CA 1
ATOM 2878 C C . GLU A 1 354 ? -10.763 -17.310 -16.959 1.00 96.44 354 GLU A C 1
ATOM 2880 O O . GLU A 1 354 ? -10.671 -18.161 -17.845 1.00 96.44 354 GLU A O 1
ATOM 2885 N N . ARG A 1 355 ? -10.147 -16.124 -17.054 1.00 95.38 355 ARG A N 1
ATOM 2886 C CA . ARG A 1 355 ? -9.319 -15.746 -18.211 1.00 95.38 355 ARG A CA 1
ATOM 2887 C C . ARG A 1 355 ? -8.105 -16.654 -18.380 1.00 95.38 355 ARG A C 1
ATOM 2889 O O . ARG A 1 355 ? -7.805 -17.053 -19.500 1.00 95.38 355 ARG A O 1
ATOM 2896 N N . LEU A 1 356 ? -7.418 -17.006 -17.291 1.00 95.94 356 LEU A N 1
ATOM 2897 C CA . LEU A 1 356 ? -6.283 -17.932 -17.345 1.00 95.94 356 LEU A CA 1
ATOM 2898 C C . LEU A 1 356 ? -6.708 -19.324 -17.818 1.00 95.94 356 LEU A C 1
ATOM 2900 O O . LEU A 1 356 ? -6.003 -19.931 -18.619 1.00 95.94 356 LEU A O 1
ATOM 2904 N N . ILE A 1 357 ? -7.864 -19.813 -17.369 1.00 95.12 357 ILE A N 1
ATOM 2905 C CA . ILE A 1 357 ? -8.418 -21.097 -17.809 1.00 95.12 357 ILE A CA 1
ATOM 2906 C C . ILE A 1 357 ? -8.746 -21.044 -19.306 1.00 95.12 357 ILE A C 1
ATOM 2908 O O . ILE A 1 357 ? -8.321 -21.928 -20.046 1.00 95.12 357 ILE A O 1
ATOM 2912 N N . GLN A 1 358 ? -9.413 -19.985 -19.775 1.00 94.75 358 GLN A N 1
ATOM 2913 C CA . GLN A 1 358 ? -9.730 -19.793 -21.197 1.00 94.75 358 GLN A CA 1
ATOM 2914 C C . GLN A 1 358 ? -8.469 -19.715 -22.070 1.00 94.75 358 GLN A C 1
ATOM 2916 O O . GLN A 1 358 ? -8.390 -20.358 -23.119 1.00 94.75 358 GLN A O 1
ATOM 2921 N N . HIS A 1 359 ? -7.451 -18.975 -21.620 1.00 93.00 359 HIS A N 1
ATOM 2922 C CA . HIS A 1 359 ? -6.171 -18.885 -22.319 1.00 93.00 359 HIS A CA 1
ATOM 2923 C C . HIS A 1 359 ? -5.453 -20.235 -22.333 1.00 93.00 359 HIS A C 1
ATOM 2925 O O . HIS A 1 359 ? -4.951 -20.638 -23.376 1.00 93.00 359 HIS A O 1
ATOM 2931 N N . LYS A 1 360 ? -5.454 -20.971 -21.215 1.00 92.12 360 LYS A N 1
ATOM 2932 C CA . LYS A 1 360 ? -4.850 -22.306 -21.127 1.00 92.12 360 LYS A CA 1
ATOM 2933 C C . LYS A 1 360 ? -5.548 -23.324 -22.033 1.00 92.12 360 LYS A C 1
ATOM 2935 O O . LYS A 1 360 ? -4.869 -24.169 -22.597 1.00 92.12 360 LYS A O 1
ATOM 2940 N N . MET A 1 361 ? -6.871 -23.241 -22.187 1.00 91.25 361 MET A N 1
ATOM 2941 C CA . MET A 1 361 ? -7.629 -24.094 -23.113 1.00 91.25 361 MET A CA 1
ATOM 2942 C C . MET A 1 361 ? -7.289 -23.814 -24.582 1.00 91.25 361 MET A C 1
ATOM 2944 O O . MET A 1 361 ? -7.333 -24.725 -25.401 1.00 91.25 361 MET A O 1
ATOM 2948 N N . THR A 1 362 ? -6.967 -22.561 -24.912 1.00 90.19 362 THR A N 1
ATOM 2949 C CA . THR A 1 362 ? -6.691 -22.123 -26.291 1.00 90.19 362 THR A CA 1
ATOM 2950 C C . THR A 1 362 ? -5.207 -22.230 -26.653 1.00 90.19 362 THR A C 1
ATOM 2952 O O . THR A 1 362 ? -4.860 -22.304 -27.828 1.00 90.19 362 THR A O 1
ATOM 2955 N N . MET A 1 363 ? -4.319 -22.220 -25.656 1.00 85.25 363 MET A N 1
ATOM 2956 C CA . MET A 1 363 ? -2.873 -22.270 -25.846 1.00 85.25 363 MET A CA 1
ATOM 2957 C C . MET A 1 363 ? -2.457 -23.651 -26.384 1.00 85.25 363 MET A C 1
ATOM 2959 O O . MET A 1 363 ? -2.671 -24.653 -25.697 1.00 85.25 363 MET A O 1
ATOM 2963 N N . PRO A 1 364 ? -1.830 -23.729 -27.574 1.00 81.94 364 PRO A N 1
ATOM 2964 C CA . PRO A 1 364 ? -1.183 -24.954 -28.026 1.00 81.94 364 PRO A CA 1
ATOM 2965 C C . PRO A 1 364 ? -0.127 -25.381 -26.999 1.00 81.94 364 PRO A C 1
ATOM 2967 O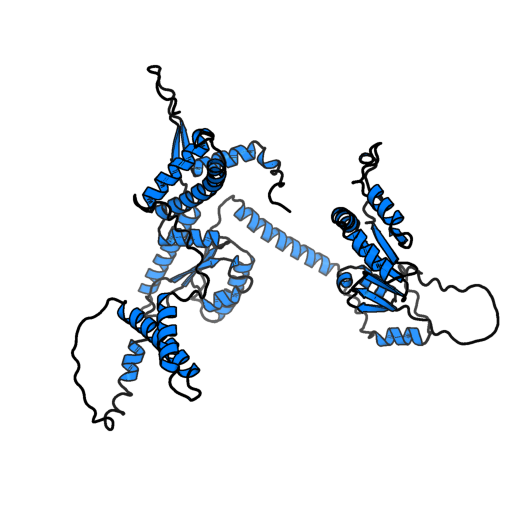 O . PRO A 1 364 ? 0.531 -24.505 -26.427 1.00 81.94 364 PRO A O 1
ATOM 2970 N N . PRO A 1 365 ? 0.065 -26.690 -26.746 1.00 75.50 365 PRO A N 1
ATOM 2971 C CA . PRO A 1 365 ? 1.144 -27.139 -25.878 1.00 75.50 365 PRO A CA 1
ATOM 2972 C C . PRO A 1 365 ? 2.454 -26.522 -26.379 1.00 75.50 365 PRO A C 1
ATOM 2974 O O . PRO A 1 365 ? 2.674 -26.503 -27.596 1.00 75.50 365 PRO A O 1
ATOM 2977 N N . PRO A 1 366 ? 3.292 -25.968 -25.482 1.00 65.06 366 PRO A N 1
ATOM 2978 C CA . PRO A 1 366 ? 4.557 -25.398 -25.901 1.00 65.06 366 PRO A CA 1
ATOM 2979 C C . PRO A 1 366 ? 5.291 -26.482 -26.678 1.00 65.06 366 PRO A C 1
ATOM 2981 O O . PRO A 1 366 ? 5.455 -27.597 -26.177 1.00 65.06 366 PRO A O 1
ATOM 2984 N N . MET A 1 367 ? 5.676 -26.173 -27.918 1.00 54.62 367 MET A N 1
ATOM 2985 C CA . MET A 1 367 ? 6.635 -27.005 -28.621 1.00 54.62 367 MET A CA 1
ATOM 2986 C C . MET A 1 367 ? 7.873 -27.005 -27.737 1.00 54.62 367 MET A C 1
ATOM 2988 O O . MET A 1 367 ? 8.565 -25.992 -27.640 1.00 54.62 367 MET A O 1
ATOM 2992 N N . LEU A 1 368 ? 8.082 -28.106 -27.019 1.00 51.81 368 LEU A N 1
ATOM 2993 C CA . LEU A 1 368 ? 9.362 -28.435 -26.431 1.00 51.81 368 LEU A CA 1
ATOM 2994 C C . LEU A 1 368 ? 10.322 -28.431 -27.618 1.00 51.81 368 LEU A C 1
ATOM 2996 O O . LEU A 1 368 ? 10.380 -29.388 -28.383 1.00 51.81 368 LEU A O 1
ATOM 3000 N N . GLN A 1 369 ? 10.998 -27.304 -27.843 1.00 53.09 369 GLN A N 1
ATOM 3001 C CA . GLN A 1 369 ? 12.291 -27.363 -28.488 1.00 53.09 369 GLN A CA 1
ATOM 3002 C C . GLN A 1 369 ? 13.098 -28.220 -27.532 1.00 53.09 369 GLN A C 1
ATOM 3004 O O . GLN A 1 369 ? 13.427 -27.778 -26.429 1.00 53.09 369 GLN A O 1
ATOM 3009 N N . ASP A 1 370 ? 13.264 -29.486 -27.912 1.00 41.22 370 ASP A N 1
ATOM 3010 C CA . ASP A 1 370 ? 14.173 -30.392 -27.245 1.00 41.22 370 ASP A CA 1
ATOM 3011 C C . ASP A 1 370 ? 15.452 -29.633 -26.938 1.00 41.22 370 ASP A C 1
ATOM 3013 O O . ASP A 1 370 ? 15.898 -28.791 -27.720 1.00 41.22 370 ASP A O 1
ATOM 3017 N N . ASN A 1 371 ? 15.977 -29.907 -25.752 1.00 44.66 371 ASN A N 1
ATOM 3018 C CA . ASN A 1 371 ? 17.143 -29.291 -25.154 1.00 44.66 371 ASN A CA 1
ATOM 3019 C C . ASN A 1 371 ? 18.398 -29.507 -26.020 1.00 44.66 371 ASN A C 1
ATOM 3021 O O . ASN A 1 371 ? 19.330 -30.193 -25.603 1.00 44.66 371 ASN A O 1
ATOM 3025 N N . THR A 1 372 ? 18.467 -28.913 -27.210 1.00 47.38 372 THR A N 1
ATOM 3026 C CA . THR A 1 372 ? 19.703 -28.767 -27.963 1.00 47.38 372 THR A CA 1
ATOM 3027 C C . THR A 1 372 ? 20.476 -27.689 -27.235 1.00 47.38 372 THR A C 1
ATOM 3029 O O . THR A 1 372 ? 20.369 -26.487 -27.495 1.00 47.38 372 THR A O 1
ATOM 3032 N N . THR A 1 373 ? 21.169 -28.163 -26.208 1.00 45.09 373 THR A N 1
ATOM 3033 C CA . THR A 1 373 ? 22.267 -27.527 -25.509 1.00 45.09 373 THR A CA 1
ATOM 3034 C C . THR A 1 373 ? 22.971 -26.563 -26.456 1.00 45.09 373 THR A C 1
ATOM 3036 O O . THR A 1 373 ? 23.315 -26.913 -27.583 1.00 45.09 373 THR A O 1
ATOM 3039 N N . SER A 1 374 ? 23.215 -25.343 -25.990 1.00 56.31 374 SER A N 1
ATOM 3040 C CA . SER A 1 374 ? 23.896 -24.254 -26.699 1.00 56.31 374 SER A CA 1
ATOM 3041 C C . SER A 1 374 ? 25.252 -24.626 -27.338 1.00 56.31 374 SER A C 1
ATOM 3043 O O . SER A 1 374 ? 25.794 -23.834 -28.108 1.00 56.31 374 SER A O 1
ATOM 3045 N N . GLN A 1 375 ? 25.775 -25.828 -27.075 1.00 52.72 375 GLN A N 1
ATOM 3046 C CA . GLN A 1 375 ? 26.905 -26.448 -27.765 1.00 52.72 375 GLN A CA 1
ATOM 3047 C C . GLN A 1 375 ? 26.584 -26.941 -29.186 1.00 52.72 375 GLN A C 1
ATOM 3049 O O . GLN A 1 375 ? 27.371 -26.662 -30.084 1.00 52.72 375 GLN A O 1
ATOM 3054 N N . GLU A 1 376 ? 25.435 -27.575 -29.441 1.00 49.88 376 GLU A N 1
ATOM 3055 C CA . GLU A 1 376 ? 25.135 -28.159 -30.764 1.00 49.88 376 GLU A CA 1
ATOM 3056 C C . GLU A 1 376 ? 24.789 -27.086 -31.806 1.00 49.88 376 GLU A C 1
ATOM 3058 O O . GLU A 1 376 ? 25.212 -27.177 -32.955 1.00 49.88 376 GLU A O 1
ATOM 3063 N N . MET A 1 377 ? 24.126 -25.992 -31.404 1.00 49.06 377 MET A N 1
ATOM 3064 C CA . MET A 1 377 ? 23.957 -24.819 -32.279 1.00 49.06 377 MET A CA 1
ATOM 3065 C C . MET A 1 377 ? 25.296 -24.134 -32.594 1.00 49.06 377 MET A C 1
ATOM 3067 O O . MET A 1 377 ? 25.484 -23.624 -33.698 1.00 49.06 377 MET A O 1
ATOM 3071 N N . GLN A 1 378 ? 26.246 -24.119 -31.652 1.00 53.72 378 GLN A N 1
ATOM 3072 C CA . GLN A 1 378 ? 27.579 -23.562 -31.904 1.00 53.72 378 GLN A CA 1
ATOM 3073 C C . GLN A 1 378 ? 28.435 -24.475 -32.788 1.00 53.72 378 GLN A C 1
ATOM 3075 O O . GLN A 1 378 ? 29.208 -23.954 -33.596 1.00 53.72 378 GLN A O 1
ATOM 3080 N N . GLU A 1 379 ? 28.276 -25.795 -32.687 1.00 46.34 379 GLU A N 1
ATOM 3081 C CA . GLU A 1 379 ? 28.932 -26.772 -33.561 1.00 46.34 379 GLU A CA 1
ATOM 3082 C C . GLU A 1 379 ? 28.318 -26.810 -34.965 1.00 46.34 379 GLU A C 1
ATOM 3084 O O . GLU A 1 379 ? 29.067 -26.815 -35.940 1.00 46.34 379 GLU A O 1
ATOM 3089 N N . ALA A 1 380 ? 26.994 -26.706 -35.108 1.00 47.25 380 ALA A N 1
ATOM 3090 C CA . ALA A 1 380 ? 26.330 -26.623 -36.412 1.00 47.25 380 ALA A CA 1
ATOM 3091 C C . ALA A 1 380 ? 26.730 -25.353 -37.190 1.00 47.25 380 ALA A C 1
ATOM 3093 O O . ALA A 1 380 ? 26.969 -25.403 -38.398 1.00 47.25 380 ALA A O 1
ATOM 3094 N N . VAL A 1 381 ? 26.908 -24.223 -36.493 1.00 51.16 381 VAL A N 1
ATOM 3095 C CA . VAL A 1 381 ? 27.452 -22.984 -37.079 1.00 51.16 381 VAL A CA 1
ATOM 3096 C C . VAL A 1 381 ? 28.949 -23.113 -37.406 1.00 51.16 381 VAL A C 1
ATOM 3098 O O . VAL A 1 381 ? 29.417 -22.520 -38.377 1.00 51.16 381 VAL A O 1
ATOM 3101 N N . ALA A 1 382 ? 29.717 -23.895 -36.638 1.00 44.75 382 ALA A N 1
ATOM 3102 C CA . ALA A 1 382 ? 31.139 -24.138 -36.900 1.00 44.75 382 ALA A CA 1
ATOM 3103 C C . ALA A 1 382 ? 31.391 -25.125 -38.057 1.00 44.75 382 ALA A C 1
ATOM 3105 O O . ALA A 1 382 ? 32.439 -25.046 -38.698 1.00 44.75 382 ALA A O 1
ATOM 3106 N N . GLN A 1 383 ? 30.445 -26.025 -38.340 1.00 40.78 383 GLN A N 1
ATOM 3107 C CA . GLN A 1 383 ? 30.564 -27.062 -39.372 1.00 40.78 383 GLN A CA 1
ATOM 3108 C C . GLN A 1 383 ? 29.976 -26.673 -40.739 1.00 40.78 383 GLN A C 1
ATOM 3110 O O . GLN A 1 383 ? 30.014 -27.473 -41.670 1.00 40.78 383 GLN A O 1
ATOM 3115 N N . GLY A 1 384 ? 29.477 -25.443 -40.907 1.00 39.34 384 GLY A N 1
ATOM 3116 C CA . GLY A 1 384 ? 29.157 -24.890 -42.229 1.00 39.34 384 GLY A CA 1
ATOM 3117 C C . GLY A 1 384 ? 28.059 -25.627 -43.005 1.00 39.34 384 GLY A C 1
ATOM 3118 O O . GLY A 1 384 ? 27.965 -25.461 -44.220 1.00 39.34 384 GLY A O 1
ATOM 3119 N N . SER A 1 385 ? 27.221 -26.424 -42.338 1.00 35.59 385 SER A N 1
ATOM 3120 C CA . SER A 1 385 ? 26.032 -27.008 -42.959 1.00 35.59 385 SER A CA 1
ATOM 3121 C C . SER A 1 385 ? 24.840 -26.097 -42.720 1.00 35.59 385 SER A C 1
ATOM 3123 O O . SER A 1 385 ? 24.375 -25.952 -41.595 1.00 35.59 385 SER A O 1
ATOM 3125 N N . ALA A 1 386 ? 24.418 -25.454 -43.811 1.00 40.75 386 ALA A N 1
ATOM 3126 C CA . ALA A 1 386 ? 23.188 -24.696 -44.015 1.00 40.75 386 ALA A CA 1
ATOM 3127 C C . ALA A 1 386 ? 22.206 -24.723 -42.828 1.00 40.75 386 ALA A C 1
ATOM 3129 O O . ALA A 1 386 ? 21.313 -25.568 -42.751 1.00 40.75 386 ALA A O 1
ATOM 3130 N N . ALA A 1 387 ? 22.342 -23.743 -41.931 1.00 33.84 387 ALA A N 1
ATOM 3131 C CA . ALA A 1 387 ? 21.285 -23.405 -40.995 1.00 33.84 387 ALA A CA 1
ATOM 3132 C C . ALA A 1 387 ? 20.133 -22.796 -41.800 1.00 33.84 387 ALA A C 1
ATOM 3134 O O . ALA A 1 387 ? 20.151 -21.626 -42.182 1.00 33.84 387 ALA A O 1
ATOM 3135 N N . SER A 1 388 ? 19.184 -23.679 -42.107 1.00 34.09 388 SER A N 1
ATOM 3136 C CA . SER A 1 388 ? 17.821 -23.432 -42.546 1.00 34.09 388 SER A CA 1
ATOM 3137 C C . SER A 1 388 ? 17.333 -22.039 -42.162 1.00 34.09 388 SER A C 1
ATOM 3139 O O . SER A 1 388 ? 17.110 -21.726 -40.992 1.00 34.09 388 SER A O 1
ATOM 3141 N N . THR A 1 389 ? 17.144 -21.220 -43.189 1.00 36.34 389 THR A N 1
ATOM 3142 C CA . THR A 1 389 ? 16.308 -20.030 -43.182 1.00 36.34 389 THR A CA 1
ATOM 3143 C C . THR A 1 389 ? 14.906 -20.432 -42.721 1.00 36.34 389 THR A C 1
ATOM 3145 O O . THR A 1 389 ? 14.103 -20.912 -43.516 1.00 36.34 389 THR A O 1
ATOM 3148 N N . TYR A 1 390 ? 14.612 -20.273 -41.432 1.00 34.53 390 TYR A N 1
ATOM 3149 C CA . TYR A 1 390 ? 13.231 -20.200 -40.974 1.00 34.53 390 TYR A CA 1
ATOM 3150 C C . TYR A 1 390 ? 12.761 -18.754 -41.045 1.00 34.53 390 TYR A C 1
ATOM 3152 O O . TYR A 1 390 ? 13.501 -17.808 -40.775 1.00 34.53 390 TYR A O 1
ATOM 3160 N N . MET A 1 391 ? 11.535 -18.642 -41.533 1.00 36.47 391 MET A N 1
ATOM 3161 C CA . MET A 1 391 ? 10.878 -17.430 -41.965 1.00 36.47 391 MET A CA 1
ATOM 3162 C C . MET A 1 391 ? 10.683 -16.418 -40.836 1.00 36.47 391 MET A C 1
ATOM 3164 O O . MET A 1 391 ? 10.299 -16.779 -39.729 1.00 36.47 391 MET A O 1
ATOM 3168 N N . ASP A 1 392 ? 10.839 -15.154 -41.231 1.00 34.03 392 ASP A N 1
ATOM 3169 C CA . ASP A 1 392 ? 10.242 -13.959 -40.632 1.00 34.03 392 ASP A CA 1
ATOM 3170 C C . ASP A 1 392 ? 10.895 -13.410 -39.344 1.00 34.03 392 ASP A C 1
ATOM 3172 O O . ASP A 1 392 ? 10.491 -13.709 -38.224 1.00 34.03 392 ASP A O 1
ATOM 3176 N N . GLY A 1 393 ? 11.903 -12.538 -39.521 1.00 35.28 393 GLY A N 1
ATOM 3177 C CA . GLY A 1 393 ? 12.292 -11.561 -38.491 1.00 35.28 393 GLY A CA 1
ATOM 3178 C C . GLY A 1 393 ? 13.779 -11.231 -38.329 1.00 35.28 393 GLY A C 1
ATOM 3179 O O . GLY A 1 393 ? 14.113 -10.350 -37.537 1.00 35.28 393 GLY A O 1
ATOM 3180 N N . THR A 1 394 ? 14.704 -11.880 -39.040 1.00 35.12 394 THR A N 1
ATOM 3181 C CA . THR A 1 394 ? 16.135 -11.567 -38.893 1.00 35.12 394 THR A CA 1
ATOM 3182 C C . THR A 1 394 ? 16.519 -10.331 -39.706 1.00 35.12 394 THR A C 1
ATOM 3184 O O . THR A 1 394 ? 16.677 -10.372 -40.924 1.00 35.12 394 THR A O 1
ATOM 3187 N N . LEU A 1 395 ? 16.689 -9.199 -39.015 1.00 35.72 395 LEU A N 1
ATOM 3188 C CA . LEU A 1 395 ? 17.337 -8.013 -39.572 1.00 35.72 395 LEU A CA 1
ATOM 3189 C C . LEU A 1 395 ? 18.764 -8.385 -40.025 1.00 35.72 395 LEU A C 1
ATOM 3191 O O . LEU A 1 395 ? 19.575 -8.801 -39.191 1.00 35.72 395 LEU A O 1
ATOM 3195 N N . PRO A 1 396 ? 19.110 -8.222 -41.313 1.00 38.50 396 PRO A N 1
ATOM 3196 C CA . PRO A 1 396 ? 20.433 -8.532 -41.832 1.00 38.50 396 PRO A CA 1
ATOM 3197 C C . PRO A 1 396 ? 21.388 -7.383 -41.482 1.00 38.50 396 PRO A C 1
ATOM 3199 O O . PRO A 1 396 ? 21.736 -6.562 -42.323 1.00 38.50 396 PRO A O 1
ATOM 3202 N N . LEU A 1 397 ? 21.795 -7.282 -40.214 1.00 42.03 397 LEU A N 1
ATOM 3203 C CA . LEU A 1 397 ? 22.790 -6.291 -39.767 1.00 42.03 397 LEU A CA 1
ATOM 3204 C C . LEU A 1 397 ? 24.233 -6.814 -39.816 1.00 42.03 397 LEU A C 1
ATOM 3206 O O . LEU A 1 397 ? 25.177 -6.063 -39.561 1.00 42.03 397 LEU A O 1
ATOM 3210 N N . ALA A 1 398 ? 24.437 -8.064 -40.231 1.00 41.88 398 ALA A N 1
ATOM 3211 C CA . ALA A 1 398 ? 25.738 -8.534 -40.687 1.00 41.88 398 ALA A CA 1
ATOM 3212 C C . ALA A 1 398 ? 25.950 -8.100 -42.148 1.00 41.88 398 ALA A C 1
ATOM 3214 O O . ALA A 1 398 ? 25.942 -8.917 -43.064 1.00 41.88 398 ALA A O 1
ATOM 3215 N N . PHE A 1 399 ? 26.107 -6.790 -42.365 1.00 37.41 399 PHE A N 1
ATOM 3216 C CA . PHE A 1 399 ? 26.678 -6.272 -43.606 1.00 37.41 399 PHE A CA 1
ATOM 3217 C C . PHE A 1 399 ? 28.138 -6.732 -43.628 1.00 37.41 399 PHE A C 1
ATOM 3219 O O . PHE A 1 399 ? 29.015 -6.143 -42.991 1.00 37.41 399 PHE A O 1
ATOM 3226 N N . ASP A 1 400 ? 28.366 -7.873 -44.267 1.00 39.28 400 ASP A N 1
ATOM 3227 C CA . ASP A 1 400 ? 29.695 -8.345 -44.598 1.00 39.28 400 ASP A CA 1
ATOM 3228 C C . ASP A 1 400 ? 30.238 -7.360 -45.635 1.00 39.28 400 ASP A C 1
ATOM 3230 O O . ASP A 1 400 ? 29.757 -7.301 -46.770 1.00 39.28 400 ASP A O 1
ATOM 3234 N N . SER A 1 401 ? 31.164 -6.496 -45.215 1.00 42.19 401 SER A N 1
ATOM 3235 C CA . SER A 1 401 ? 31.843 -5.522 -46.071 1.00 42.19 401 SER A CA 1
ATOM 3236 C C . SER A 1 401 ? 32.746 -6.250 -47.067 1.00 42.19 401 SER A C 1
ATOM 3238 O O . SER A 1 401 ? 33.973 -6.181 -47.003 1.00 42.19 401 SER A O 1
ATOM 3240 N N . THR A 1 402 ? 32.137 -6.949 -48.017 1.00 40.75 402 THR A N 1
ATOM 3241 C CA . THR A 1 402 ? 32.796 -7.523 -49.182 1.00 40.75 402 THR A CA 1
ATOM 3242 C C . THR A 1 402 ? 33.003 -6.410 -50.203 1.00 40.75 402 THR A C 1
ATOM 3244 O O . THR A 1 402 ? 32.291 -6.262 -51.192 1.00 40.75 402 THR A O 1
ATOM 3247 N N . THR A 1 403 ? 34.021 -5.583 -49.950 1.00 36.75 403 THR A N 1
ATOM 3248 C CA . THR A 1 403 ? 34.616 -4.733 -50.984 1.00 36.75 403 THR A CA 1
ATOM 3249 C C . THR A 1 403 ? 34.994 -5.620 -52.170 1.00 36.75 403 THR A C 1
ATOM 3251 O O . THR A 1 403 ? 35.859 -6.491 -52.085 1.00 36.75 403 THR A O 1
ATOM 3254 N N . THR A 1 404 ? 34.331 -5.380 -53.295 1.00 38.84 404 THR A N 1
ATOM 3255 C CA . THR A 1 404 ? 34.505 -6.032 -54.592 1.00 38.84 404 THR A CA 1
ATOM 3256 C C . THR A 1 404 ? 35.860 -5.700 -55.230 1.00 38.84 404 THR A C 1
ATOM 3258 O O . THR A 1 404 ? 35.933 -4.975 -56.223 1.00 38.84 404 THR A O 1
ATOM 3261 N N . ARG A 1 405 ? 36.961 -6.246 -54.702 1.00 42.38 405 ARG A N 1
ATOM 3262 C CA . ARG A 1 405 ? 38.233 -6.358 -55.437 1.00 42.38 405 ARG A CA 1
ATOM 3263 C C . ARG A 1 405 ? 38.806 -7.763 -55.287 1.00 42.38 405 ARG A C 1
ATOM 3265 O O . ARG A 1 405 ? 39.480 -8.082 -54.315 1.00 42.38 405 ARG A O 1
ATOM 3272 N N . LYS A 1 406 ? 38.536 -8.595 -56.300 1.00 41.59 406 LYS A N 1
ATOM 3273 C CA . LYS A 1 406 ? 39.248 -9.850 -56.567 1.00 41.59 406 LYS A CA 1
ATOM 3274 C C . LYS A 1 406 ? 40.750 -9.560 -56.665 1.00 41.59 406 LYS A C 1
ATOM 3276 O O . LYS A 1 406 ? 41.190 -8.902 -57.601 1.00 41.59 406 LYS A O 1
ATOM 3281 N N . GLY A 1 407 ? 41.509 -10.080 -55.708 1.00 34.16 407 GLY A N 1
ATOM 3282 C CA . GLY A 1 407 ? 42.966 -10.086 -55.686 1.00 34.16 407 GLY A CA 1
ATOM 3283 C C . GLY A 1 407 ? 43.426 -11.264 -54.837 1.00 34.16 407 GLY A C 1
ATOM 3284 O O . GLY A 1 407 ? 43.067 -11.385 -53.674 1.00 34.16 407 GLY A O 1
ATOM 3285 N N . GLN A 1 408 ? 44.127 -12.182 -55.478 1.00 43.62 408 GLN A N 1
ATOM 3286 C CA . GLN A 1 408 ? 44.500 -13.514 -55.023 1.00 43.62 408 GLN A CA 1
ATOM 3287 C C . GLN A 1 408 ? 45.404 -13.497 -53.770 1.00 43.62 408 GLN A C 1
ATOM 3289 O O . GLN A 1 408 ? 46.457 -12.870 -53.777 1.00 43.62 408 GLN A O 1
ATOM 3294 N N . GLY A 1 409 ? 45.030 -14.275 -52.744 1.00 44.06 409 GLY A N 1
ATOM 3295 C CA . GLY A 1 409 ? 45.966 -14.862 -51.773 1.00 44.06 409 GLY A CA 1
ATOM 3296 C C . GLY A 1 409 ? 46.073 -14.210 -50.387 1.00 44.06 409 GLY A C 1
ATOM 3297 O O . GLY A 1 409 ? 46.900 -13.330 -50.190 1.00 44.06 409 GLY A O 1
ATOM 3298 N N . LYS A 1 410 ? 45.344 -14.756 -49.398 1.00 36.19 410 LYS A N 1
ATOM 3299 C CA . LYS A 1 410 ? 45.852 -15.326 -48.121 1.00 36.19 410 LYS A CA 1
ATOM 3300 C C . LYS A 1 410 ? 44.750 -15.404 -47.052 1.00 36.19 410 LYS A C 1
ATOM 3302 O O . LYS A 1 410 ? 44.078 -14.422 -46.792 1.00 36.19 410 LYS A O 1
ATOM 3307 N N . ALA A 1 411 ? 44.706 -16.576 -46.412 1.00 36.50 411 ALA A N 1
ATOM 3308 C CA . ALA A 1 411 ? 44.168 -16.909 -45.089 1.00 36.50 411 ALA A CA 1
ATOM 3309 C C . ALA A 1 411 ? 42.688 -16.598 -44.783 1.00 36.50 411 ALA A C 1
ATOM 3311 O O . ALA A 1 411 ? 42.234 -15.463 -44.766 1.00 36.50 411 ALA A O 1
ATOM 3312 N N . SER A 1 412 ? 41.975 -17.666 -44.428 1.00 39.97 412 SER A N 1
ATOM 3313 C CA . SER A 1 412 ? 40.692 -17.676 -43.732 1.00 39.97 412 SER A CA 1
ATOM 3314 C C . SER A 1 412 ? 40.704 -16.765 -42.497 1.00 39.97 412 SER A C 1
ATOM 3316 O O . SER A 1 412 ? 41.228 -17.158 -41.450 1.00 39.97 412 SER A O 1
ATOM 3318 N N . ASP A 1 413 ? 40.099 -15.582 -42.587 1.00 43.62 413 ASP A N 1
ATOM 3319 C CA . ASP A 1 413 ? 39.678 -14.859 -41.391 1.00 43.62 413 ASP A CA 1
ATOM 3320 C C . ASP A 1 413 ? 38.451 -15.597 -40.846 1.00 43.62 413 ASP A C 1
ATOM 3322 O O . ASP A 1 413 ? 37.348 -15.509 -41.387 1.00 43.62 413 ASP A O 1
ATOM 3326 N N . LYS A 1 414 ? 38.663 -16.448 -39.834 1.00 42.97 414 LYS A N 1
ATOM 3327 C CA . LYS A 1 414 ? 37.566 -17.049 -39.070 1.00 42.97 414 LYS A CA 1
ATOM 3328 C C . LYS A 1 414 ? 36.738 -15.886 -38.536 1.00 42.97 414 LYS A C 1
ATOM 3330 O O . LYS A 1 414 ? 37.232 -15.165 -37.675 1.00 42.97 414 LYS A O 1
ATOM 3335 N N . GLY A 1 415 ? 35.522 -15.721 -39.066 1.00 47.34 415 GLY A N 1
ATOM 3336 C CA . GLY A 1 415 ? 34.626 -14.594 -38.809 1.00 47.34 415 GLY A CA 1
ATOM 3337 C C . GLY A 1 415 ? 34.773 -14.050 -37.394 1.00 47.34 415 GLY A C 1
ATOM 3338 O O . GLY A 1 415 ? 34.396 -14.710 -36.421 1.00 47.34 415 GLY A O 1
ATOM 3339 N N . ARG A 1 416 ? 35.391 -12.869 -37.284 1.00 52.19 416 ARG A N 1
ATOM 3340 C CA . ARG A 1 416 ? 35.698 -12.219 -36.011 1.00 52.19 416 ARG A CA 1
ATOM 3341 C C . ARG A 1 416 ? 34.377 -11.940 -35.296 1.00 52.19 416 ARG A C 1
ATOM 3343 O O . ARG A 1 416 ? 33.686 -10.971 -35.607 1.00 52.19 416 ARG A O 1
ATOM 3350 N N . ARG A 1 417 ? 33.990 -12.828 -34.376 1.00 56.91 417 ARG A N 1
ATOM 3351 C CA . ARG A 1 417 ? 32.779 -12.667 -33.562 1.00 56.91 417 ARG A CA 1
ATOM 3352 C C . ARG A 1 417 ? 32.902 -11.337 -32.817 1.00 56.91 417 ARG A C 1
ATOM 3354 O O . ARG A 1 417 ? 33.910 -11.082 -32.159 1.00 56.91 417 ARG A O 1
ATOM 3361 N N . ARG A 1 418 ? 31.924 -10.449 -33.007 1.00 65.19 418 ARG A N 1
ATOM 3362 C CA . ARG A 1 418 ? 31.908 -9.121 -32.384 1.00 65.19 418 ARG A CA 1
ATOM 3363 C C . ARG A 1 418 ? 31.450 -9.291 -30.939 1.00 65.19 418 ARG A C 1
ATOM 3365 O O . ARG A 1 418 ? 30.262 -9.472 -30.690 1.00 65.19 418 ARG A O 1
ATOM 3372 N N . ASP A 1 419 ? 32.409 -9.287 -30.022 1.00 81.75 419 ASP A N 1
ATOM 3373 C CA . ASP A 1 419 ? 32.137 -9.211 -28.591 1.00 81.75 419 ASP A CA 1
ATOM 3374 C C . ASP A 1 419 ? 31.795 -7.758 -28.230 1.00 81.75 419 ASP A C 1
ATOM 3376 O O . ASP A 1 419 ? 32.559 -6.846 -28.547 1.00 81.75 419 ASP A O 1
ATOM 3380 N N . ILE A 1 420 ? 30.654 -7.542 -27.575 1.00 89.38 420 ILE A N 1
ATOM 3381 C CA . ILE A 1 420 ? 30.237 -6.233 -27.058 1.00 89.38 420 ILE A CA 1
ATOM 3382 C C . ILE A 1 420 ? 30.268 -6.299 -25.536 1.00 89.38 420 ILE A C 1
ATOM 3384 O O . ILE A 1 420 ? 29.634 -7.173 -24.943 1.00 89.38 420 ILE A O 1
ATOM 3388 N N . ALA A 1 421 ? 30.977 -5.375 -24.891 1.00 91.25 421 ALA A N 1
ATOM 3389 C CA . ALA A 1 421 ? 30.915 -5.241 -23.441 1.00 91.25 421 ALA A CA 1
ATOM 3390 C C . ALA A 1 421 ? 29.709 -4.378 -23.054 1.00 91.25 421 ALA A C 1
ATOM 3392 O O . ALA A 1 421 ? 29.506 -3.300 -23.614 1.00 91.25 421 ALA A O 1
ATOM 3393 N N . VAL A 1 422 ? 28.907 -4.870 -22.114 1.00 93.56 422 VAL A N 1
ATOM 3394 C CA . VAL A 1 422 ? 27.648 -4.253 -21.678 1.00 93.56 422 VAL A CA 1
ATOM 3395 C C . VAL A 1 422 ? 27.695 -4.030 -20.176 1.00 93.56 422 VAL A C 1
ATOM 3397 O O . VAL A 1 422 ? 28.050 -4.949 -19.431 1.00 93.56 422 VAL A O 1
ATOM 3400 N N . ASP A 1 423 ? 27.301 -2.837 -19.732 1.00 94.50 423 ASP A N 1
ATOM 3401 C CA . ASP A 1 423 ? 27.166 -2.539 -18.311 1.00 94.50 423 ASP A CA 1
ATOM 3402 C C . ASP A 1 423 ? 26.115 -3.448 -17.650 1.00 94.50 423 ASP A C 1
ATOM 3404 O O . ASP A 1 423 ? 25.005 -3.611 -18.155 1.00 94.50 423 ASP A O 1
ATOM 3408 N N . ILE A 1 424 ? 26.422 -4.022 -16.483 1.00 92.69 424 ILE A N 1
ATOM 3409 C CA . ILE A 1 424 ? 25.484 -4.875 -15.727 1.00 92.69 424 ILE A CA 1
ATOM 3410 C C . ILE A 1 424 ? 24.149 -4.162 -15.443 1.00 92.69 424 ILE A C 1
ATOM 3412 O O . ILE A 1 424 ? 23.092 -4.794 -15.417 1.00 92.69 424 ILE A O 1
ATOM 3416 N N . ARG A 1 425 ? 24.164 -2.837 -15.262 1.00 89.94 425 ARG A N 1
ATOM 3417 C CA . ARG A 1 425 ? 22.954 -2.029 -15.040 1.00 89.94 425 ARG A CA 1
ATOM 3418 C C . ARG A 1 425 ? 22.011 -2.058 -16.242 1.00 89.94 425 ARG A C 1
ATOM 3420 O O . ARG A 1 425 ? 20.797 -1.955 -16.058 1.00 89.94 425 ARG A O 1
ATOM 3427 N N . GLU A 1 426 ? 22.561 -2.261 -17.431 1.00 89.69 426 GLU A N 1
ATOM 3428 C CA . GLU A 1 426 ? 21.848 -2.221 -18.700 1.00 89.69 426 GLU A CA 1
ATOM 3429 C C . GLU A 1 426 ? 21.132 -3.542 -19.025 1.00 89.69 426 GLU A C 1
ATOM 3431 O O . GLU A 1 426 ? 20.172 -3.560 -19.792 1.00 89.69 426 GLU A O 1
ATOM 3436 N N . PHE A 1 427 ? 21.473 -4.642 -18.341 1.00 88.25 427 PHE A N 1
ATOM 3437 C CA . PHE A 1 427 ? 20.738 -5.918 -18.427 1.00 88.25 427 PHE A CA 1
ATOM 3438 C C . PHE A 1 427 ? 19.310 -5.856 -17.874 1.00 88.25 427 PHE A C 1
ATOM 3440 O O . PHE A 1 427 ? 18.532 -6.788 -18.060 1.00 88.25 427 PHE A O 1
ATOM 3447 N N . ARG A 1 428 ? 18.936 -4.758 -17.209 1.00 86.81 428 ARG A N 1
ATOM 3448 C CA . ARG A 1 428 ? 17.542 -4.499 -16.819 1.00 86.81 428 ARG A CA 1
ATOM 3449 C C . ARG A 1 428 ? 16.667 -4.127 -18.019 1.00 86.81 428 ARG A C 1
ATOM 3451 O O . ARG A 1 428 ? 15.445 -4.171 -17.899 1.00 86.81 428 ARG A O 1
ATOM 3458 N N . ALA A 1 429 ? 17.272 -3.726 -19.137 1.00 85.62 429 ALA A N 1
ATOM 3459 C CA . ALA A 1 429 ? 16.573 -3.381 -20.364 1.00 85.62 429 ALA A CA 1
ATOM 3460 C C . ALA A 1 429 ? 16.425 -4.582 -21.311 1.00 85.62 429 ALA A C 1
ATOM 3462 O O . ALA A 1 429 ? 17.140 -5.577 -21.216 1.00 85.62 429 ALA A O 1
ATOM 3463 N N . ALA A 1 430 ? 15.511 -4.464 -22.279 1.00 86.25 430 ALA A N 1
ATOM 3464 C CA . ALA A 1 430 ? 15.298 -5.487 -23.304 1.00 86.25 430 ALA A CA 1
ATOM 3465 C C . ALA A 1 430 ? 16.428 -5.545 -24.354 1.00 86.25 430 ALA A C 1
ATOM 3467 O O . ALA A 1 430 ? 16.624 -6.585 -24.980 1.00 86.25 430 ALA A O 1
ATOM 3468 N N . LEU A 1 431 ? 17.187 -4.456 -24.538 1.00 87.06 431 LEU A N 1
ATOM 3469 C CA . LEU A 1 431 ? 18.181 -4.329 -25.608 1.00 87.06 431 LEU A CA 1
ATOM 3470 C C . LEU A 1 431 ? 19.270 -5.421 -25.561 1.00 87.06 431 LEU A C 1
ATOM 3472 O O . LEU A 1 431 ? 19.461 -6.073 -26.586 1.00 87.06 431 LEU A O 1
ATOM 3476 N N . PRO A 1 432 ? 19.922 -5.733 -24.420 1.00 89.56 432 PRO A N 1
ATOM 3477 C CA . PRO A 1 432 ? 20.863 -6.856 -24.351 1.00 89.56 432 PRO A CA 1
ATOM 3478 C C . PRO A 1 432 ? 20.252 -8.205 -24.765 1.00 89.56 432 PRO A C 1
ATOM 3480 O O . PRO A 1 432 ? 20.905 -9.000 -25.436 1.00 89.56 432 PRO A O 1
ATOM 3483 N N . SER A 1 433 ? 18.977 -8.454 -24.447 1.00 87.38 433 SER A N 1
ATOM 3484 C CA . SER A 1 433 ? 18.307 -9.702 -24.850 1.00 87.38 433 SER A CA 1
ATOM 3485 C C . SER A 1 433 ? 18.146 -9.790 -26.372 1.00 87.38 433 SER A C 1
ATOM 3487 O O . SER A 1 433 ? 18.422 -10.831 -26.964 1.00 87.38 433 SER A O 1
ATOM 3489 N N . ILE A 1 434 ? 17.783 -8.676 -27.016 1.00 88.12 434 ILE A N 1
ATOM 3490 C CA . ILE A 1 434 ? 17.638 -8.583 -28.477 1.00 88.12 434 ILE A CA 1
ATOM 3491 C C . ILE A 1 434 ? 19.000 -8.695 -29.174 1.00 88.12 434 ILE A C 1
ATOM 3493 O O . ILE A 1 434 ? 19.124 -9.396 -30.175 1.00 88.12 434 ILE A O 1
ATOM 3497 N N . LEU A 1 435 ? 20.043 -8.052 -28.638 1.00 86.75 435 LEU A N 1
ATOM 3498 C CA . LEU A 1 435 ? 21.396 -8.132 -29.199 1.00 86.75 435 LEU A CA 1
ATOM 3499 C C . LEU A 1 435 ? 21.928 -9.575 -29.180 1.00 86.75 435 LEU A C 1
ATOM 3501 O O . LEU A 1 435 ? 22.524 -10.026 -30.159 1.00 86.75 435 LEU A O 1
ATOM 3505 N N . HIS A 1 436 ? 21.667 -10.309 -28.094 1.00 85.94 436 HIS A N 1
ATOM 3506 C CA . HIS A 1 436 ? 22.026 -11.721 -27.990 1.00 85.94 436 HIS A CA 1
ATOM 3507 C C . HIS A 1 436 ? 21.210 -12.598 -28.951 1.00 85.94 436 HIS A C 1
ATOM 3509 O O . HIS A 1 436 ? 21.781 -13.454 -29.625 1.00 85.94 436 HIS A O 1
ATOM 3515 N N . GLN A 1 437 ? 19.899 -12.353 -29.083 1.00 84.00 437 GLN A N 1
ATOM 3516 C CA . GLN A 1 437 ? 19.060 -13.022 -30.087 1.00 84.00 437 GLN A CA 1
ATOM 3517 C C . GLN A 1 437 ? 19.556 -12.754 -31.520 1.00 84.00 437 GLN A C 1
ATOM 3519 O O . GLN A 1 437 ? 19.503 -13.641 -32.366 1.00 84.00 437 GLN A O 1
ATOM 3524 N N . GLY A 1 438 ? 20.105 -11.563 -31.777 1.00 80.88 438 GLY A N 1
ATOM 3525 C CA . GLY A 1 438 ? 20.756 -11.188 -33.035 1.00 80.88 438 GLY A CA 1
ATOM 3526 C C . GLY A 1 438 ? 22.121 -11.848 -33.286 1.00 80.88 438 GLY A C 1
ATOM 3527 O O . GLY A 1 438 ? 22.780 -11.514 -34.269 1.00 80.88 438 GLY A O 1
ATOM 3528 N N . GLY A 1 439 ? 22.572 -12.757 -32.415 1.00 79.31 439 GLY A N 1
ATOM 3529 C CA . GLY A 1 439 ? 23.817 -13.511 -32.578 1.00 79.31 439 GLY A CA 1
ATOM 3530 C C . GLY A 1 439 ? 25.087 -12.776 -32.133 1.00 79.31 439 GLY A C 1
ATOM 3531 O O . GLY A 1 439 ? 26.190 -13.254 -32.407 1.00 79.31 439 GLY A O 1
ATOM 3532 N N . MET A 1 440 ? 24.970 -11.631 -31.447 1.00 84.06 440 MET A N 1
ATOM 3533 C CA . MET A 1 440 ? 26.120 -10.935 -30.857 1.00 84.06 440 MET A CA 1
ATOM 3534 C C . MET A 1 440 ? 26.461 -11.510 -29.483 1.00 84.06 440 MET A C 1
ATOM 3536 O O . MET A 1 440 ? 25.587 -11.763 -28.654 1.00 84.06 440 MET A O 1
ATOM 3540 N N . ARG A 1 441 ? 27.757 -11.685 -29.212 1.00 86.25 441 ARG A N 1
ATOM 3541 C CA . ARG A 1 441 ? 28.228 -12.154 -27.909 1.00 86.25 441 ARG A CA 1
ATOM 3542 C C . ARG A 1 441 ? 28.364 -10.963 -26.967 1.00 86.25 441 ARG A C 1
ATOM 3544 O O . ARG A 1 441 ? 29.122 -10.033 -27.234 1.00 86.25 441 ARG A O 1
ATOM 3551 N N . LEU A 1 442 ? 27.628 -11.002 -25.861 1.00 90.00 442 LEU A N 1
ATOM 3552 C CA . LEU A 1 442 ? 27.638 -9.945 -24.855 1.00 90.00 442 LEU A CA 1
ATOM 3553 C C . LEU A 1 442 ? 28.520 -10.345 -23.675 1.00 90.00 442 LEU A C 1
ATOM 3555 O O . LEU A 1 442 ? 28.369 -11.433 -23.119 1.00 90.00 442 LEU A O 1
ATOM 3559 N N . ALA A 1 443 ? 29.424 -9.455 -23.283 1.00 89.75 443 ALA A N 1
ATOM 3560 C CA . ALA A 1 443 ? 30.235 -9.588 -22.084 1.00 89.75 443 ALA A CA 1
ATOM 3561 C C . ALA A 1 443 ? 29.659 -8.676 -20.983 1.00 89.75 443 ALA A C 1
ATOM 3563 O O . ALA A 1 443 ? 29.743 -7.453 -21.121 1.00 89.75 443 ALA A O 1
ATOM 3564 N N . PRO A 1 444 ? 29.070 -9.223 -19.903 1.00 93.06 444 PRO A N 1
ATOM 3565 C CA . PRO A 1 444 ? 28.606 -8.418 -18.779 1.00 93.06 444 PRO A CA 1
ATOM 3566 C C . PRO A 1 444 ? 29.807 -7.894 -17.985 1.00 93.06 444 PRO A C 1
ATOM 3568 O O . PRO A 1 444 ? 30.566 -8.671 -17.407 1.00 93.06 444 PRO A O 1
ATOM 3571 N N . VAL A 1 445 ? 29.990 -6.575 -17.953 1.00 91.38 445 VAL A N 1
ATOM 3572 C CA . VAL A 1 445 ? 31.099 -5.909 -17.254 1.00 91.38 445 VAL A CA 1
ATOM 3573 C C . VAL A 1 445 ? 30.548 -4.712 -16.488 1.00 91.38 445 VAL A C 1
ATOM 3575 O O . VAL A 1 445 ? 29.625 -4.058 -16.945 1.00 91.38 445 VAL A O 1
ATOM 3578 N N . THR A 1 446 ? 31.080 -4.386 -15.313 1.00 93.19 446 THR A N 1
ATOM 3579 C CA . THR A 1 446 ? 30.741 -3.119 -14.642 1.00 93.19 446 THR A CA 1
ATOM 3580 C C . THR A 1 446 ? 31.579 -1.989 -15.231 1.00 93.19 446 THR A C 1
ATOM 3582 O O . THR A 1 446 ? 32.778 -1.909 -14.950 1.00 93.19 446 THR A O 1
ATOM 3585 N N . LEU A 1 447 ? 30.973 -1.124 -16.044 1.00 89.88 447 LEU A N 1
ATOM 3586 C CA . LEU A 1 447 ? 31.671 -0.017 -16.687 1.00 89.88 447 LEU A CA 1
ATOM 3587 C C . LEU A 1 447 ? 31.571 1.246 -15.827 1.00 89.88 447 LEU A C 1
ATOM 3589 O O . LEU A 1 447 ? 30.530 1.580 -15.263 1.00 89.88 447 LEU A O 1
ATOM 3593 N N . THR A 1 448 ? 32.680 1.975 -15.709 1.00 89.56 448 THR A N 1
ATOM 3594 C CA . THR A 1 448 ? 32.680 3.280 -15.032 1.00 89.56 448 THR A CA 1
ATOM 3595 C C . THR A 1 448 ? 32.161 4.392 -15.942 1.00 89.56 448 THR A C 1
ATOM 3597 O O . THR A 1 448 ? 31.592 5.365 -15.448 1.00 89.56 448 THR A O 1
ATOM 3600 N N . VAL A 1 449 ? 32.345 4.247 -17.259 1.00 89.56 449 VAL A N 1
ATOM 3601 C CA . VAL A 1 449 ? 31.986 5.233 -18.284 1.00 89.56 449 VAL A CA 1
ATOM 3602 C C . VAL A 1 449 ? 31.379 4.525 -19.498 1.00 89.56 449 VAL A C 1
ATOM 3604 O O . VAL A 1 449 ? 32.067 3.728 -20.141 1.00 89.56 449 VAL A O 1
ATOM 3607 N N . GLY A 1 450 ? 30.132 4.880 -19.826 1.00 88.88 450 GLY A N 1
ATOM 3608 C CA . GLY A 1 450 ? 29.347 4.308 -20.922 1.00 88.88 450 GLY A CA 1
ATOM 3609 C C . GLY A 1 450 ? 28.534 3.075 -20.534 1.00 88.88 450 GLY A C 1
ATOM 3610 O O . GLY A 1 450 ? 28.834 2.415 -19.539 1.00 88.88 450 GLY A O 1
ATOM 3611 N N . ASP A 1 451 ? 27.535 2.760 -21.358 1.00 91.50 451 ASP A N 1
ATOM 3612 C CA . ASP A 1 451 ? 26.643 1.610 -21.161 1.00 91.50 451 ASP A CA 1
ATOM 3613 C C . ASP A 1 451 ? 27.037 0.431 -22.061 1.00 91.50 451 ASP A C 1
ATOM 3615 O O . ASP A 1 451 ? 26.974 -0.727 -21.646 1.00 91.50 451 ASP A O 1
ATOM 3619 N N . PHE A 1 452 ? 27.501 0.719 -23.282 1.00 91.81 452 PHE A N 1
ATOM 3620 C CA . PHE A 1 452 ? 28.001 -0.282 -24.222 1.00 91.81 452 PHE A CA 1
ATOM 3621 C C . PHE A 1 452 ? 29.369 0.120 -24.762 1.00 91.81 452 PHE A C 1
ATOM 3623 O O . PHE A 1 452 ? 29.568 1.237 -25.237 1.00 91.81 452 PHE A O 1
ATOM 3630 N N . VAL A 1 453 ? 30.305 -0.821 -24.776 1.00 91.12 453 VAL A N 1
ATOM 3631 C CA . VAL A 1 453 ? 31.610 -0.654 -25.418 1.00 91.12 453 VAL A CA 1
ATOM 3632 C C . VAL A 1 453 ? 31.677 -1.621 -26.589 1.00 91.12 453 VAL A C 1
ATOM 3634 O O . VAL A 1 453 ? 31.731 -2.839 -26.417 1.00 91.12 453 VAL A O 1
ATOM 3637 N N . LEU A 1 454 ? 31.632 -1.057 -27.797 1.00 87.75 454 LEU A N 1
ATOM 3638 C CA . LEU A 1 454 ? 31.626 -1.816 -29.053 1.00 87.75 454 LEU A CA 1
ATOM 3639 C C . LEU A 1 454 ? 33.045 -2.182 -29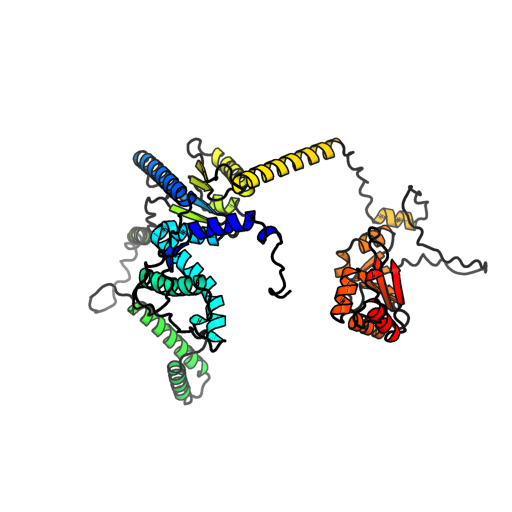.503 1.00 87.75 454 LEU A C 1
ATOM 3641 O O . LEU A 1 454 ? 33.259 -3.159 -30.215 1.00 87.75 454 LEU A O 1
ATOM 3645 N N . SER A 1 455 ? 34.019 -1.347 -29.150 1.00 85.06 455 SER A N 1
ATOM 3646 C CA . SER A 1 455 ? 35.431 -1.498 -29.495 1.00 85.06 455 SER A CA 1
ATOM 3647 C C . SER A 1 455 ? 36.266 -0.654 -28.532 1.00 85.06 455 SER A C 1
ATOM 3649 O O . SER A 1 455 ? 35.719 0.199 -27.837 1.00 85.06 455 SER A O 1
ATOM 3651 N N . ASN A 1 456 ? 37.592 -0.804 -28.550 1.00 81.38 456 ASN A N 1
ATOM 3652 C CA . ASN A 1 456 ? 38.532 -0.034 -27.716 1.00 81.38 456 ASN A CA 1
ATOM 3653 C C . ASN A 1 456 ? 38.396 1.492 -27.880 1.00 81.38 456 ASN A C 1
ATOM 3655 O O . ASN A 1 456 ? 38.905 2.258 -27.070 1.00 81.38 456 ASN A O 1
ATOM 3659 N N . VAL A 1 457 ? 37.730 1.922 -28.950 1.00 82.69 457 VAL A N 1
ATOM 3660 C CA . VAL A 1 457 ? 37.564 3.321 -29.334 1.00 82.69 457 VAL A CA 1
ATOM 3661 C C . VAL A 1 457 ? 36.109 3.796 -29.239 1.00 82.69 457 VAL A C 1
ATOM 3663 O O . VAL A 1 457 ? 35.865 4.986 -29.057 1.00 82.69 457 VAL A O 1
ATOM 3666 N N . HIS A 1 458 ? 35.146 2.878 -29.352 1.00 87.19 458 HIS A N 1
ATOM 3667 C CA . HIS A 1 458 ? 33.731 3.205 -29.516 1.00 87.19 458 HIS A CA 1
ATOM 3668 C C . HIS A 1 458 ? 32.960 2.887 -28.238 1.00 87.19 458 HIS A C 1
ATOM 3670 O O . HIS A 1 458 ? 32.803 1.720 -27.870 1.00 87.19 458 HIS A O 1
ATOM 3676 N N . CYS A 1 459 ? 32.444 3.939 -27.613 1.00 91.06 459 CYS A N 1
ATOM 3677 C CA . CYS A 1 459 ? 31.613 3.883 -26.420 1.00 91.06 459 CYS A CA 1
ATOM 3678 C C . CYS A 1 459 ? 30.231 4.443 -26.741 1.00 91.06 459 CYS A C 1
ATOM 3680 O O . CYS A 1 459 ? 30.134 5.467 -27.413 1.00 91.06 459 CYS A O 1
ATOM 3682 N N . VAL A 1 460 ? 29.181 3.777 -26.274 1.00 92.12 460 VAL A N 1
ATOM 3683 C CA . VAL A 1 460 ? 27.795 4.208 -26.422 1.00 92.12 460 VAL A CA 1
ATOM 3684 C C . VAL A 1 460 ? 27.188 4.403 -25.039 1.00 92.12 460 VAL A C 1
ATOM 3686 O O . VAL A 1 460 ? 27.158 3.484 -24.222 1.00 92.12 460 VAL A O 1
ATOM 3689 N N . GLU A 1 461 ? 26.670 5.598 -24.797 1.00 93.25 461 GLU A N 1
ATOM 3690 C CA . GLU A 1 461 ? 25.762 5.893 -23.691 1.00 93.25 461 GLU A CA 1
ATOM 3691 C C . GLU A 1 461 ? 24.339 5.887 -24.250 1.00 93.25 461 GLU A C 1
ATOM 3693 O O . GLU A 1 461 ? 24.024 6.658 -25.161 1.00 93.25 461 GLU A O 1
ATOM 3698 N N . ARG A 1 462 ? 23.476 5.024 -23.717 1.00 91.69 462 ARG A N 1
ATOM 3699 C CA . ARG A 1 462 ? 22.066 4.954 -24.099 1.00 91.69 462 ARG A CA 1
ATOM 3700 C C . ARG A 1 462 ? 21.261 5.885 -23.197 1.00 91.69 462 ARG A C 1
ATOM 3702 O O . ARG A 1 462 ? 21.390 5.881 -21.974 1.00 91.69 462 ARG A O 1
ATOM 3709 N N . LYS A 1 463 ? 20.393 6.705 -23.788 1.00 91.12 463 LYS A N 1
ATOM 3710 C CA . LYS A 1 463 ? 19.539 7.637 -23.049 1.00 91.12 463 LYS A CA 1
ATOM 3711 C C . LYS A 1 463 ? 18.113 7.625 -23.593 1.00 91.12 463 LYS A C 1
ATOM 3713 O O . LYS A 1 463 ? 17.878 7.943 -24.754 1.00 91.12 463 LYS A O 1
ATOM 3718 N N . SER A 1 464 ? 17.152 7.312 -22.725 1.00 89.12 464 SER A N 1
ATOM 3719 C CA . SER A 1 464 ? 15.730 7.510 -23.021 1.00 89.12 464 SER A CA 1
ATOM 3720 C C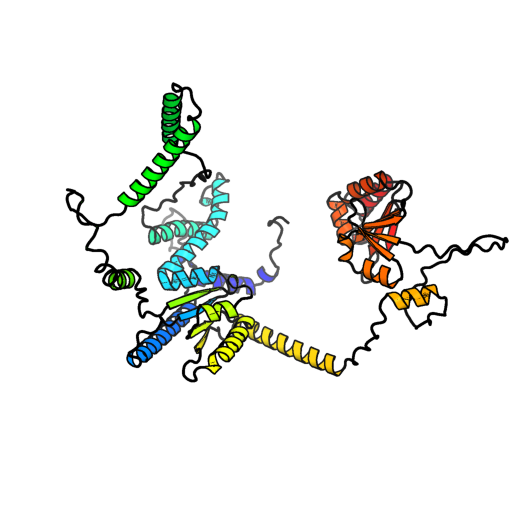 . SER A 1 464 ? 15.389 9.007 -23.057 1.00 89.12 464 SER A C 1
ATOM 3722 O O . SER A 1 464 ? 16.053 9.808 -22.396 1.00 89.12 464 SER A O 1
ATOM 3724 N N . ILE A 1 465 ? 14.323 9.409 -23.758 1.00 87.62 465 ILE A N 1
ATOM 3725 C CA . ILE A 1 465 ? 13.875 10.820 -23.793 1.00 87.62 465 ILE A CA 1
ATOM 3726 C C . ILE A 1 465 ? 13.628 11.379 -22.380 1.00 87.62 465 ILE A C 1
ATOM 3728 O O . ILE A 1 465 ? 14.031 12.502 -22.069 1.00 87.62 465 ILE A O 1
ATOM 3732 N N . SER A 1 466 ? 12.996 10.600 -21.494 1.00 86.81 466 SER A N 1
ATOM 3733 C CA . SER A 1 466 ? 12.737 11.034 -20.114 1.00 86.81 466 SER A CA 1
ATOM 3734 C C . SER A 1 466 ? 14.027 11.264 -19.331 1.00 86.81 466 SER A C 1
ATOM 3736 O O . SER A 1 466 ? 14.142 12.253 -18.601 1.00 86.81 466 SER A O 1
ATOM 3738 N N . ASP A 1 467 ? 15.017 10.389 -19.517 1.00 88.75 467 ASP A N 1
ATOM 3739 C CA . ASP A 1 467 ? 16.310 10.528 -18.853 1.00 88.75 467 ASP A CA 1
ATOM 3740 C C . ASP A 1 467 ? 17.145 11.643 -19.474 1.00 88.75 467 ASP A C 1
ATOM 3742 O O . ASP A 1 467 ? 17.903 12.298 -18.759 1.00 88.75 467 ASP A O 1
ATOM 3746 N N . LEU A 1 468 ? 16.996 11.907 -20.773 1.00 89.25 468 LEU A N 1
ATOM 3747 C CA . LEU A 1 468 ? 17.646 13.012 -21.468 1.00 89.25 468 LEU A CA 1
ATOM 3748 C C . LEU A 1 468 ? 17.212 14.349 -20.860 1.00 89.25 468 LEU A C 1
ATOM 3750 O O . LEU A 1 468 ? 18.063 15.144 -20.461 1.00 89.25 468 LEU A O 1
ATOM 3754 N N . PHE A 1 469 ? 15.903 14.569 -20.703 1.00 88.25 469 PHE A N 1
ATOM 3755 C CA . PHE A 1 469 ? 15.382 15.786 -20.075 1.00 88.25 469 PHE A CA 1
ATOM 3756 C C . PHE A 1 469 ? 15.855 15.915 -18.625 1.00 88.25 469 PHE A C 1
ATOM 3758 O O . PHE A 1 469 ? 16.401 16.952 -18.246 1.00 88.25 469 PHE A O 1
ATOM 3765 N N . GLY A 1 470 ? 15.752 14.848 -17.825 1.00 88.31 470 GLY A N 1
ATOM 3766 C CA . GLY A 1 470 ? 16.263 14.854 -16.450 1.00 88.31 470 GLY A CA 1
ATOM 3767 C C . GLY A 1 470 ? 17.773 15.124 -16.364 1.00 88.31 470 GLY A C 1
ATOM 3768 O O . GLY A 1 470 ? 18.241 15.838 -15.469 1.00 88.31 470 GLY A O 1
ATOM 3769 N N . SER A 1 471 ? 18.548 14.608 -17.318 1.00 89.50 471 SER A N 1
ATOM 3770 C CA . SER A 1 471 ? 20.006 14.771 -17.363 1.00 89.50 471 SER A CA 1
ATOM 3771 C C . SER A 1 471 ? 20.428 16.166 -17.829 1.00 89.50 471 SER A C 1
ATOM 3773 O O . SER A 1 471 ? 21.432 16.681 -17.337 1.00 89.50 471 SER A O 1
ATOM 3775 N N . PHE A 1 472 ? 19.655 16.815 -18.707 1.00 88.50 472 PHE A N 1
ATOM 3776 C CA . PHE A 1 472 ? 19.858 18.221 -19.063 1.00 88.50 472 PHE A CA 1
ATOM 3777 C C . PHE A 1 472 ? 19.504 19.168 -17.916 1.00 88.50 472 PHE A C 1
ATOM 3779 O O . PHE A 1 472 ? 20.216 20.151 -17.720 1.00 88.50 472 PHE A O 1
ATOM 3786 N N . LEU A 1 473 ? 18.441 18.896 -17.146 1.00 85.88 473 LEU A N 1
ATOM 3787 C CA . LEU A 1 473 ? 18.072 19.723 -15.988 1.00 85.88 473 LEU A CA 1
ATOM 3788 C C . LEU A 1 473 ? 19.112 19.651 -14.866 1.00 85.88 473 LEU A C 1
ATOM 3790 O O . LEU A 1 473 ? 19.420 20.667 -14.252 1.00 85.88 473 LEU A O 1
ATOM 3794 N N . SER A 1 474 ? 19.650 18.460 -14.611 1.00 87.75 474 SER A N 1
ATOM 3795 C CA . SER A 1 474 ? 20.651 18.229 -13.562 1.00 87.75 474 SER A CA 1
ATOM 3796 C C . SER A 1 474 ? 22.086 18.567 -13.979 1.00 87.75 474 SER A C 1
ATOM 3798 O O . SER A 1 474 ? 22.974 18.551 -13.133 1.00 87.75 474 SER A O 1
ATOM 3800 N N . GLY A 1 475 ? 22.340 18.815 -15.269 1.00 86.19 475 GLY A N 1
ATOM 3801 C CA . GLY A 1 475 ? 23.693 18.975 -15.816 1.00 86.19 475 GLY A CA 1
ATOM 3802 C C . GLY A 1 475 ? 24.505 17.673 -15.882 1.00 86.19 475 GLY A C 1
ATOM 3803 O O . GLY A 1 475 ? 25.635 17.678 -16.368 1.00 86.19 475 GLY A O 1
ATOM 3804 N N . ARG A 1 476 ? 23.931 16.537 -15.456 1.00 89.62 476 ARG A N 1
ATOM 3805 C CA . ARG A 1 476 ? 24.591 15.222 -15.431 1.00 89.62 476 ARG A CA 1
ATOM 3806 C C . ARG A 1 476 ? 25.114 14.807 -16.805 1.00 89.62 476 ARG A C 1
ATOM 3808 O O . ARG A 1 476 ? 26.187 14.216 -16.886 1.00 89.62 476 ARG A O 1
ATOM 3815 N N . LEU A 1 477 ? 24.378 15.121 -17.873 1.00 90.75 477 LEU A N 1
ATOM 3816 C CA . LEU A 1 477 ? 24.749 14.717 -19.231 1.00 90.75 477 LEU A CA 1
ATOM 3817 C C . LEU A 1 477 ? 26.095 15.312 -19.668 1.00 90.75 477 LEU A C 1
ATOM 3819 O O . LEU A 1 477 ? 26.871 14.631 -20.329 1.00 90.75 477 LEU A O 1
ATOM 3823 N N . ALA A 1 478 ? 26.395 16.551 -19.264 1.00 90.12 478 ALA A N 1
ATOM 3824 C CA . ALA A 1 478 ? 27.656 17.203 -19.603 1.00 90.12 478 ALA A CA 1
ATOM 3825 C C . ALA A 1 478 ? 28.848 16.514 -18.920 1.00 90.12 478 ALA A C 1
ATOM 3827 O O . ALA A 1 478 ? 29.842 16.237 -19.580 1.00 90.12 478 ALA A O 1
ATOM 3828 N N . ALA A 1 479 ? 28.719 16.146 -17.640 1.00 90.94 479 ALA A N 1
ATOM 3829 C CA . ALA A 1 479 ? 29.754 15.399 -16.919 1.00 90.94 479 ALA A CA 1
ATOM 3830 C C . ALA A 1 479 ? 29.965 13.983 -17.494 1.00 90.94 479 ALA A C 1
ATOM 3832 O O . ALA A 1 479 ? 31.089 13.476 -17.538 1.00 90.94 479 ALA A O 1
ATOM 3833 N N . GLN A 1 480 ? 28.886 13.341 -17.959 1.00 91.38 480 GLN A N 1
ATOM 3834 C CA . GLN A 1 480 ? 28.963 12.055 -18.658 1.00 91.38 480 GLN A CA 1
ATOM 3835 C C . GLN A 1 480 ? 29.684 12.199 -20.003 1.00 91.38 480 GLN A C 1
ATOM 3837 O O . GLN A 1 480 ? 30.596 11.427 -20.281 1.00 91.38 480 GLN A O 1
ATOM 3842 N N . ALA A 1 481 ? 29.338 13.214 -20.801 1.00 90.38 481 ALA A N 1
ATOM 3843 C CA . ALA A 1 481 ? 30.005 13.506 -22.068 1.00 90.38 481 ALA A CA 1
ATOM 3844 C C . ALA A 1 481 ? 31.491 13.850 -21.876 1.00 90.38 481 ALA A C 1
ATOM 3846 O O . ALA A 1 481 ? 32.334 13.322 -22.596 1.00 90.38 481 ALA A O 1
ATOM 3847 N N . GLU A 1 482 ? 31.833 14.648 -20.862 1.00 91.19 482 GLU A N 1
ATOM 3848 C CA . GLU A 1 482 ? 33.220 14.961 -20.502 1.00 91.19 482 GLU A CA 1
ATOM 3849 C C . GLU A 1 482 ? 34.008 13.693 -20.150 1.00 91.19 482 GLU A C 1
ATOM 3851 O O . GLU A 1 482 ? 35.104 13.464 -20.666 1.00 91.19 482 GLU A O 1
ATOM 3856 N N . SER A 1 483 ? 33.416 12.826 -19.323 1.00 90.12 483 SER A N 1
ATOM 3857 C CA . SER A 1 483 ? 34.022 11.548 -18.945 1.00 90.12 483 SER A CA 1
ATOM 3858 C C . SER A 1 483 ? 34.217 10.638 -20.161 1.00 90.12 483 SER A C 1
ATOM 3860 O O . SER A 1 483 ? 35.279 10.038 -20.306 1.00 90.12 483 SER A O 1
ATOM 3862 N N . MET A 1 484 ? 33.238 10.567 -21.068 1.00 89.25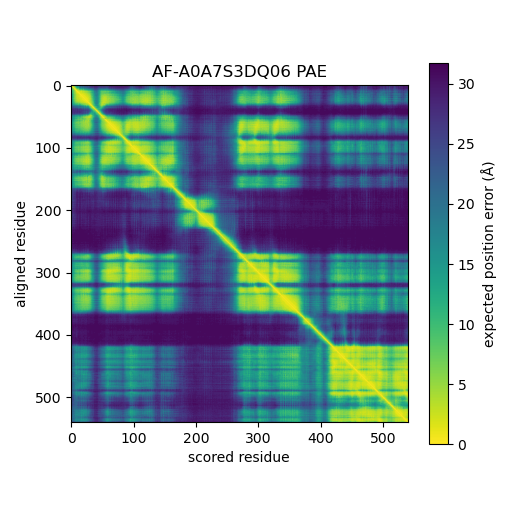 484 MET A N 1
ATOM 3863 C CA . MET A 1 484 ? 33.347 9.786 -22.304 1.00 89.25 484 MET A CA 1
ATOM 3864 C C . MET A 1 484 ? 34.451 10.316 -23.227 1.00 89.25 484 MET A C 1
ATOM 3866 O O . MET A 1 484 ? 35.304 9.537 -23.646 1.00 89.25 484 MET A O 1
ATOM 3870 N N . CYS A 1 485 ? 34.493 11.626 -23.488 1.00 87.94 485 CYS A N 1
ATOM 3871 C CA . CYS A 1 485 ? 35.508 12.259 -24.339 1.00 87.94 485 CYS A CA 1
ATOM 3872 C C . CYS A 1 485 ? 36.932 12.127 -23.772 1.00 87.94 485 CYS A C 1
ATOM 3874 O O . CYS A 1 485 ? 37.900 12.105 -24.530 1.00 87.94 485 CYS A O 1
ATOM 3876 N N . LYS A 1 486 ? 37.082 12.018 -22.444 1.00 88.12 486 LYS A N 1
ATOM 3877 C CA . LYS A 1 486 ? 38.386 11.825 -21.794 1.00 88.12 486 LYS A CA 1
ATOM 3878 C C . LYS A 1 486 ? 38.997 10.451 -22.085 1.00 88.12 486 LYS A C 1
ATOM 3880 O O . LYS A 1 486 ? 40.208 10.361 -22.292 1.00 88.12 486 LYS A O 1
ATOM 3885 N N . TYR A 1 487 ? 38.188 9.391 -22.066 1.00 85.62 487 TYR A N 1
ATOM 3886 C CA . TYR A 1 487 ? 38.672 8.013 -22.221 1.00 85.62 487 TYR A CA 1
ATOM 3887 C C . TYR A 1 487 ? 38.593 7.504 -23.667 1.00 85.62 487 TYR A C 1
ATOM 3889 O O . TYR A 1 487 ? 39.479 6.763 -24.092 1.00 85.62 487 TYR A O 1
ATOM 3897 N N . TYR A 1 488 ? 37.592 7.933 -24.441 1.00 87.06 488 TYR A N 1
ATOM 3898 C CA . TYR A 1 488 ? 37.345 7.471 -25.809 1.00 87.06 488 TYR A CA 1
ATOM 3899 C C . TYR A 1 488 ? 37.637 8.590 -26.814 1.00 87.06 488 TYR A C 1
ATOM 3901 O O . TYR A 1 488 ? 36.875 9.545 -26.941 1.00 87.06 488 TYR A O 1
ATOM 3909 N N . LYS A 1 489 ? 38.772 8.480 -27.518 1.00 73.19 489 LYS A N 1
ATOM 3910 C CA . LYS A 1 489 ? 39.361 9.596 -28.281 1.00 73.19 489 LYS A CA 1
ATOM 3911 C C . LYS A 1 489 ? 38.798 9.812 -29.689 1.00 73.19 489 LYS A C 1
ATOM 3913 O O . LYS A 1 489 ? 38.925 10.924 -30.187 1.00 73.19 489 LYS A O 1
ATOM 3918 N N . GLU A 1 490 ? 38.217 8.801 -30.343 1.00 71.50 490 GLU A N 1
ATOM 3919 C CA . GLU A 1 490 ? 37.818 8.946 -31.760 1.00 71.50 490 GLU A CA 1
ATOM 3920 C C . GLU A 1 490 ? 36.301 9.063 -31.979 1.00 71.50 490 GLU A C 1
ATOM 3922 O O . GLU A 1 490 ? 35.892 9.736 -32.926 1.00 71.50 490 GLU A O 1
ATOM 3927 N N . ALA A 1 491 ? 35.455 8.451 -31.134 1.00 77.69 491 ALA A N 1
ATOM 3928 C CA . ALA A 1 491 ? 33.995 8.566 -31.261 1.00 77.69 491 ALA A CA 1
ATOM 3929 C C . ALA A 1 491 ? 33.218 8.077 -30.014 1.00 77.69 491 ALA A C 1
ATOM 3931 O O . ALA A 1 491 ? 32.743 6.935 -29.999 1.00 77.69 491 ALA A O 1
ATOM 3932 N N . PRO A 1 492 ? 33.030 8.910 -28.973 1.00 90.00 492 PRO A N 1
ATOM 3933 C CA . PRO A 1 492 ? 31.974 8.676 -27.994 1.00 90.00 492 PRO A CA 1
ATOM 3934 C C . PRO A 1 492 ? 30.602 8.936 -28.634 1.00 90.00 492 PRO A C 1
ATOM 3936 O O . PRO A 1 492 ? 30.384 9.964 -29.279 1.00 90.00 492 PRO A O 1
ATOM 3939 N N . CYS A 1 493 ? 29.675 8.001 -28.457 1.00 91.75 493 CYS A N 1
ATOM 3940 C CA . CYS A 1 493 ? 28.339 8.035 -29.035 1.00 91.75 493 CYS A CA 1
ATOM 3941 C C . CYS A 1 493 ? 27.285 8.186 -27.935 1.00 91.75 493 CYS A C 1
ATOM 3943 O O . CYS A 1 493 ? 27.253 7.421 -26.975 1.00 91.75 493 CYS A O 1
ATOM 3945 N N . LEU A 1 494 ? 26.378 9.141 -28.104 1.00 92.94 494 LEU A N 1
ATOM 3946 C CA . LEU A 1 494 ? 25.158 9.255 -27.317 1.00 92.94 494 LEU A CA 1
ATOM 3947 C C . LEU A 1 494 ? 24.001 8.712 -28.156 1.00 92.94 494 LEU A C 1
ATOM 3949 O O . LEU A 1 494 ? 23.638 9.319 -29.161 1.00 92.94 494 LEU A O 1
ATOM 3953 N N . LEU A 1 495 ? 23.437 7.579 -27.752 1.00 92.56 495 LEU A N 1
ATOM 3954 C CA . LEU A 1 495 ? 22.268 6.978 -28.383 1.00 92.56 495 LEU A CA 1
ATOM 3955 C C . LEU A 1 495 ? 21.001 7.475 -27.687 1.00 92.56 495 LEU A C 1
ATOM 3957 O O . LEU A 1 495 ? 20.770 7.160 -26.520 1.00 92.56 495 LEU A O 1
ATOM 3961 N N . ILE A 1 496 ? 20.186 8.246 -28.401 1.00 91.25 496 ILE A N 1
ATOM 3962 C CA . ILE A 1 496 ? 18.897 8.749 -27.927 1.00 91.25 496 ILE A CA 1
ATOM 3963 C C . ILE A 1 496 ? 17.796 7.886 -28.534 1.00 91.25 496 ILE A C 1
ATOM 3965 O O . ILE A 1 496 ? 17.620 7.876 -29.750 1.00 91.25 496 ILE A O 1
ATOM 3969 N N . GLU A 1 497 ? 17.066 7.184 -27.672 1.00 87.56 497 GLU A N 1
ATOM 3970 C CA . GLU A 1 497 ? 16.000 6.264 -28.070 1.00 87.56 497 GLU A CA 1
ATOM 3971 C C . GLU A 1 497 ? 14.626 6.927 -27.995 1.00 87.56 497 GLU A C 1
ATOM 3973 O O . GLU A 1 497 ? 14.239 7.480 -26.956 1.00 87.56 497 GLU A O 1
ATOM 3978 N N . PHE A 1 498 ? 13.885 6.824 -29.094 1.00 84.69 498 PHE A N 1
ATOM 3979 C CA . PHE A 1 498 ? 12.514 7.267 -29.239 1.00 84.69 498 PHE A CA 1
ATOM 3980 C C . PHE A 1 498 ? 11.558 6.092 -29.104 1.00 84.69 498 PHE A C 1
ATOM 3982 O O . PHE A 1 498 ? 11.800 4.971 -29.537 1.00 84.69 498 PHE A O 1
ATOM 3989 N N . ASP A 1 499 ? 10.423 6.379 -28.484 1.00 80.81 499 ASP A N 1
ATOM 3990 C CA . ASP A 1 499 ? 9.322 5.437 -28.421 1.00 80.81 499 ASP A CA 1
ATOM 3991 C C . ASP A 1 499 ? 8.564 5.499 -29.758 1.00 80.81 499 ASP A C 1
ATOM 3993 O O . ASP A 1 499 ? 8.090 6.585 -30.108 1.00 80.81 499 ASP A O 1
ATOM 3997 N N . PRO A 1 500 ? 8.407 4.384 -30.498 1.00 75.38 500 PRO A N 1
ATOM 3998 C CA . PRO A 1 500 ? 7.699 4.380 -31.779 1.00 75.38 500 PRO A CA 1
ATOM 3999 C C . PRO A 1 500 ? 6.227 4.788 -31.640 1.00 75.38 500 PRO A C 1
ATOM 4001 O O . PRO A 1 500 ? 5.606 5.206 -32.615 1.00 75.38 500 PRO A O 1
ATOM 4004 N N . SER A 1 501 ? 5.652 4.689 -30.435 1.00 78.00 501 SER A N 1
ATOM 4005 C CA . SER A 1 501 ? 4.282 5.135 -30.167 1.00 78.00 501 SER A CA 1
ATOM 4006 C C . SER A 1 501 ? 4.147 6.658 -30.027 1.00 78.00 501 SER A C 1
ATOM 4008 O O . SER A 1 501 ? 3.027 7.172 -29.976 1.00 78.00 501 SER A O 1
ATOM 4010 N N . LYS A 1 502 ? 5.264 7.395 -29.965 1.00 76.38 502 LYS A N 1
ATOM 4011 C CA . LYS A 1 502 ? 5.298 8.850 -29.778 1.00 76.38 502 LYS A CA 1
ATOM 4012 C C . LYS A 1 502 ? 5.847 9.538 -31.022 1.00 76.38 502 LYS A C 1
ATOM 4014 O O . LYS A 1 502 ? 6.744 9.041 -31.692 1.00 76.38 502 LYS A O 1
ATOM 4019 N N . SER A 1 503 ? 5.323 10.726 -31.317 1.00 71.69 503 SER A N 1
ATOM 4020 C CA . SER A 1 503 ? 5.848 11.566 -32.394 1.00 71.69 503 SER A CA 1
ATOM 4021 C C . SER A 1 503 ? 7.321 11.902 -32.146 1.00 71.69 503 SER A C 1
ATOM 4023 O O . SER A 1 503 ? 7.682 12.281 -31.028 1.00 71.69 503 SER A O 1
ATOM 4025 N N . PHE A 1 504 ? 8.148 11.826 -33.192 1.00 72.25 504 PHE A N 1
ATOM 4026 C CA . PHE A 1 504 ? 9.556 12.229 -33.172 1.00 72.25 504 PHE A CA 1
ATOM 4027 C C . PHE A 1 504 ? 9.678 13.753 -33.012 1.00 72.25 504 PHE A C 1
ATOM 4029 O O . PHE A 1 504 ? 9.863 14.497 -33.972 1.00 72.25 504 PHE A O 1
ATOM 4036 N N . CYS A 1 505 ? 9.494 14.247 -31.790 1.00 70.38 505 CYS A N 1
ATOM 4037 C CA . CYS A 1 505 ? 9.619 15.657 -31.443 1.00 70.38 505 CYS A CA 1
ATOM 4038 C C . CYS A 1 505 ? 10.253 15.771 -30.054 1.00 70.38 505 CYS A C 1
ATOM 4040 O O . CYS A 1 505 ? 9.735 15.228 -29.082 1.00 70.38 505 CYS A O 1
ATOM 4042 N N . LEU A 1 506 ? 11.365 16.503 -29.948 1.00 73.81 506 LEU A N 1
ATOM 4043 C CA . LEU A 1 506 ? 11.979 16.828 -28.653 1.00 73.81 506 LEU A CA 1
ATOM 4044 C C . LEU A 1 506 ? 11.199 17.910 -27.899 1.00 73.81 506 LEU A C 1
ATOM 4046 O O . LEU A 1 506 ? 11.241 17.961 -26.673 1.00 73.81 506 LEU A O 1
ATOM 4050 N N . GLN A 1 507 ? 10.517 18.788 -28.634 1.00 71.94 507 GLN A N 1
ATOM 4051 C CA . GLN A 1 507 ? 9.695 19.872 -28.107 1.00 71.94 507 GLN A CA 1
ATOM 4052 C C . GLN A 1 507 ? 8.467 20.055 -28.994 1.00 71.94 507 GLN A C 1
ATOM 4054 O O . GLN A 1 507 ? 8.525 19.814 -30.202 1.00 71.94 507 GLN A O 1
ATOM 4059 N N . ASN A 1 508 ? 7.362 20.499 -28.396 1.00 70.75 508 ASN A N 1
ATOM 4060 C CA . ASN A 1 508 ? 6.176 20.870 -29.154 1.00 70.75 508 ASN A CA 1
ATOM 4061 C C . ASN A 1 508 ? 6.468 22.141 -29.971 1.00 70.75 508 ASN A C 1
ATOM 4063 O O . ASN A 1 508 ? 7.032 23.088 -29.418 1.00 70.75 508 ASN A O 1
ATOM 4067 N N . PRO A 1 509 ? 6.034 22.232 -31.240 1.00 66.94 509 PRO A N 1
ATOM 4068 C CA . PRO A 1 509 ? 6.237 23.435 -32.052 1.00 66.94 509 PRO A CA 1
ATOM 4069 C C . PRO A 1 509 ? 5.604 24.687 -31.422 1.00 66.94 509 PRO A C 1
ATOM 4071 O O . PRO A 1 509 ? 6.110 25.787 -31.601 1.00 66.94 509 PRO A O 1
ATOM 4074 N N . ASN A 1 510 ? 4.559 24.520 -30.605 1.00 68.12 510 ASN A N 1
ATOM 4075 C CA . ASN A 1 510 ? 3.900 25.613 -29.883 1.00 68.12 510 ASN A CA 1
ATOM 4076 C C . ASN A 1 510 ? 4.705 26.143 -28.680 1.00 68.12 510 ASN A C 1
ATOM 4078 O O . ASN A 1 510 ? 4.416 27.227 -28.181 1.00 68.12 510 ASN A O 1
ATOM 4082 N N . GLU A 1 511 ? 5.688 25.386 -28.184 1.00 64.88 511 GLU A N 1
ATOM 4083 C CA . GLU A 1 511 ? 6.575 25.802 -27.084 1.00 64.88 511 GLU A CA 1
ATOM 4084 C C . GLU A 1 511 ? 7.850 26.491 -27.592 1.00 64.88 511 GLU A C 1
ATOM 4086 O O . GLU A 1 511 ? 8.572 27.121 -26.811 1.00 64.88 511 GLU A O 1
ATOM 4091 N N . LEU A 1 512 ? 8.111 26.407 -28.900 1.00 66.19 512 LEU A N 1
ATOM 4092 C CA . LEU A 1 512 ? 9.200 27.101 -29.569 1.00 66.19 512 LEU A CA 1
ATOM 4093 C C . LEU A 1 512 ? 8.771 28.556 -29.824 1.00 66.19 512 LEU A C 1
ATOM 4095 O O . LEU A 1 512 ? 8.270 28.912 -30.886 1.00 66.19 512 LEU A O 1
ATOM 4099 N N . GLY A 1 513 ? 8.890 29.395 -28.795 1.00 65.44 513 GLY A N 1
ATOM 4100 C CA . GLY A 1 513 ? 8.675 30.837 -28.938 1.00 65.44 513 GLY A CA 1
ATOM 4101 C C . GLY A 1 513 ? 9.664 31.470 -29.927 1.00 65.44 513 GLY A C 1
ATOM 4102 O O . GLY A 1 513 ? 10.692 30.879 -30.249 1.00 65.44 513 GLY A O 1
ATOM 4103 N N . ALA A 1 514 ? 9.377 32.697 -30.373 1.00 67.75 514 ALA A N 1
ATOM 4104 C CA . ALA A 1 514 ? 10.276 33.461 -31.248 1.00 67.75 514 ALA A CA 1
ATOM 4105 C C . ALA A 1 514 ? 11.650 33.752 -30.602 1.00 67.75 514 ALA A C 1
ATOM 4107 O O . ALA A 1 514 ? 12.631 33.970 -31.310 1.00 67.75 514 ALA A O 1
ATOM 4108 N N . ASP A 1 515 ? 11.723 33.702 -29.267 1.00 73.25 515 ASP A N 1
ATOM 4109 C CA . ASP A 1 515 ? 12.937 33.954 -28.494 1.00 73.25 515 ASP A CA 1
ATOM 4110 C C . ASP A 1 515 ? 13.663 32.657 -28.109 1.00 73.25 515 ASP A C 1
ATOM 4112 O O . ASP A 1 515 ? 13.077 31.721 -27.551 1.00 73.25 515 ASP A O 1
ATOM 4116 N N . ILE A 1 516 ? 14.982 32.633 -28.325 1.00 74.75 516 ILE A N 1
ATOM 4117 C CA . ILE A 1 516 ? 15.857 31.524 -27.928 1.00 74.75 516 ILE A CA 1
ATOM 4118 C C . ILE A 1 516 ? 15.999 31.517 -26.402 1.00 74.75 516 ILE A C 1
ATOM 4120 O O . ILE A 1 516 ? 16.775 32.274 -25.817 1.00 74.75 516 ILE A O 1
ATOM 4124 N N . LYS A 1 517 ? 15.264 30.623 -25.735 1.00 77.69 517 LYS A N 1
ATOM 4125 C CA . LYS A 1 517 ? 15.401 30.397 -24.290 1.00 77.69 517 LYS A CA 1
ATOM 4126 C C . LYS A 1 517 ? 16.595 29.485 -24.006 1.00 77.69 517 LYS A C 1
ATOM 4128 O O . LYS A 1 517 ? 16.716 28.410 -24.596 1.00 77.69 517 LYS A O 1
ATOM 4133 N N . GLN A 1 518 ? 17.438 29.870 -23.047 1.00 70.56 518 GLN A N 1
ATOM 4134 C CA . GLN A 1 518 ? 18.565 29.047 -22.570 1.00 70.56 518 GLN A CA 1
ATOM 4135 C C . GLN A 1 518 ? 18.103 27.747 -21.883 1.00 70.56 518 GLN A C 1
ATOM 4137 O O . GLN A 1 518 ? 18.833 26.757 -21.841 1.00 70.56 518 GLN A O 1
ATOM 4142 N N . ASP A 1 519 ? 16.861 27.722 -21.397 1.00 74.31 519 ASP A N 1
ATOM 4143 C CA . ASP A 1 519 ? 16.249 26.541 -20.786 1.00 74.31 519 ASP A CA 1
ATOM 4144 C C . ASP A 1 519 ? 15.671 25.542 -21.788 1.00 74.31 519 ASP A C 1
ATOM 4146 O O . ASP A 1 519 ? 15.364 24.412 -21.409 1.00 74.31 519 ASP A O 1
ATOM 4150 N N . ALA A 1 520 ? 15.539 25.919 -23.063 1.00 81.19 520 ALA A N 1
ATOM 4151 C CA . ALA A 1 520 ? 15.054 24.993 -24.073 1.00 81.19 520 ALA A CA 1
ATOM 4152 C C . ALA A 1 520 ? 16.049 23.838 -24.261 1.00 81.19 520 ALA A C 1
ATOM 4154 O O . ALA A 1 520 ? 17.264 24.037 -24.335 1.00 81.19 520 ALA A O 1
ATOM 4155 N N . ILE A 1 521 ? 15.523 22.617 -24.379 1.00 83.06 521 ILE A N 1
ATOM 4156 C CA . ILE A 1 521 ? 16.332 21.406 -24.561 1.00 83.06 521 ILE A CA 1
ATOM 4157 C C . ILE A 1 521 ? 17.142 21.499 -25.855 1.00 83.06 521 ILE A C 1
ATOM 4159 O O . ILE A 1 521 ? 18.316 21.146 -25.857 1.00 83.06 521 ILE A O 1
ATOM 4163 N N . CYS A 1 522 ? 16.557 22.050 -26.923 1.00 84.62 522 CYS A N 1
ATOM 4164 C CA . CYS A 1 522 ? 17.249 22.294 -28.187 1.00 84.62 522 CYS A CA 1
ATOM 4165 C C . CYS A 1 522 ? 18.474 23.209 -28.004 1.00 84.62 522 CYS A C 1
ATOM 4167 O O . CYS A 1 522 ? 19.551 22.885 -28.499 1.00 84.62 522 CYS A O 1
ATOM 4169 N N . SER A 1 523 ? 18.347 24.289 -27.222 1.00 86.00 523 SER A N 1
ATOM 4170 C CA . SER A 1 523 ? 19.463 25.189 -26.893 1.00 86.00 523 SER A CA 1
ATOM 4171 C C . SER A 1 523 ? 20.546 24.475 -26.081 1.00 86.00 523 SER A C 1
ATOM 4173 O O . SER A 1 523 ? 21.729 24.581 -26.396 1.00 86.00 523 SER A O 1
ATOM 4175 N N . ARG A 1 524 ? 20.161 23.698 -25.058 1.00 87.12 524 ARG A N 1
ATOM 4176 C CA . ARG A 1 524 ? 21.114 22.935 -24.229 1.00 87.12 524 ARG A CA 1
ATOM 4177 C C . ARG A 1 524 ? 21.828 21.840 -25.017 1.00 87.12 524 ARG A C 1
ATOM 4179 O O . ARG A 1 524 ? 23.013 21.606 -24.798 1.00 87.12 524 ARG A O 1
ATOM 4186 N N . MET A 1 525 ? 21.130 21.194 -25.944 1.00 87.31 525 MET A N 1
ATOM 4187 C CA . MET A 1 525 ? 21.707 20.199 -26.840 1.00 87.31 525 MET A CA 1
ATOM 4188 C C . MET A 1 525 ? 22.692 20.836 -27.823 1.00 87.31 525 MET A C 1
ATOM 4190 O O . MET A 1 525 ? 23.784 20.303 -27.998 1.00 87.31 525 MET A O 1
ATOM 4194 N N . ALA A 1 526 ? 22.365 22.007 -28.379 1.00 87.44 526 ALA A N 1
ATOM 4195 C CA . ALA A 1 526 ? 23.284 22.769 -29.222 1.00 87.44 526 ALA A CA 1
ATOM 4196 C C . ALA A 1 526 ? 24.562 23.160 -28.458 1.00 87.44 526 ALA A C 1
ATOM 4198 O O . ALA A 1 526 ? 25.666 22.900 -28.937 1.00 87.44 526 ALA A O 1
ATOM 4199 N N . ILE A 1 527 ? 24.427 23.686 -27.234 1.00 88.06 527 ILE A N 1
ATOM 4200 C CA . ILE A 1 527 ? 25.568 24.008 -26.357 1.00 88.06 527 ILE A CA 1
ATOM 4201 C C . ILE A 1 527 ? 26.419 22.760 -26.086 1.00 88.06 527 ILE A C 1
ATOM 4203 O O . ILE A 1 527 ? 27.646 22.819 -26.138 1.00 88.06 527 ILE A O 1
ATOM 4207 N N . LEU A 1 528 ? 25.785 21.613 -25.839 1.00 89.50 528 LEU A N 1
ATOM 4208 C CA . LEU A 1 528 ? 26.486 20.355 -25.606 1.00 89.50 528 LEU A CA 1
ATOM 4209 C C . LEU A 1 528 ? 27.293 19.918 -26.838 1.00 89.50 528 LEU A C 1
ATOM 4211 O O . LEU A 1 528 ? 28.461 19.565 -26.696 1.00 89.50 528 LEU A O 1
ATOM 4215 N N . THR A 1 529 ? 26.723 20.009 -28.042 1.00 88.44 529 THR A N 1
ATOM 4216 C CA . THR A 1 529 ? 27.448 19.695 -29.287 1.00 88.44 529 THR A CA 1
ATOM 4217 C C . THR A 1 529 ? 28.559 20.695 -29.612 1.00 88.44 529 THR A C 1
ATOM 4219 O O . THR A 1 529 ? 29.579 20.305 -30.170 1.00 88.44 529 THR A O 1
ATOM 4222 N N . MET A 1 530 ? 28.401 21.969 -29.231 1.00 88.69 530 MET A N 1
ATOM 4223 C CA . MET A 1 530 ? 29.450 22.983 -29.388 1.00 88.69 530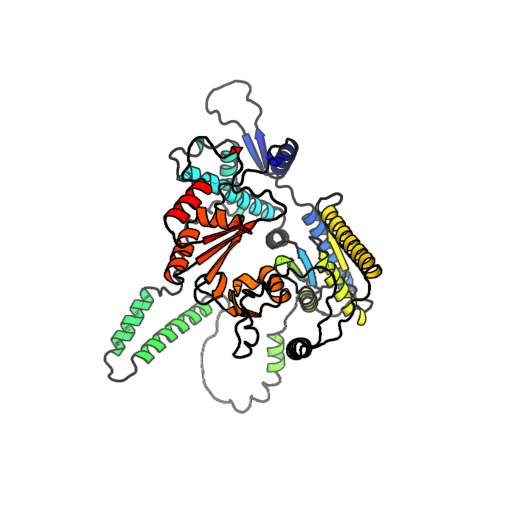 MET A CA 1
ATOM 4224 C C . MET A 1 530 ? 30.636 22.718 -28.455 1.00 88.69 530 MET A C 1
ATOM 4226 O O . MET A 1 530 ? 31.785 22.858 -28.867 1.00 88.69 530 MET A O 1
ATOM 4230 N N . ASN A 1 531 ? 30.365 22.308 -27.213 1.00 89.50 531 ASN A N 1
ATOM 4231 C CA . ASN A 1 531 ? 31.405 22.044 -26.219 1.00 89.50 531 ASN A CA 1
ATOM 4232 C C . ASN A 1 531 ? 32.138 20.716 -26.466 1.00 89.50 531 ASN A C 1
ATOM 4234 O O . ASN A 1 531 ? 33.331 20.614 -26.185 1.00 89.50 531 ASN A O 1
ATOM 4238 N N . PHE A 1 532 ? 31.445 19.700 -26.987 1.00 90.19 532 PHE A N 1
ATOM 4239 C CA . PHE A 1 532 ? 32.003 18.368 -27.225 1.00 90.19 532 PHE A CA 1
ATOM 4240 C C . PHE A 1 532 ? 31.975 18.017 -28.717 1.00 90.19 532 PHE A C 1
ATOM 4242 O O . PHE A 1 532 ? 31.121 17.264 -29.176 1.00 90.19 532 PHE A O 1
ATOM 4249 N N . SER A 1 533 ? 32.955 18.519 -29.473 1.00 84.56 533 SER A N 1
ATOM 4250 C CA . SER A 1 533 ? 33.046 18.336 -30.933 1.00 84.56 533 SER A CA 1
ATOM 4251 C C . SER A 1 533 ? 33.256 16.886 -31.393 1.00 84.56 533 SER A C 1
ATOM 4253 O O . SER A 1 533 ? 32.984 16.560 -32.546 1.00 84.56 533 SER A O 1
ATOM 4255 N N . LEU A 1 534 ? 33.733 16.009 -30.504 1.00 85.75 534 LEU A N 1
ATOM 4256 C CA . LEU A 1 534 ? 33.946 14.584 -30.782 1.00 85.75 534 LEU A CA 1
ATOM 4257 C C . LEU A 1 534 ? 32.706 13.722 -30.502 1.00 85.75 534 LEU A C 1
ATOM 4259 O O . LEU A 1 534 ? 32.652 12.575 -30.946 1.00 85.75 534 LEU A O 1
ATOM 4263 N N . LEU A 1 535 ? 31.722 14.247 -29.764 1.00 90.06 535 LEU A N 1
ATOM 4264 C CA . LEU A 1 535 ? 30.537 13.493 -29.375 1.00 90.06 535 LEU A CA 1
ATOM 4265 C C . LEU A 1 535 ? 29.589 13.331 -30.565 1.00 90.06 535 LEU A C 1
ATOM 4267 O O . LEU A 1 535 ? 29.110 14.309 -31.138 1.00 90.06 535 LEU A O 1
ATOM 4271 N N . ARG A 1 536 ? 29.270 12.083 -30.907 1.00 90.81 536 ARG A N 1
ATOM 4272 C CA . ARG A 1 536 ? 28.306 11.754 -31.962 1.00 90.81 536 ARG A CA 1
ATOM 4273 C C . ARG A 1 536 ? 26.955 11.437 -31.346 1.00 90.81 536 ARG A C 1
ATOM 4275 O O . ARG A 1 536 ? 26.870 10.614 -30.441 1.00 90.81 536 ARG A O 1
ATOM 4282 N N . ILE A 1 537 ? 25.897 12.062 -31.847 1.00 90.94 537 ILE A N 1
ATOM 4283 C CA . ILE A 1 537 ? 24.530 11.778 -31.404 1.00 90.94 537 ILE A CA 1
ATOM 4284 C C . ILE A 1 537 ? 23.878 10.848 -32.423 1.00 90.94 537 ILE A C 1
ATOM 4286 O O . ILE A 1 537 ? 23.836 11.156 -33.614 1.00 90.94 537 ILE A O 1
ATOM 4290 N N . LEU A 1 538 ? 23.387 9.710 -31.943 1.00 91.38 538 LEU A N 1
ATOM 4291 C CA . LEU A 1 538 ? 22.642 8.725 -32.712 1.00 91.38 538 LEU A CA 1
ATOM 4292 C C . LEU A 1 538 ? 21.184 8.760 -32.263 1.00 91.38 538 LEU A C 1
ATOM 4294 O O . LEU A 1 538 ? 20.901 8.753 -31.068 1.00 91.38 538 LEU A O 1
ATOM 4298 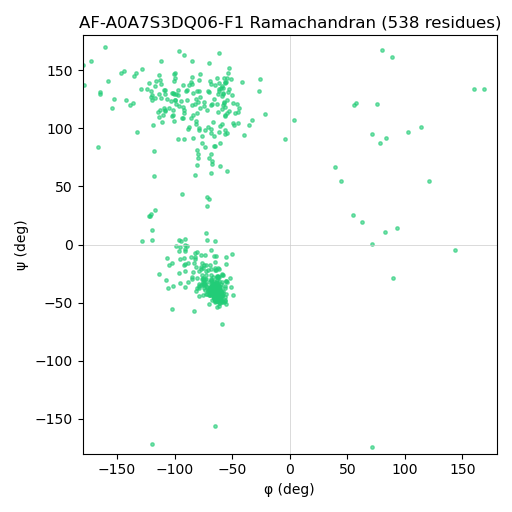N N . TRP A 1 539 ? 20.277 8.791 -33.229 1.00 89.12 539 TRP A N 1
ATOM 4299 C CA . TRP A 1 539 ? 18.833 8.792 -33.014 1.00 89.12 539 TRP A CA 1
ATOM 4300 C C . TRP A 1 539 ? 18.315 7.409 -33.402 1.00 89.12 539 TRP A C 1
ATOM 4302 O O . TRP A 1 539 ? 18.610 6.961 -34.513 1.00 89.12 539 TRP A O 1
ATOM 4312 N N . ALA A 1 540 ? 17.611 6.732 -32.495 1.00 81.31 540 ALA A N 1
ATOM 4313 C CA . ALA A 1 540 ? 17.054 5.396 -32.714 1.00 81.31 540 ALA A CA 1
ATOM 4314 C C . ALA A 1 540 ? 15.580 5.331 -32.333 1.00 81.31 540 ALA A C 1
ATOM 4316 O O . ALA A 1 540 ? 15.215 5.989 -31.332 1.00 81.31 540 ALA A O 1
#

Mean predicted aligned error: 20.03 Å